Protein AF-A0AAN6K3Y2-F1 (afdb_monomer_lite)

pLDDT: mean 85.18, std 18.42, range [29.36, 98.62]

Foldseek 3Di:
DDQLLVVLVVLLPDDLVVCQVCVVVVLVVVVVQCPDDLVSVLSLQLHPSNLSSLVSQCVDPVCVVSSLVSLCSQQDDPSHPDALSRQLSSLVSLLVLLLLLLVQLVVVVVVVVCVVVVPPDDPDDDDPPDPVSNVSNLVSLVSLLVQLVCLVVNLVVVPDDPLVSCCSRVLSSLVSLLVQCLRLNLSSNVSSLVSNLCSLLDPSLDDLVDDNNVCCLVRHLVVSLVQLLDPVSCVSHVVSSLVSNLSSLLSLLVSCLSCVVVLLPDPCNLVSVLVNLVSLLCSCPSPGVNNVVSVVSSLVSVLVSQVSCCVVVNQPQADQPPDDDGPDDPNNVSSNVSVVVSCCVRPNPSCCVNCVRSPDDPPPPPPDDDDDDDDDDDDDDDDDDDDDDDDDDDDD

Radius of gyration: 33.49 Å; chains: 1; bounding box: 76×62×130 Å

InterPro domains:
  IPR056604 GBF1-like, tetratricopeptide repeats domain [PF23325] (170-350)

Secondary structure (DSSP, 8-state):
---HHHHHHHHHTS-HHHHHHTHHHHHHHHHHHHTS-HHHHHHHHT-HHHHHHHHHHTTSTTTHHHHHHHHHHHHSSTT----HHHHHHHHHHHHHHHHHTTHHHHHHHHHHHHHHTTPPPPS--SSPPPPHHHHHHHHHHHHHHHHHTTHHHHHHHH---HHHHIIIIIHHHHHHHHHHHT-SSHHHHHHHHHHHHHHHT-TTT--TT--GGGHIIIIIIHHHHHHHTSHHHHTT-HHHHHHHHHHHHHHHHHHHHHTHHHHHTSTTHHHHHHHHHHHHHHHHTT-STTHHHHHHHHHHHHHHHHHHHHHTTSSPPPPPTTS-S----HHHHHHHHHHHHHHHHHSTTHHHHH-TTTTS------------------------------------

Sequence (396 aa):
YIRTPVVLHAISAFRQDVLRSCALPILKGIQGCISGPAELKNEMATSPDFWAVMHALQPLPETAPLVFQIAEAIADGPDATITGDNYEATIALLNAFATAGNVGARQEQQRDQTQRRGQPAAPQERKPKKSDVIVRGTRALTIVAQLAGRVPSLIEQSHLETHEAWRAYWSPVFRCLVTQCVNPCREIRQQAFSSLQRCLLSSELASPDHTEWINIFGEVLFPLINQLLKPEVYQTDPAGMSETRVQAAQLLCKVFLHYLVLLSEWEGVLDLWVKIMGIMDRLMNSGMGAGDMLVEAVPESLKNILLVMASGNHLAPPPSAEDGSDERTEQQRELWSETWTRLERFLPGLMPELFPDVGKEAKPVRQAPDESVTADQETAQIPSRPASALAEPQAA

Structure (mmCIF, N/CA/C/O backbone):
data_AF-A0AAN6K3Y2-F1
#
_entry.id   AF-A0AAN6K3Y2-F1
#
loop_
_atom_site.group_PDB
_atom_site.id
_atom_site.type_symbol
_atom_site.label_atom_id
_atom_site.label_alt_id
_atom_site.label_comp_id
_atom_site.label_asym_id
_atom_site.label_entity_id
_atom_site.label_seq_id
_atom_site.pdbx_PDB_ins_code
_atom_site.Cartn_x
_atom_site.Cartn_y
_atom_site.Cartn_z
_atom_site.occupancy
_atom_site.B_iso_or_equiv
_atom_site.auth_seq_id
_atom_site.auth_comp_id
_atom_site.auth_asym_id
_atom_site.auth_atom_id
_atom_site.pdbx_PDB_model_num
ATOM 1 N N . TYR A 1 1 ? -7.325 -14.719 39.842 1.00 60.62 1 TYR A N 1
ATOM 2 C CA . TYR A 1 1 ? -6.689 -14.402 38.552 1.00 60.62 1 TYR A CA 1
ATOM 3 C C . TYR A 1 1 ? -7.729 -14.515 37.457 1.00 60.62 1 TYR A C 1
ATOM 5 O O . TYR A 1 1 ? -8.257 -15.601 37.252 1.00 60.62 1 TYR A O 1
ATOM 13 N N . ILE A 1 2 ? -8.081 -13.397 36.825 1.00 75.50 2 ILE A N 1
ATOM 14 C CA . ILE A 1 2 ? -8.907 -13.390 35.612 1.00 75.50 2 ILE A CA 1
ATOM 15 C C . ILE A 1 2 ? -7.949 -13.628 34.444 1.00 75.50 2 ILE A C 1
ATOM 17 O O . ILE A 1 2 ? -6.917 -12.971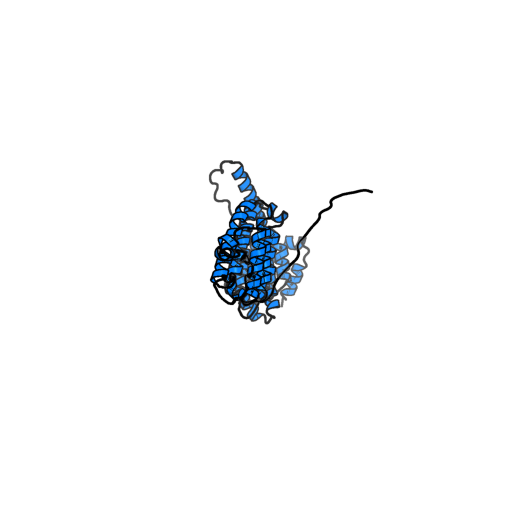 34.378 1.00 75.50 2 ILE A O 1
ATOM 21 N N . ARG A 1 3 ? -8.248 -14.597 33.574 1.00 86.62 3 ARG A N 1
ATOM 22 C CA . ARG A 1 3 ? -7.454 -14.850 32.364 1.00 86.62 3 ARG A CA 1
ATOM 23 C C . ARG A 1 3 ? -8.037 -14.021 31.225 1.00 86.62 3 ARG A C 1
ATOM 25 O O . ARG A 1 3 ? -9.161 -14.303 30.807 1.00 86.62 3 ARG A O 1
ATOM 32 N N . THR A 1 4 ? -7.288 -13.040 30.731 1.00 89.12 4 THR A N 1
ATOM 33 C CA . THR A 1 4 ? -7.723 -12.120 29.669 1.00 89.12 4 THR A CA 1
ATOM 34 C C . THR A 1 4 ? -8.278 -12.853 28.438 1.00 89.12 4 THR A C 1
ATOM 36 O O . THR A 1 4 ? -9.405 -12.542 28.040 1.00 89.12 4 THR A O 1
ATOM 39 N N . PRO A 1 5 ? -7.624 -13.911 27.903 1.00 89.44 5 PRO A N 1
ATOM 40 C CA . PRO A 1 5 ? -8.142 -14.632 26.739 1.00 89.44 5 PRO A CA 1
ATOM 41 C C . PRO A 1 5 ? -9.501 -15.295 26.982 1.00 89.44 5 PRO A C 1
ATOM 43 O O . PRO A 1 5 ? -10.340 -15.325 26.092 1.00 89.44 5 PRO A O 1
ATOM 46 N N . VAL A 1 6 ? -9.762 -15.788 28.199 1.00 91.31 6 VAL A N 1
ATOM 47 C CA . VAL A 1 6 ? -11.038 -16.449 28.534 1.00 91.31 6 VAL A CA 1
ATOM 48 C C . VAL A 1 6 ? -12.187 -15.443 28.527 1.00 91.31 6 VAL A C 1
ATOM 50 O O . VAL A 1 6 ? -13.279 -15.751 28.055 1.00 91.31 6 VAL A O 1
ATOM 53 N N . VAL A 1 7 ? -11.944 -14.232 29.033 1.00 93.25 7 VAL A N 1
ATOM 54 C CA . VAL A 1 7 ? -12.947 -13.160 29.026 1.00 93.25 7 VAL A CA 1
ATOM 55 C C . VAL A 1 7 ? -13.211 -12.686 27.602 1.00 93.25 7 VAL A C 1
ATOM 57 O O . VAL A 1 7 ? -14.368 -12.540 27.218 1.00 93.25 7 VAL A O 1
ATOM 60 N N . LEU A 1 8 ? -12.158 -12.492 26.806 1.00 94.25 8 LEU A N 1
ATOM 61 C CA . LEU A 1 8 ? -12.294 -12.084 25.410 1.00 94.25 8 LEU A CA 1
ATOM 62 C C . LEU A 1 8 ? -13.033 -13.127 24.578 1.00 94.25 8 LEU A C 1
ATOM 64 O O . LEU A 1 8 ? -13.937 -12.754 23.838 1.00 94.25 8 LEU A O 1
ATOM 68 N N . HIS A 1 9 ? -12.736 -14.411 24.776 1.00 94.69 9 HIS A N 1
ATOM 69 C CA . HIS A 1 9 ? -13.458 -15.504 24.134 1.00 94.69 9 HIS A CA 1
ATOM 70 C C . HIS A 1 9 ? -14.944 -15.525 24.517 1.00 94.69 9 HIS A C 1
ATOM 72 O O . HIS A 1 9 ? -15.819 -15.694 23.673 1.00 94.69 9 HIS A O 1
ATOM 78 N N . ALA A 1 10 ? -15.264 -15.303 25.795 1.00 93.50 10 ALA A N 1
ATOM 79 C CA . ALA A 1 10 ? -16.655 -15.227 26.233 1.00 93.50 10 ALA A CA 1
ATOM 80 C C . ALA A 1 10 ? -17.401 -14.046 25.585 1.00 93.50 10 ALA A C 1
ATOM 82 O O . ALA A 1 10 ? -18.568 -14.191 25.227 1.00 93.50 10 ALA A O 1
ATOM 83 N N . ILE A 1 11 ? -16.734 -12.899 25.413 1.00 94.06 11 ILE A N 1
ATOM 84 C CA . ILE A 1 11 ? -17.297 -11.720 24.739 1.00 94.06 11 ILE A CA 1
ATOM 85 C C . ILE A 1 11 ? -17.444 -11.969 23.231 1.00 94.06 11 ILE A C 1
ATOM 87 O O . ILE A 1 11 ? -18.491 -11.649 22.668 1.00 94.06 11 ILE A O 1
ATOM 91 N N . SER A 1 12 ? -16.430 -12.538 22.571 1.00 94.31 12 SER A N 1
ATOM 92 C CA . SER A 1 12 ? -16.456 -12.824 21.129 1.00 94.31 12 SER A CA 1
ATOM 93 C C . SER A 1 12 ? -17.518 -13.870 20.772 1.00 94.31 12 SER A C 1
ATOM 95 O O . SER A 1 12 ? -18.121 -13.793 19.702 1.00 94.31 12 SER A O 1
ATOM 97 N N . ALA A 1 13 ? -17.822 -14.784 21.698 1.00 94.88 13 ALA A N 1
ATOM 98 C CA . ALA A 1 13 ? -18.873 -15.789 21.570 1.00 94.88 13 ALA A CA 1
ATOM 99 C C . ALA A 1 13 ? -20.306 -15.246 21.760 1.00 94.88 13 ALA A C 1
ATOM 101 O O . ALA A 1 13 ? -21.272 -16.005 21.627 1.00 94.88 13 ALA A O 1
ATOM 102 N N . PHE A 1 14 ? -20.494 -13.957 22.074 1.00 93.94 14 PHE A N 1
ATOM 103 C CA . PHE A 1 14 ? -21.836 -13.376 22.156 1.00 93.94 14 PHE A CA 1
ATOM 104 C C . PHE A 1 14 ? -22.555 -13.450 20.806 1.00 93.94 14 PHE A C 1
ATOM 106 O O . PHE A 1 14 ? -21.985 -13.198 19.744 1.00 93.94 14 PHE A O 1
ATOM 113 N N . ARG A 1 15 ? -23.869 -13.711 20.844 1.00 94.31 15 ARG A N 1
ATOM 114 C CA . ARG A 1 15 ? -24.717 -13.529 19.659 1.00 94.31 15 ARG A CA 1
ATOM 115 C C . ARG A 1 15 ? -24.640 -12.068 19.202 1.00 94.31 15 ARG A C 1
ATOM 117 O O . ARG A 1 15 ? -24.582 -11.161 20.034 1.00 94.31 15 ARG A O 1
ATOM 124 N N . GLN A 1 16 ? -24.656 -11.831 17.889 1.00 90.94 16 GLN A N 1
ATOM 125 C CA . GLN A 1 16 ? -24.406 -10.493 17.336 1.00 90.94 16 GLN A CA 1
ATOM 126 C C . GLN A 1 16 ? -25.394 -9.422 17.831 1.00 90.94 16 GLN A C 1
ATOM 128 O O . GLN A 1 16 ? -25.003 -8.274 18.014 1.00 90.94 16 GLN A O 1
ATOM 133 N N . ASP A 1 17 ? -26.656 -9.780 18.073 1.00 92.69 17 ASP A N 1
ATOM 134 C CA . ASP A 1 17 ? -27.681 -8.897 18.646 1.00 92.69 17 ASP A CA 1
ATOM 135 C C . ASP A 1 17 ? -27.318 -8.440 20.067 1.00 92.69 17 ASP A C 1
ATOM 137 O O . ASP A 1 17 ? -27.433 -7.258 20.401 1.00 92.69 17 ASP A O 1
ATOM 141 N N . VAL A 1 18 ? -26.818 -9.365 20.886 1.00 93.88 18 VAL A N 1
ATOM 142 C CA . VAL A 1 18 ? -26.380 -9.096 22.260 1.00 93.88 18 VAL A CA 1
ATOM 143 C C . VAL A 1 18 ? -25.096 -8.270 22.260 1.00 93.88 18 VAL A C 1
ATOM 145 O O . VAL A 1 18 ? -25.016 -7.260 22.958 1.00 93.88 18 VAL A O 1
ATOM 148 N N . LEU A 1 19 ? -24.119 -8.645 21.428 1.00 93.56 19 LEU A N 1
ATOM 149 C CA . LEU A 1 19 ? -22.852 -7.925 21.302 1.00 93.56 19 LEU A CA 1
ATOM 150 C C . LEU A 1 19 ? -23.074 -6.456 20.912 1.00 93.56 19 LEU A C 1
ATOM 152 O O . LEU A 1 19 ? -22.476 -5.566 21.511 1.00 93.56 19 LEU A O 1
ATOM 156 N N . ARG A 1 20 ? -23.986 -6.192 19.966 1.00 93.12 20 ARG A N 1
ATOM 157 C CA . ARG A 1 20 ? -24.365 -4.829 19.555 1.00 93.12 20 ARG A CA 1
ATOM 158 C C . ARG A 1 20 ? -25.049 -4.059 20.682 1.00 93.12 20 ARG A C 1
ATOM 160 O O . ARG A 1 20 ? -24.708 -2.909 20.936 1.00 93.12 20 ARG A O 1
ATOM 167 N N . SER A 1 21 ? -25.969 -4.708 21.392 1.00 93.69 21 SER A N 1
ATOM 168 C CA . SER A 1 21 ? -26.724 -4.091 22.492 1.00 93.69 21 SER A CA 1
ATOM 169 C C . SER A 1 21 ? -25.831 -3.701 23.680 1.00 93.69 21 SER A C 1
ATOM 171 O O . SER A 1 21 ? -26.121 -2.738 24.386 1.00 93.69 21 SER A O 1
ATOM 173 N N . CYS A 1 22 ? -24.721 -4.416 23.885 1.00 94.25 22 CYS A N 1
ATOM 174 C CA . CYS A 1 22 ? -23.745 -4.164 24.950 1.00 94.25 22 CYS A CA 1
ATOM 175 C C . CYS A 1 22 ? -22.436 -3.523 24.452 1.00 94.25 22 CYS A C 1
ATOM 177 O O . CYS A 1 22 ? -21.466 -3.450 25.211 1.00 94.25 22 CYS A O 1
ATOM 179 N N . ALA A 1 23 ? -22.390 -3.039 23.207 1.00 94.81 23 ALA A N 1
ATOM 180 C CA . ALA A 1 23 ? -21.145 -2.666 22.540 1.00 94.81 23 ALA A CA 1
ATOM 181 C C . ALA A 1 23 ? -20.361 -1.557 23.261 1.00 94.81 23 ALA A C 1
ATOM 183 O O . ALA A 1 23 ? -19.162 -1.692 23.492 1.00 94.81 23 ALA A O 1
ATOM 184 N N . LEU A 1 24 ? -21.027 -0.467 23.657 1.00 95.94 24 LEU A N 1
ATOM 185 C CA . LEU A 1 24 ? -20.363 0.666 24.314 1.00 95.94 24 LEU A CA 1
ATOM 186 C C . LEU A 1 24 ? -19.778 0.309 25.694 1.00 95.94 24 LEU A C 1
ATOM 188 O O . LEU A 1 24 ? -18.617 0.647 25.928 1.00 95.94 24 LEU A O 1
ATOM 192 N N . PRO A 1 25 ? -20.508 -0.362 26.610 1.00 96.50 25 PRO A N 1
ATOM 193 C CA . PRO A 1 25 ? -19.921 -0.858 27.855 1.00 96.50 25 PRO A CA 1
ATOM 194 C C . PRO A 1 25 ? -18.705 -1.764 27.638 1.00 96.50 25 PRO A C 1
ATOM 196 O O . PRO A 1 25 ? -17.684 -1.566 28.294 1.00 96.50 25 PRO A O 1
ATOM 199 N N . ILE A 1 26 ? -18.794 -2.709 26.692 1.00 96.12 26 ILE A N 1
ATOM 200 C CA . ILE A 1 26 ? -17.696 -3.629 26.362 1.00 96.12 26 ILE A CA 1
ATOM 201 C C . ILE A 1 26 ? -16.471 -2.838 25.895 1.00 96.12 26 ILE A C 1
ATOM 203 O O . ILE A 1 26 ? -15.386 -2.996 26.451 1.00 96.12 26 ILE A O 1
ATOM 207 N N . LEU A 1 27 ? -16.646 -1.933 24.931 1.00 97.62 27 LEU A N 1
ATOM 208 C CA . LEU A 1 27 ? -15.547 -1.137 24.387 1.00 97.62 27 LEU A CA 1
ATOM 209 C C . LEU A 1 27 ? -14.927 -0.190 25.413 1.00 97.62 27 LEU A C 1
ATOM 211 O O . LEU A 1 27 ? -13.716 -0.013 25.400 1.00 97.62 27 LEU A O 1
ATOM 215 N N . LYS A 1 28 ? -15.715 0.394 26.324 1.00 96.81 28 LYS A N 1
ATOM 216 C CA . LYS A 1 28 ? -15.176 1.216 27.421 1.00 96.81 28 LYS A CA 1
ATOM 217 C C . LYS A 1 28 ? -14.325 0.388 28.383 1.00 96.81 28 LYS A C 1
ATOM 219 O O . LYS A 1 28 ? -13.273 0.854 28.809 1.00 96.81 28 LYS A O 1
ATOM 224 N N . GLY A 1 29 ? -14.760 -0.833 28.702 1.00 95.62 29 GLY A N 1
ATOM 225 C CA . GLY A 1 29 ? -13.968 -1.769 29.501 1.00 95.62 29 GLY A CA 1
ATOM 226 C C . GLY A 1 29 ? -12.649 -2.117 28.812 1.00 95.62 29 GLY A C 1
ATOM 227 O O . GLY A 1 29 ? -11.587 -1.975 29.410 1.00 95.62 29 GLY A O 1
ATOM 228 N N . ILE A 1 30 ? -12.716 -2.470 27.526 1.00 96.19 30 ILE A N 1
ATOM 229 C CA . ILE A 1 30 ? -11.538 -2.760 26.703 1.00 96.19 30 ILE A CA 1
ATOM 230 C C . ILE A 1 30 ? -10.599 -1.549 26.621 1.00 96.19 30 ILE A C 1
ATOM 232 O O . ILE A 1 30 ? -9.397 -1.702 26.811 1.00 96.19 30 ILE A O 1
ATOM 236 N N . GLN A 1 31 ? -11.125 -0.344 26.390 1.00 96.25 31 GLN A N 1
ATOM 237 C CA . GLN A 1 31 ? -10.327 0.883 26.374 1.00 96.25 31 GLN A CA 1
ATOM 238 C C . GLN A 1 31 ? -9.597 1.079 27.706 1.00 96.25 31 GLN A C 1
ATOM 240 O O . GLN A 1 31 ? -8.411 1.383 27.699 1.00 96.25 31 GLN A O 1
ATOM 245 N N . GLY A 1 32 ? -10.269 0.843 28.838 1.00 94.62 32 GLY A N 1
ATOM 246 C CA . GLY A 1 32 ? -9.639 0.885 30.157 1.00 94.62 32 GLY A CA 1
ATOM 247 C C . GLY A 1 32 ? -8.471 -0.097 30.298 1.00 94.62 32 GLY A C 1
ATOM 248 O O . GLY A 1 32 ? -7.446 0.263 30.870 1.00 94.62 32 GLY A O 1
ATOM 249 N N . CYS A 1 33 ? -8.586 -1.304 29.734 1.00 94.06 33 CYS A N 1
ATOM 250 C CA . CYS A 1 33 ? -7.491 -2.280 29.703 1.00 94.06 33 CYS A CA 1
ATOM 251 C C . CYS A 1 33 ? -6.322 -1.817 28.818 1.00 94.06 33 CYS A C 1
ATOM 253 O O . CYS A 1 33 ? -5.169 -1.950 29.218 1.00 94.06 33 CYS A O 1
ATOM 255 N N . ILE A 1 34 ? -6.611 -1.240 27.647 1.00 94.69 34 ILE A N 1
ATOM 256 C CA . ILE A 1 34 ? -5.600 -0.734 26.702 1.00 94.69 34 ILE A CA 1
ATOM 257 C C . ILE A 1 34 ? -4.885 0.516 27.233 1.00 94.69 34 ILE A C 1
ATOM 259 O O . ILE A 1 34 ? -3.701 0.697 26.973 1.00 94.69 34 ILE A O 1
ATOM 263 N N . SER A 1 35 ? -5.573 1.362 28.000 1.00 92.19 35 SER A N 1
ATOM 264 C CA . SER A 1 35 ? -4.975 2.501 28.714 1.00 92.19 35 SER A CA 1
ATOM 265 C C . SER A 1 35 ? -4.274 2.105 30.021 1.00 92.19 35 SER A C 1
ATOM 267 O O . SER A 1 35 ? -3.754 2.973 30.719 1.00 92.19 35 SER A O 1
ATOM 269 N N . GLY A 1 36 ? -4.306 0.821 30.382 1.00 89.50 36 GLY A N 1
ATOM 270 C CA . GLY A 1 36 ? -3.684 0.279 31.582 1.00 89.50 36 GLY A CA 1
ATOM 271 C C . GLY A 1 36 ? -2.190 -0.040 31.410 1.00 89.50 36 GLY A C 1
ATOM 272 O O . GLY A 1 36 ? -1.522 0.515 30.537 1.00 89.50 36 GLY A O 1
ATOM 273 N N . PRO A 1 37 ? -1.643 -0.940 32.249 1.00 90.94 37 PRO A N 1
ATOM 274 C CA . PRO A 1 37 ? -0.249 -1.375 32.159 1.00 90.94 37 PRO A CA 1
ATOM 275 C C . PRO A 1 37 ? 0.093 -1.999 30.798 1.00 90.94 37 PRO A C 1
ATOM 277 O O . PRO A 1 37 ? -0.730 -2.704 30.210 1.00 90.94 37 PRO A O 1
ATOM 280 N N . ALA A 1 38 ? 1.337 -1.818 30.343 1.00 89.44 38 ALA A N 1
ATOM 281 C CA . ALA A 1 38 ? 1.814 -2.325 29.052 1.00 89.44 38 ALA A CA 1
ATOM 282 C C . ALA A 1 38 ? 1.635 -3.847 28.890 1.00 89.44 38 ALA A C 1
ATOM 284 O O . ALA A 1 38 ? 1.300 -4.315 27.808 1.00 89.44 38 ALA A O 1
ATOM 285 N N . GLU A 1 39 ? 1.792 -4.615 29.971 1.00 90.88 39 GLU A N 1
ATOM 286 C CA . GLU A 1 39 ? 1.590 -6.071 29.981 1.00 90.88 39 GLU A CA 1
ATOM 287 C C . GLU A 1 39 ? 0.152 -6.458 29.619 1.00 90.88 39 GLU A C 1
ATOM 289 O O . GLU A 1 39 ? -0.063 -7.307 28.756 1.00 90.88 39 GLU A O 1
ATOM 294 N N . LEU A 1 40 ? -0.834 -5.788 30.226 1.00 91.94 40 LEU A N 1
ATOM 295 C CA . LEU A 1 40 ? -2.247 -6.029 29.940 1.00 91.94 40 LEU A CA 1
ATOM 296 C C . LEU A 1 40 ? -2.597 -5.573 28.523 1.00 91.94 40 LEU A C 1
ATOM 298 O O . LEU A 1 40 ? -3.299 -6.279 27.807 1.00 91.94 40 LEU A O 1
ATOM 302 N N . LYS A 1 41 ? -2.083 -4.415 28.099 1.00 93.31 41 LYS A N 1
ATOM 303 C CA . LYS A 1 41 ? -2.260 -3.920 26.730 1.00 93.31 41 LYS A CA 1
ATOM 304 C C . LYS A 1 41 ? -1.725 -4.920 25.698 1.00 93.31 41 LYS A C 1
ATOM 306 O O . LYS A 1 41 ? -2.421 -5.208 24.726 1.00 93.31 41 LYS A O 1
ATOM 311 N N . ASN A 1 42 ? -0.541 -5.487 25.937 1.00 92.31 42 ASN A N 1
ATOM 312 C CA . ASN A 1 42 ? 0.050 -6.528 25.097 1.00 92.31 42 ASN A CA 1
ATOM 313 C C . ASN A 1 42 ? -0.804 -7.803 25.088 1.00 92.31 42 ASN A C 1
ATOM 315 O O . ASN A 1 42 ? -1.138 -8.286 24.013 1.00 92.31 42 ASN A O 1
ATOM 319 N N . GLU A 1 43 ? -1.212 -8.318 26.254 1.00 93.06 43 GLU A N 1
ATOM 320 C CA . GLU A 1 43 ? -2.041 -9.534 26.355 1.00 93.06 43 GLU A CA 1
ATOM 321 C C . GLU A 1 43 ? -3.402 -9.375 25.653 1.00 93.06 43 GLU A C 1
ATOM 323 O O . GLU A 1 43 ? -3.907 -10.298 25.015 1.00 93.06 43 GLU A O 1
ATOM 328 N N . MET A 1 44 ? -3.995 -8.182 25.739 1.00 94.69 44 MET A N 1
ATOM 329 C CA . MET A 1 44 ? -5.209 -7.827 25.008 1.00 94.69 44 MET A CA 1
ATOM 330 C C . MET A 1 44 ? -4.970 -7.831 23.493 1.00 94.69 44 MET A C 1
ATOM 332 O O . MET A 1 44 ? -5.746 -8.429 22.750 1.00 94.69 44 MET A O 1
ATOM 336 N N . ALA A 1 45 ? -3.901 -7.170 23.037 1.00 94.44 45 ALA A N 1
ATOM 337 C CA . ALA A 1 45 ? -3.614 -6.974 21.619 1.00 94.44 45 ALA A CA 1
ATOM 338 C C . ALA A 1 45 ? -3.114 -8.243 20.907 1.00 94.44 45 ALA A C 1
ATOM 340 O O . ALA A 1 45 ? -3.224 -8.317 19.687 1.00 94.44 45 ALA A O 1
ATOM 341 N N . THR A 1 46 ? -2.589 -9.244 21.616 1.00 94.19 46 THR A N 1
ATOM 342 C CA . THR A 1 46 ? -2.203 -10.541 21.026 1.00 94.19 46 THR A CA 1
ATOM 343 C C . THR A 1 46 ? -3.377 -11.514 20.891 1.00 94.19 46 THR A C 1
ATOM 345 O O . THR A 1 46 ? -3.269 -12.527 20.203 1.00 94.19 46 THR A O 1
ATOM 348 N N . SER A 1 47 ? -4.525 -11.227 21.513 1.00 95.31 47 SER A N 1
ATOM 349 C CA . SER A 1 47 ? -5.690 -12.109 21.454 1.00 95.31 47 SER A CA 1
ATOM 350 C C . SER A 1 47 ? -6.449 -11.980 20.121 1.00 95.31 47 SER A C 1
ATOM 352 O O . SER A 1 47 ? -6.897 -10.884 19.774 1.00 95.31 47 SER A O 1
ATOM 354 N N . PRO A 1 48 ? -6.711 -13.081 19.390 1.00 95.50 48 PRO A N 1
ATOM 355 C CA . PRO A 1 48 ? -7.526 -13.032 18.172 1.00 95.50 48 PRO A CA 1
ATOM 356 C C . PRO A 1 48 ? -8.986 -12.648 18.463 1.00 95.50 48 PRO A C 1
ATOM 358 O O . PRO A 1 48 ? -9.617 -11.951 17.667 1.00 95.50 48 PRO A O 1
ATOM 361 N N . ASP A 1 49 ? -9.515 -13.041 19.627 1.00 96.44 49 ASP A N 1
ATOM 362 C CA . ASP A 1 49 ? -10.872 -12.698 20.062 1.00 96.44 49 ASP A CA 1
ATOM 363 C C . ASP A 1 49 ? -11.041 -11.187 20.277 1.00 96.44 49 ASP A C 1
ATOM 365 O O . ASP A 1 49 ? -12.093 -10.632 19.956 1.00 96.44 49 ASP A O 1
ATOM 369 N N . PHE A 1 50 ? -9.997 -10.494 20.752 1.00 97.25 50 PHE A N 1
ATOM 370 C CA . PHE A 1 50 ? -9.998 -9.031 20.841 1.00 97.25 50 PHE A CA 1
ATOM 371 C C . PHE A 1 50 ? -10.221 -8.395 19.464 1.00 97.25 50 PHE A C 1
ATOM 373 O O . PHE A 1 50 ? -11.131 -7.576 19.302 1.00 97.25 50 PHE A O 1
ATOM 380 N N . TRP A 1 51 ? -9.449 -8.808 18.456 1.00 97.44 51 TRP A N 1
ATOM 381 C CA . TRP A 1 51 ? -9.574 -8.278 17.097 1.00 97.44 51 TRP A CA 1
ATOM 382 C C . TRP A 1 51 ? -10.910 -8.647 16.451 1.00 97.44 51 TRP A C 1
ATOM 384 O O . TRP A 1 51 ? -11.509 -7.810 15.774 1.00 97.44 51 TRP A O 1
ATOM 394 N N . ALA A 1 52 ? -11.431 -9.848 16.716 1.00 96.56 52 ALA A N 1
ATOM 395 C CA . ALA A 1 52 ? -12.760 -10.256 16.267 1.00 96.56 52 ALA A CA 1
ATOM 396 C C . ALA A 1 52 ? -13.861 -9.334 16.824 1.00 96.56 52 ALA A C 1
ATOM 398 O O . ALA A 1 52 ? -14.729 -8.885 16.072 1.00 96.56 52 ALA A O 1
ATOM 399 N N . VAL A 1 53 ? -13.797 -8.983 18.114 1.00 97.12 53 VAL A N 1
ATOM 400 C CA . VAL A 1 53 ? -14.728 -8.028 18.737 1.00 97.12 53 VAL A CA 1
ATOM 401 C C . VAL A 1 53 ? -14.572 -6.630 18.132 1.00 97.12 53 VAL A C 1
ATOM 403 O O . VAL A 1 53 ? -15.580 -6.003 17.799 1.00 97.12 53 VAL A O 1
ATOM 406 N N . MET A 1 54 ? -13.338 -6.148 17.927 1.00 97.94 54 MET A N 1
ATOM 407 C CA . MET A 1 54 ? -13.100 -4.852 17.274 1.00 97.94 54 MET A CA 1
ATOM 408 C C . MET A 1 54 ? -13.715 -4.810 15.871 1.00 97.94 54 MET A C 1
ATOM 410 O O . MET A 1 54 ? -14.439 -3.868 15.551 1.00 97.94 54 MET A O 1
ATOM 414 N N . HIS A 1 55 ? -13.502 -5.845 15.055 1.00 96.81 55 HIS A N 1
ATOM 415 C CA . HIS A 1 55 ? -14.075 -5.949 13.712 1.00 96.81 55 HIS A CA 1
ATOM 416 C C . HIS A 1 55 ? -15.602 -6.060 13.712 1.00 96.81 55 HIS A C 1
ATOM 418 O O . HIS A 1 55 ? -16.251 -5.470 12.851 1.00 96.81 55 HIS A O 1
ATOM 424 N N . ALA A 1 56 ? -16.193 -6.779 14.668 1.00 96.31 56 ALA A N 1
ATOM 425 C CA . ALA A 1 56 ? -17.645 -6.905 14.776 1.00 96.31 56 ALA A CA 1
ATOM 426 C C . ALA A 1 56 ? -18.321 -5.577 15.150 1.00 96.31 56 ALA A C 1
ATOM 428 O O . ALA A 1 56 ? -19.451 -5.314 14.733 1.00 96.31 56 ALA A O 1
ATOM 429 N N . LEU A 1 57 ? -17.633 -4.744 15.937 1.00 96.88 57 LEU A N 1
ATOM 430 C CA . LEU A 1 57 ? -18.165 -3.481 16.436 1.00 96.88 57 LEU A CA 1
ATOM 431 C C . LEU A 1 57 ? -17.792 -2.280 15.566 1.00 96.88 57 LEU A C 1
ATOM 433 O O . LEU A 1 57 ? -18.544 -1.314 15.566 1.00 96.88 57 LEU A O 1
ATOM 437 N N . GLN A 1 58 ? -16.697 -2.317 14.805 1.00 96.75 58 GLN A N 1
ATOM 438 C CA . GLN A 1 58 ? -16.248 -1.212 13.946 1.00 96.75 58 GLN A CA 1
ATOM 439 C C . GLN A 1 58 ? -17.313 -0.664 12.968 1.00 96.75 58 GLN A C 1
ATOM 441 O O . GLN A 1 58 ? -17.341 0.556 12.785 1.00 96.75 58 GLN A O 1
ATOM 446 N N . PRO A 1 59 ? -18.195 -1.481 12.354 1.00 95.31 59 PRO A N 1
ATOM 447 C CA . PRO A 1 59 ? -19.170 -0.982 11.385 1.00 95.31 59 PRO A CA 1
ATOM 448 C C . PRO A 1 59 ? -20.282 -0.113 11.986 1.00 95.31 59 PRO A C 1
ATOM 450 O O . PRO A 1 59 ? -20.987 0.560 11.232 1.00 95.31 59 PRO A O 1
ATOM 453 N N . LEU A 1 60 ? -20.484 -0.137 13.310 1.00 94.94 60 LEU A N 1
ATOM 454 C CA . LEU A 1 60 ? -21.561 0.622 13.949 1.00 94.94 60 LEU A CA 1
ATOM 455 C C . LEU A 1 60 ? -21.129 2.093 14.134 1.00 94.94 60 LEU A C 1
ATOM 457 O O . LEU A 1 60 ? -20.059 2.354 14.693 1.00 94.94 60 LEU A O 1
ATOM 461 N N . PRO A 1 61 ? -21.924 3.084 13.690 1.00 93.44 61 PRO A N 1
ATOM 462 C CA . PRO A 1 61 ? -21.538 4.496 13.760 1.00 93.44 61 PRO A CA 1
ATOM 463 C C . PRO A 1 61 ? -21.200 4.998 15.171 1.00 93.44 61 PRO A C 1
ATOM 465 O O . PRO A 1 61 ? -20.294 5.816 15.333 1.00 93.44 61 PRO A O 1
ATOM 468 N N . GLU A 1 62 ? -21.914 4.513 16.184 1.00 95.00 62 GLU A N 1
ATOM 469 C CA . GLU A 1 62 ? -21.781 4.913 17.585 1.00 95.00 62 GLU A CA 1
ATOM 470 C C . GLU A 1 62 ? -20.530 4.348 18.276 1.00 95.00 62 GLU A C 1
ATOM 472 O O . GLU A 1 62 ? -20.022 4.954 19.220 1.00 95.00 62 GLU A O 1
ATOM 477 N N . THR A 1 63 ? -20.005 3.216 17.806 1.00 96.81 63 THR A N 1
ATOM 478 C CA . THR A 1 63 ? -18.811 2.552 18.360 1.00 96.81 63 THR A CA 1
ATOM 479 C C . THR A 1 63 ? -17.547 2.873 17.572 1.00 96.81 63 THR A C 1
ATOM 481 O O . THR A 1 63 ? -16.461 2.882 18.153 1.00 96.81 63 THR A O 1
ATOM 484 N N . ALA A 1 64 ? -17.665 3.154 16.268 1.00 97.06 64 ALA A N 1
ATOM 485 C CA . ALA A 1 64 ? -16.540 3.374 15.364 1.00 97.06 64 ALA A CA 1
ATOM 486 C C . ALA A 1 64 ? -15.488 4.372 15.893 1.00 97.06 64 ALA A C 1
ATOM 488 O O . ALA A 1 64 ? -14.300 4.079 15.755 1.00 97.06 64 ALA A O 1
ATOM 489 N N . PRO A 1 65 ? -15.849 5.512 16.526 1.00 97.69 65 PRO A N 1
ATOM 490 C CA . PRO A 1 65 ? -14.858 6.417 17.109 1.00 97.69 65 PRO A CA 1
ATOM 491 C C . PRO A 1 65 ? -14.023 5.758 18.211 1.00 97.69 65 PRO A C 1
ATOM 493 O O . PRO A 1 65 ? -12.811 5.942 18.252 1.00 97.69 65 PRO A O 1
ATOM 496 N N . LEU A 1 66 ? -14.659 4.969 19.080 1.00 97.94 66 LEU A N 1
ATOM 497 C CA . LEU A 1 66 ? -14.003 4.323 20.213 1.00 97.94 66 LEU A CA 1
ATOM 498 C C . LEU A 1 66 ? -13.134 3.141 19.765 1.00 97.94 66 LEU A C 1
ATOM 500 O O . LEU A 1 66 ? -12.003 3.009 20.222 1.00 97.94 66 LEU A O 1
ATOM 504 N N . VAL A 1 67 ? -13.616 2.333 18.814 1.00 98.31 67 VAL A N 1
ATOM 505 C CA . VAL A 1 67 ? -12.808 1.267 18.195 1.00 98.31 67 VAL A CA 1
ATOM 506 C C . VAL A 1 67 ? -11.575 1.857 17.505 1.00 98.31 67 VAL A C 1
ATOM 508 O O . VAL A 1 67 ? -10.482 1.311 17.627 1.00 98.31 67 VAL A O 1
ATOM 511 N N . PHE A 1 68 ? -11.722 3.000 16.827 1.00 98.31 68 PHE A N 1
ATOM 512 C CA . PHE A 1 68 ? -10.598 3.671 16.178 1.00 98.31 68 PHE A CA 1
ATOM 513 C C . PHE A 1 68 ? -9.568 4.184 17.185 1.00 98.31 68 PHE A C 1
ATOM 515 O O . PHE A 1 68 ? -8.379 3.977 16.985 1.00 98.31 68 PHE A O 1
ATOM 522 N N . GLN A 1 69 ? -10.015 4.802 18.282 1.00 97.12 69 GLN A N 1
ATOM 523 C CA . GLN A 1 69 ? -9.124 5.248 19.359 1.00 97.12 69 GLN A CA 1
ATOM 524 C C . GLN A 1 69 ? -8.345 4.084 19.981 1.00 97.12 69 GLN A C 1
ATOM 526 O O . GLN A 1 69 ? -7.160 4.225 20.262 1.00 97.12 69 GLN A O 1
ATOM 531 N N . ILE A 1 70 ? -8.995 2.932 20.178 1.00 97.50 70 ILE A N 1
ATOM 532 C CA . ILE A 1 70 ? -8.334 1.717 20.671 1.00 97.50 70 ILE A CA 1
ATOM 533 C C . ILE A 1 70 ? -7.270 1.240 19.671 1.00 97.50 70 ILE A C 1
ATOM 535 O O . ILE A 1 70 ? -6.142 0.960 20.070 1.00 97.50 70 ILE A O 1
ATOM 539 N N . ALA A 1 71 ? -7.609 1.186 18.380 1.00 97.50 71 ALA A N 1
ATOM 540 C CA . ALA A 1 71 ? -6.673 0.792 17.329 1.00 97.50 71 ALA A CA 1
ATOM 541 C C . ALA A 1 71 ? -5.476 1.754 17.233 1.00 97.50 71 ALA A C 1
ATOM 543 O O . ALA A 1 71 ? -4.336 1.306 17.163 1.00 97.50 71 ALA A O 1
ATOM 544 N N . GLU A 1 72 ? -5.722 3.066 17.284 1.00 96.38 72 GLU A N 1
ATOM 545 C CA . GLU A 1 72 ? -4.679 4.097 17.263 1.00 96.38 72 GLU A CA 1
ATOM 546 C C . GLU A 1 72 ? -3.768 3.989 18.490 1.00 96.38 72 GLU A C 1
ATOM 548 O O . GLU A 1 72 ? -2.555 4.026 18.335 1.00 96.38 72 GLU A O 1
ATOM 553 N N . ALA A 1 73 ? -4.321 3.747 19.683 1.00 95.62 73 ALA A N 1
ATOM 554 C CA . ALA A 1 73 ? -3.525 3.555 20.893 1.00 95.62 73 ALA A CA 1
ATOM 555 C C . ALA A 1 73 ? -2.601 2.327 20.822 1.00 95.62 73 ALA A C 1
ATOM 557 O O . ALA A 1 73 ? -1.550 2.320 21.459 1.00 95.62 73 ALA A O 1
ATOM 558 N N . ILE A 1 74 ? -2.982 1.275 20.091 1.00 96.06 74 ILE A N 1
ATOM 559 C CA . ILE A 1 74 ? -2.137 0.088 19.878 1.00 96.06 74 ILE A CA 1
ATOM 560 C C . ILE A 1 74 ? -1.079 0.360 18.804 1.00 96.06 74 ILE A C 1
ATOM 562 O O . ILE A 1 74 ? 0.069 -0.050 18.968 1.00 96.06 74 ILE A O 1
ATOM 566 N N . ALA A 1 75 ? -1.466 1.039 17.723 1.00 95.69 75 ALA A N 1
ATOM 567 C CA . ALA A 1 75 ? -0.684 1.129 16.495 1.00 95.69 75 ALA A CA 1
ATOM 568 C C . ALA A 1 75 ? 0.255 2.335 16.398 1.00 95.69 75 ALA A C 1
ATOM 570 O O . ALA A 1 75 ? 1.268 2.245 15.705 1.00 95.69 75 ALA A O 1
ATOM 571 N N . ASP A 1 76 ? -0.072 3.450 17.049 1.00 93.06 76 ASP A N 1
ATOM 572 C CA . ASP A 1 76 ? 0.645 4.718 16.917 1.00 93.06 76 ASP A CA 1
ATOM 573 C C . ASP A 1 76 ? 0.977 5.329 18.291 1.00 93.06 76 ASP A C 1
ATOM 575 O O . ASP A 1 76 ? 0.335 5.048 19.304 1.00 93.06 76 ASP A O 1
ATOM 579 N N . GLY A 1 77 ? 2.006 6.176 18.324 1.00 88.19 77 GLY A N 1
ATOM 580 C CA . GLY A 1 77 ? 2.506 6.829 19.536 1.00 88.19 77 GLY A CA 1
ATOM 581 C C . GLY A 1 77 ? 3.663 6.103 20.248 1.00 88.19 77 GLY A C 1
ATOM 582 O O . GLY A 1 77 ? 4.096 5.027 19.831 1.00 88.19 77 GLY A O 1
ATOM 583 N N . PRO A 1 78 ? 4.205 6.708 21.325 1.00 82.19 78 PRO A N 1
ATOM 584 C CA . PRO A 1 78 ? 5.400 6.212 22.019 1.00 82.19 78 PRO A CA 1
ATOM 585 C C . PRO A 1 78 ? 5.172 4.865 22.715 1.00 82.19 78 PRO A C 1
ATOM 587 O O . PRO A 1 78 ? 6.085 4.048 22.777 1.00 82.19 78 PRO A O 1
ATOM 590 N N . ASP A 1 79 ? 3.943 4.612 23.167 1.00 84.88 79 ASP A N 1
ATOM 591 C CA . ASP A 1 79 ? 3.556 3.386 23.869 1.00 84.88 79 ASP A CA 1
ATOM 592 C C . ASP A 1 79 ? 2.930 2.343 22.925 1.00 84.88 79 ASP A C 1
ATOM 594 O O . ASP A 1 79 ? 2.198 1.461 23.380 1.00 84.88 79 ASP A O 1
ATOM 598 N N . ALA A 1 80 ? 3.129 2.458 21.606 1.00 90.19 80 ALA A N 1
ATOM 599 C CA . ALA A 1 80 ? 2.561 1.535 20.624 1.00 90.19 80 ALA A CA 1
ATOM 600 C C . ALA A 1 80 ? 3.057 0.095 20.851 1.00 90.19 80 ALA A C 1
ATOM 602 O O . ALA A 1 80 ? 4.258 -0.163 20.921 1.00 90.19 80 ALA A O 1
ATOM 603 N N . THR A 1 81 ? 2.126 -0.855 20.896 1.00 92.00 81 THR A N 1
ATOM 604 C CA . THR A 1 81 ? 2.358 -2.263 21.261 1.00 92.00 81 THR A CA 1
ATOM 605 C C . THR A 1 81 ? 2.227 -3.183 20.055 1.00 92.00 81 THR A C 1
ATOM 607 O O . THR A 1 81 ? 1.469 -4.149 20.075 1.00 92.00 81 THR A O 1
ATOM 610 N N . ILE A 1 82 ? 2.915 -2.847 18.968 1.00 94.88 82 ILE A N 1
ATOM 611 C CA . ILE A 1 82 ? 2.906 -3.650 17.744 1.00 94.88 82 ILE A CA 1
ATOM 612 C C . ILE A 1 82 ? 3.964 -4.744 17.837 1.00 94.88 82 ILE A C 1
ATOM 614 O O . ILE A 1 82 ? 5.137 -4.451 18.057 1.00 94.88 82 ILE A O 1
ATOM 618 N N . THR A 1 83 ? 3.534 -5.986 17.645 1.00 93.44 83 THR A N 1
ATOM 619 C CA . THR A 1 83 ? 4.362 -7.196 17.641 1.00 93.44 83 THR A CA 1
ATOM 620 C C . THR A 1 83 ? 4.030 -8.040 16.413 1.00 93.44 83 THR A C 1
ATOM 622 O O . THR A 1 83 ? 3.051 -7.771 15.716 1.00 93.44 83 THR A O 1
ATOM 625 N N . GLY A 1 84 ? 4.813 -9.092 16.153 1.00 91.88 84 GLY A N 1
ATOM 626 C CA . GLY A 1 84 ? 4.525 -10.018 15.055 1.00 91.88 84 GLY A CA 1
ATOM 627 C C . GLY A 1 84 ? 3.115 -10.621 15.111 1.00 91.88 84 GLY A C 1
ATOM 628 O O . GLY A 1 84 ? 2.451 -10.705 14.082 1.00 91.88 84 GLY A O 1
ATOM 629 N N . ASP A 1 85 ? 2.624 -10.932 16.313 1.00 92.00 85 ASP A N 1
ATOM 630 C CA . ASP A 1 85 ? 1.332 -11.600 16.522 1.00 92.00 85 ASP A CA 1
ATOM 631 C C . ASP A 1 85 ? 0.115 -10.720 16.206 1.00 92.00 85 ASP A C 1
ATOM 633 O O . ASP A 1 85 ? -0.958 -11.228 15.884 1.00 92.00 85 ASP A O 1
ATOM 637 N N . ASN A 1 86 ? 0.252 -9.395 16.324 1.00 95.25 86 ASN A N 1
ATOM 638 C CA . ASN A 1 86 ? -0.869 -8.464 16.169 1.00 95.25 86 ASN A CA 1
ATOM 639 C C . ASN A 1 86 ? -0.755 -7.543 14.948 1.00 95.25 86 ASN A C 1
ATOM 641 O O . ASN A 1 86 ? -1.693 -6.794 14.657 1.00 95.25 86 ASN A O 1
ATOM 645 N N . TYR A 1 87 ? 0.363 -7.608 14.224 1.00 96.75 87 TYR A N 1
ATOM 646 C CA . TYR A 1 87 ? 0.659 -6.732 13.096 1.00 96.75 87 TYR A CA 1
ATOM 647 C C . TYR A 1 87 ? -0.392 -6.835 11.982 1.00 96.75 87 TYR A C 1
ATOM 649 O O . TYR A 1 87 ? -1.015 -5.835 11.612 1.00 96.75 87 TYR A O 1
ATOM 657 N N . GLU A 1 88 ? -0.647 -8.050 11.483 1.00 96.75 88 GLU A N 1
ATOM 658 C CA . GLU A 1 88 ? -1.609 -8.276 10.397 1.00 96.75 88 GLU A CA 1
ATOM 659 C C . GLU A 1 88 ? -3.037 -7.903 10.822 1.00 96.75 88 GLU A C 1
ATOM 661 O O . GLU A 1 88 ? -3.745 -7.216 10.082 1.00 96.75 88 GLU A O 1
ATOM 666 N N . ALA A 1 89 ? -3.442 -8.278 12.040 1.00 97.44 89 ALA A N 1
ATOM 667 C CA . ALA A 1 89 ? -4.762 -7.954 12.580 1.00 97.44 89 ALA A CA 1
ATOM 668 C C . ALA A 1 89 ? -4.970 -6.436 12.735 1.00 97.44 89 ALA A C 1
ATOM 670 O O . ALA A 1 89 ? -6.039 -5.911 12.413 1.00 97.44 89 ALA A O 1
ATOM 671 N N . THR A 1 90 ? -3.925 -5.710 13.142 1.00 98.19 90 THR A N 1
ATOM 672 C CA . THR A 1 90 ? -3.956 -4.246 13.229 1.00 98.19 90 THR A CA 1
ATOM 673 C C . THR A 1 90 ? -4.155 -3.615 11.854 1.00 98.19 90 THR A C 1
ATOM 675 O O . THR A 1 90 ? -5.037 -2.770 11.679 1.00 98.19 90 THR A O 1
ATOM 678 N N . ILE A 1 91 ? -3.382 -4.044 10.850 1.00 98.38 91 ILE A N 1
ATOM 679 C CA . ILE A 1 91 ? -3.522 -3.547 9.475 1.00 98.38 91 ILE A CA 1
ATOM 680 C C . ILE A 1 91 ? -4.913 -3.865 8.922 1.00 98.38 91 ILE A C 1
ATOM 682 O O . ILE A 1 91 ? -5.526 -3.003 8.288 1.00 98.38 91 ILE A O 1
ATOM 686 N N . ALA A 1 92 ? -5.439 -5.063 9.184 1.00 98.38 92 ALA A N 1
ATOM 687 C CA . ALA A 1 92 ? -6.775 -5.461 8.757 1.00 98.38 92 ALA A CA 1
ATOM 688 C C . ALA A 1 92 ? -7.865 -4.550 9.350 1.00 98.38 92 ALA A C 1
ATOM 690 O O . ALA A 1 92 ? -8.756 -4.104 8.618 1.00 98.38 92 ALA A O 1
ATOM 691 N N . LEU A 1 93 ? -7.779 -4.207 10.641 1.00 98.56 93 LEU A N 1
ATOM 692 C CA . LEU A 1 93 ? -8.728 -3.293 11.280 1.00 98.56 93 LEU A CA 1
ATOM 693 C C . LEU A 1 93 ? -8.626 -1.869 10.716 1.00 98.56 93 LEU A C 1
ATOM 695 O O . LEU A 1 93 ? -9.648 -1.254 10.403 1.00 98.56 93 LEU A O 1
ATOM 699 N N . LEU A 1 94 ? -7.411 -1.349 10.524 1.00 98.62 94 LEU A N 1
ATOM 700 C CA . LEU A 1 94 ? -7.194 -0.036 9.906 1.00 98.62 94 LEU A CA 1
ATOM 701 C C . LEU A 1 94 ? -7.729 -0.001 8.463 1.00 98.62 94 LEU A C 1
ATOM 703 O O . LEU A 1 94 ? -8.393 0.958 8.063 1.00 98.62 94 LEU A O 1
ATOM 707 N N . ASN A 1 95 ? -7.536 -1.078 7.700 1.00 98.56 95 ASN A N 1
ATOM 708 C CA . ASN A 1 95 ? -8.090 -1.223 6.356 1.00 98.56 95 ASN A CA 1
ATOM 709 C C . ASN A 1 95 ? -9.632 -1.206 6.354 1.00 98.56 95 ASN A C 1
ATOM 711 O O . ASN A 1 95 ? -10.250 -0.634 5.452 1.00 98.56 95 ASN A O 1
ATOM 715 N N . ALA A 1 96 ? -10.275 -1.778 7.378 1.00 98.38 96 ALA A N 1
ATOM 716 C CA . ALA A 1 96 ? -11.729 -1.713 7.533 1.00 98.38 96 ALA A CA 1
ATOM 717 C C . ALA A 1 96 ? -12.221 -0.266 7.740 1.00 98.38 96 ALA A C 1
ATOM 719 O O . ALA A 1 96 ? -13.234 0.132 7.160 1.00 98.38 96 ALA A O 1
ATOM 720 N N . PHE A 1 97 ? -11.476 0.564 8.481 1.00 98.31 97 PHE A N 1
ATOM 721 C CA . PHE A 1 97 ? -11.770 1.998 8.598 1.00 98.31 97 PHE A CA 1
ATOM 722 C C . PHE A 1 97 ? -11.573 2.760 7.286 1.00 98.31 97 PHE A C 1
ATOM 724 O O . PHE A 1 97 ? -12.417 3.590 6.943 1.00 98.31 97 PHE A O 1
ATOM 731 N N . ALA A 1 98 ? -10.511 2.467 6.532 1.00 97.94 98 ALA A N 1
ATOM 732 C CA . ALA A 1 98 ? -10.311 3.047 5.204 1.00 97.94 98 ALA A CA 1
ATOM 733 C C . ALA A 1 98 ? -11.469 2.686 4.254 1.00 97.94 98 ALA A C 1
ATOM 735 O O . ALA A 1 98 ? -12.042 3.563 3.609 1.00 97.94 98 ALA A O 1
ATOM 736 N N . THR A 1 99 ? -11.898 1.421 4.272 1.00 97.44 99 THR A N 1
ATOM 737 C CA . THR A 1 99 ? -13.032 0.915 3.480 1.00 97.44 99 THR A CA 1
ATOM 738 C C . THR A 1 99 ? -14.361 1.556 3.890 1.00 97.44 99 THR A C 1
ATOM 740 O O . THR A 1 99 ? -15.193 1.873 3.041 1.00 97.44 99 THR A O 1
ATOM 743 N N . ALA A 1 100 ? -14.581 1.821 5.181 1.00 95.75 100 ALA A N 1
ATOM 744 C CA . ALA A 1 100 ? -15.761 2.563 5.629 1.00 95.75 100 ALA A CA 1
ATOM 745 C C . ALA A 1 100 ? -15.808 3.990 5.039 1.00 95.75 100 ALA A C 1
ATOM 747 O O . ALA A 1 100 ? -16.892 4.538 4.829 1.00 95.75 100 ALA A O 1
ATOM 748 N N . GLY A 1 101 ? -14.649 4.565 4.693 1.00 93.81 101 GLY A N 1
ATOM 749 C CA . GLY A 1 101 ? -14.505 5.850 4.004 1.00 93.81 101 GLY A CA 1
ATOM 750 C C . GLY A 1 101 ? -15.152 5.923 2.614 1.00 93.81 101 GLY A C 1
ATOM 751 O O . GLY A 1 101 ? -15.379 7.030 2.121 1.00 93.81 101 GLY A O 1
ATOM 752 N N . ASN A 1 102 ? -15.549 4.789 2.016 1.00 92.00 102 ASN A N 1
ATOM 753 C CA . ASN A 1 102 ? -16.251 4.720 0.721 1.00 92.00 102 ASN A CA 1
ATOM 754 C C . ASN A 1 102 ? -17.519 5.582 0.681 1.00 92.00 102 ASN A C 1
ATOM 756 O O . ASN A 1 102 ? -17.933 6.033 -0.387 1.00 92.00 102 ASN A O 1
ATOM 760 N N . VAL A 1 103 ? -18.137 5.842 1.839 1.00 91.00 103 VAL A N 1
ATOM 761 C CA . VAL A 1 103 ? -19.309 6.723 1.957 1.00 91.00 103 VAL A CA 1
ATOM 762 C C . VAL A 1 103 ? -19.054 8.137 1.420 1.00 91.00 103 VAL A C 1
ATOM 764 O O . VAL A 1 103 ? -20.002 8.803 0.999 1.00 91.00 103 VAL A O 1
ATOM 767 N N . GLY A 1 104 ? -17.791 8.581 1.388 1.00 89.25 104 GLY A N 1
ATOM 768 C CA . GLY A 1 104 ? -17.381 9.868 0.824 1.00 89.25 104 GLY A CA 1
ATOM 769 C C . GLY A 1 104 ? -17.585 9.980 -0.686 1.00 89.25 104 GLY A C 1
ATOM 770 O O . GLY A 1 104 ? -17.931 11.060 -1.163 1.00 89.25 104 GLY A O 1
ATOM 771 N N . ALA A 1 105 ? -17.520 8.864 -1.420 1.00 90.31 105 ALA A N 1
ATOM 772 C CA . ALA A 1 105 ? -17.676 8.850 -2.876 1.00 90.31 105 ALA A CA 1
ATOM 773 C C . ALA A 1 105 ? -19.017 9.448 -3.325 1.00 90.31 105 ALA A C 1
ATOM 775 O O . ALA A 1 105 ? -19.084 10.236 -4.266 1.00 90.31 105 ALA A O 1
ATOM 776 N N . ARG A 1 106 ? -20.102 9.140 -2.598 1.00 86.94 106 ARG A N 1
ATOM 777 C CA . ARG A 1 106 ? -21.437 9.690 -2.888 1.00 86.94 106 ARG A CA 1
ATOM 778 C C . ARG A 1 106 ? -21.468 11.212 -2.758 1.00 86.94 106 ARG A C 1
ATOM 780 O O . ARG A 1 106 ? -22.149 11.873 -3.536 1.00 86.94 106 ARG A O 1
ATOM 787 N N . GLN A 1 107 ? -20.747 11.766 -1.783 1.00 85.12 107 GLN A N 1
ATOM 788 C CA . GLN A 1 107 ? -20.695 13.212 -1.558 1.00 85.12 107 GLN A CA 1
ATOM 789 C C . GLN A 1 107 ? -19.895 13.913 -2.659 1.00 85.12 107 GLN A C 1
ATOM 791 O O . GLN A 1 107 ? -20.309 14.967 -3.137 1.00 85.12 107 GLN A O 1
ATOM 796 N N . GLU A 1 108 ? -18.776 13.326 -3.084 1.00 87.81 108 GLU A N 1
ATOM 797 C CA . GLU A 1 108 ? -17.940 13.841 -4.175 1.00 87.81 108 GLU A CA 1
ATOM 798 C C . GLU A 1 108 ? -18.696 13.826 -5.511 1.00 87.81 108 GLU A C 1
ATOM 800 O O . GLU A 1 108 ? -18.787 14.849 -6.186 1.00 87.81 108 GLU A O 1
ATOM 805 N N . GLN A 1 109 ? -19.347 12.711 -5.847 1.00 85.38 109 GLN A N 1
ATOM 806 C CA . GLN A 1 109 ? -20.124 12.578 -7.084 1.00 85.38 109 GLN A CA 1
ATOM 807 C C . GLN A 1 109 ? -21.320 13.534 -7.145 1.00 85.38 109 GLN A C 1
ATOM 809 O O . GLN A 1 109 ? -21.611 14.094 -8.203 1.00 85.38 109 GLN A O 1
ATOM 814 N N . GLN A 1 110 ? -22.020 13.741 -6.022 1.00 84.19 110 GLN A N 1
ATOM 815 C CA . GLN A 1 110 ? -23.097 14.731 -5.956 1.00 84.19 110 GLN A CA 1
ATOM 816 C C . GLN A 1 110 ? -22.563 16.135 -6.242 1.00 84.19 110 GLN A C 1
ATOM 818 O O . GLN A 1 110 ? -23.167 16.853 -7.033 1.00 84.19 110 GLN A O 1
ATOM 823 N N . ARG A 1 111 ? -21.411 16.510 -5.668 1.00 83.62 111 ARG A N 1
ATOM 824 C CA . ARG A 1 111 ? -20.780 17.817 -5.921 1.00 83.62 111 ARG A CA 1
ATOM 825 C C . ARG A 1 111 ? -20.419 18.006 -7.393 1.00 83.62 111 ARG A C 1
ATOM 827 O O . ARG A 1 111 ? -20.730 19.061 -7.943 1.00 83.62 111 ARG A O 1
ATOM 834 N N . ASP A 1 112 ? -19.847 16.990 -8.034 1.00 84.50 112 ASP A N 1
ATOM 835 C CA . ASP A 1 112 ? -19.505 17.033 -9.461 1.00 84.50 112 ASP A CA 1
ATOM 836 C C . ASP A 1 112 ? -20.753 17.229 -10.341 1.00 84.50 112 ASP A C 1
ATOM 838 O O . ASP A 1 112 ? -20.732 18.004 -11.301 1.00 84.50 112 ASP A O 1
ATOM 842 N N . GLN A 1 113 ? -21.871 16.571 -10.011 1.00 83.56 113 GLN A N 1
ATOM 843 C CA . GLN A 1 113 ? -23.133 16.740 -10.742 1.00 83.56 113 GLN A CA 1
ATOM 844 C C . GLN A 1 113 ? -23.702 18.155 -10.602 1.00 83.56 113 GLN A C 1
ATOM 846 O O . GLN A 1 113 ? -24.177 18.723 -11.589 1.00 83.56 113 GLN A O 1
ATOM 851 N N . THR A 1 114 ? -23.647 18.743 -9.404 1.00 82.81 114 THR A N 1
ATOM 852 C CA . THR A 1 114 ? -24.126 20.112 -9.167 1.00 82.81 114 THR A CA 1
ATOM 853 C C . THR A 1 114 ? -23.266 21.138 -9.904 1.00 82.81 114 THR A C 1
ATOM 855 O O . THR A 1 114 ? -23.808 22.054 -10.521 1.00 82.81 114 THR A O 1
ATOM 858 N N . GLN A 1 115 ? -21.940 20.947 -9.910 1.00 81.38 115 GLN A N 1
ATOM 859 C CA . GLN A 1 115 ? -21.003 21.802 -10.647 1.00 81.38 115 GLN A CA 1
ATOM 860 C C . GLN A 1 115 ? -21.227 21.728 -12.162 1.00 81.38 115 GLN A C 1
ATOM 862 O O . GLN A 1 115 ? -21.318 22.763 -12.818 1.00 81.38 115 GLN A O 1
ATOM 867 N N . ARG A 1 116 ? -21.407 20.524 -12.722 1.00 79.75 116 ARG A N 1
ATOM 868 C CA . ARG A 1 116 ? -21.708 20.343 -14.155 1.00 79.75 116 ARG A CA 1
ATOM 869 C C . ARG A 1 116 ? -23.033 20.976 -14.581 1.00 79.75 116 ARG A C 1
ATOM 871 O O . ARG A 1 116 ? -23.175 21.368 -15.732 1.00 79.75 116 ARG A O 1
ATOM 878 N N . ARG A 1 117 ? -24.005 21.082 -13.668 1.00 80.69 117 ARG A N 1
ATOM 879 C CA . ARG A 1 117 ? -25.315 21.707 -13.923 1.00 80.69 117 ARG A CA 1
ATOM 880 C C . ARG A 1 117 ? -25.303 23.237 -13.843 1.00 80.69 117 ARG A C 1
ATOM 882 O O . ARG A 1 117 ? -26.357 23.838 -14.025 1.00 80.69 117 ARG A O 1
ATOM 889 N N . GLY A 1 118 ? -24.155 23.865 -13.567 1.00 71.12 118 GLY A N 1
ATOM 890 C CA . GLY A 1 118 ? -24.028 25.325 -13.526 1.00 71.12 118 GLY A CA 1
ATOM 891 C C . GLY A 1 118 ? -24.898 25.998 -12.457 1.00 71.12 118 GLY A C 1
ATOM 892 O O . GLY A 1 118 ? -25.180 27.189 -12.565 1.00 71.12 118 GLY A O 1
ATOM 893 N N . GLN A 1 119 ? -25.354 25.254 -11.439 1.00 68.62 119 GLN A N 1
ATOM 894 C CA . GLN A 1 119 ? -26.104 25.845 -10.333 1.00 68.62 119 GLN A CA 1
ATOM 895 C C . GLN A 1 119 ? -25.162 26.728 -9.503 1.00 68.62 119 GLN A C 1
ATOM 897 O O . GLN A 1 119 ? -24.074 26.266 -9.143 1.00 68.62 119 GLN A O 1
ATOM 902 N N . PRO A 1 120 ? -25.548 27.979 -9.184 1.00 56.75 120 PRO A N 1
ATOM 903 C CA . PRO A 1 120 ? -24.732 28.841 -8.344 1.00 56.75 120 PRO A CA 1
ATOM 904 C C . PRO A 1 120 ? -24.504 28.149 -7.001 1.00 56.75 120 PRO A C 1
ATOM 906 O O . PRO A 1 120 ? -25.453 27.707 -6.350 1.00 56.75 120 PRO A O 1
ATOM 909 N N . ALA A 1 121 ? -23.235 28.031 -6.604 1.00 58.75 121 ALA A N 1
ATOM 910 C CA . ALA A 1 121 ? -22.884 27.560 -5.275 1.00 58.75 121 ALA A CA 1
ATOM 911 C C . ALA A 1 121 ? -23.637 28.427 -4.258 1.00 58.75 121 ALA A C 1
ATOM 913 O O . ALA A 1 121 ? -23.518 29.655 -4.292 1.00 58.75 121 ALA A O 1
ATOM 914 N N . ALA A 1 122 ? -24.441 27.801 -3.392 1.00 56.53 122 ALA A N 1
ATOM 915 C CA . ALA A 1 122 ? -25.102 28.516 -2.309 1.00 56.53 122 ALA A CA 1
ATOM 916 C C . ALA A 1 122 ? -24.050 29.354 -1.546 1.00 56.53 122 ALA A C 1
ATOM 918 O O . ALA A 1 122 ? -22.921 28.874 -1.371 1.00 56.53 122 ALA A O 1
ATOM 919 N N . PRO A 1 123 ? -24.368 30.599 -1.138 1.00 47.38 123 PRO A N 1
ATOM 920 C CA . PRO A 1 123 ? -23.399 31.499 -0.523 1.00 47.38 123 PRO A CA 1
ATOM 921 C C . PRO A 1 123 ? -22.735 30.809 0.668 1.00 47.38 123 PRO A C 1
ATOM 923 O O . PRO A 1 123 ? -23.438 30.396 1.579 1.00 47.38 123 PRO A O 1
ATOM 926 N N . GLN A 1 124 ? -21.405 30.662 0.608 1.00 51.53 124 GLN A N 1
ATOM 927 C CA . GLN A 1 124 ? -20.491 30.129 1.630 1.00 51.53 124 GLN A CA 1
ATOM 928 C C . GLN A 1 124 ? -21.133 29.738 2.978 1.00 51.53 124 GLN A C 1
ATOM 930 O O . GLN A 1 124 ? -20.915 30.384 4.004 1.00 51.53 124 GLN A O 1
ATOM 935 N N . GLU A 1 125 ? -21.837 28.611 3.029 1.00 46.41 125 GLU A N 1
ATOM 936 C CA . GLU A 1 125 ? -22.009 27.913 4.294 1.00 46.41 125 GLU A CA 1
ATOM 937 C C . GLU A 1 125 ? -20.708 27.150 4.543 1.00 46.41 125 GLU A C 1
ATOM 939 O O . GLU A 1 125 ? -20.332 26.271 3.770 1.00 46.41 125 GLU A O 1
ATOM 944 N N . ARG A 1 126 ? -19.969 27.617 5.561 1.00 52.66 126 ARG A N 1
ATOM 945 C CA . ARG A 1 126 ? -18.818 26.999 6.251 1.00 52.66 126 ARG A CA 1
ATOM 946 C C . ARG A 1 126 ? -18.357 25.684 5.616 1.00 52.66 126 ARG A C 1
ATOM 948 O O . ARG A 1 126 ? -19.120 24.725 5.674 1.00 52.66 126 ARG A O 1
ATOM 955 N N . LYS A 1 127 ? -17.108 25.638 5.103 1.00 50.44 127 LYS A N 1
ATOM 956 C CA . LYS A 1 127 ? -16.429 24.434 4.559 1.00 50.44 127 LYS A CA 1
ATOM 957 C C . LYS A 1 127 ? -17.102 23.162 5.094 1.00 50.44 127 LYS A C 1
ATOM 959 O O . LYS A 1 127 ? -17.026 22.956 6.310 1.00 50.44 127 LYS A O 1
ATOM 964 N N . PRO A 1 128 ? -17.788 22.369 4.250 1.00 57.47 128 PRO A N 1
ATOM 965 C CA . PRO A 1 128 ? -18.584 21.245 4.723 1.00 57.47 128 PRO A CA 1
ATOM 966 C C . PRO A 1 128 ? -17.708 20.389 5.633 1.00 57.47 128 PRO A C 1
ATOM 968 O O . PRO A 1 128 ? -16.614 19.993 5.221 1.00 57.47 128 PRO A O 1
ATOM 971 N N . LYS A 1 129 ? -18.140 20.197 6.890 1.00 66.56 129 LYS A N 1
ATOM 972 C CA . LYS A 1 129 ? -17.383 19.418 7.878 1.00 66.56 129 LYS A CA 1
ATOM 973 C C . LYS A 1 129 ? -17.011 18.089 7.228 1.00 66.56 129 LYS A C 1
ATOM 975 O O . LYS A 1 129 ? -17.898 17.379 6.750 1.00 66.56 129 LYS A O 1
ATOM 980 N N . LYS A 1 130 ? -15.708 17.795 7.158 1.00 76.31 130 LYS A N 1
ATOM 981 C CA . LYS A 1 130 ? -15.229 16.511 6.641 1.00 76.31 130 LYS A CA 1
ATOM 982 C C . LYS A 1 130 ? -15.930 15.408 7.425 1.00 76.31 130 LYS A C 1
ATOM 984 O O . LYS A 1 130 ? -16.008 15.491 8.646 1.00 76.31 130 LYS A O 1
ATOM 989 N N . SER A 1 131 ? -16.480 14.421 6.722 1.00 89.31 131 SER A N 1
ATOM 990 C CA . SER A 1 131 ? -17.140 13.296 7.380 1.00 89.31 131 SER A CA 1
ATOM 991 C C . SER A 1 131 ? -16.140 12.608 8.303 1.00 89.31 131 SER A C 1
ATOM 993 O O . SER A 1 131 ? -15.068 12.206 7.849 1.00 89.31 131 SER A O 1
ATOM 995 N N . ASP A 1 132 ? -16.495 12.429 9.575 1.00 92.62 132 ASP A N 1
ATOM 996 C CA . ASP A 1 132 ? -15.613 11.784 10.555 1.00 92.62 132 ASP A CA 1
ATOM 997 C C . ASP A 1 132 ? -15.193 10.369 10.119 1.00 92.62 132 ASP A C 1
ATOM 999 O O . ASP A 1 132 ? -14.134 9.882 10.505 1.00 92.62 132 ASP A O 1
ATOM 1003 N N . VAL A 1 133 ? -16.004 9.709 9.281 1.00 94.56 133 VAL A N 1
ATOM 1004 C CA . VAL A 1 133 ? -15.681 8.405 8.684 1.00 94.56 133 VAL A CA 1
ATOM 1005 C C . VAL A 1 133 ? -14.500 8.520 7.716 1.00 94.56 133 VAL A C 1
ATOM 1007 O O . VAL A 1 133 ? -13.587 7.702 7.777 1.00 94.56 133 VAL A O 1
ATOM 1010 N N . ILE A 1 134 ? -14.477 9.558 6.871 1.00 95.44 134 ILE A N 1
ATOM 1011 C CA . ILE A 1 134 ? -13.365 9.823 5.944 1.00 95.44 134 ILE A CA 1
ATOM 1012 C C . ILE A 1 134 ? -12.115 10.216 6.731 1.00 95.44 134 ILE A C 1
ATOM 1014 O O . ILE A 1 134 ? -11.035 9.726 6.424 1.00 95.44 134 ILE A O 1
ATOM 1018 N N . VAL A 1 135 ? -12.256 11.035 7.781 1.00 96.00 135 VAL A N 1
ATOM 1019 C CA . VAL A 1 135 ? -11.133 11.430 8.651 1.00 96.00 135 VAL A CA 1
ATOM 1020 C C . VAL A 1 135 ? -10.488 10.210 9.315 1.00 96.00 135 VAL A C 1
ATOM 1022 O O . VAL A 1 135 ? -9.268 10.075 9.292 1.00 96.00 135 VAL A O 1
ATOM 1025 N N . ARG A 1 136 ? -11.288 9.280 9.857 1.00 96.81 136 ARG A N 1
ATOM 1026 C CA . ARG A 1 136 ? -10.763 8.011 10.390 1.00 96.81 136 ARG A CA 1
ATOM 1027 C C . ARG A 1 136 ? -10.122 7.154 9.301 1.00 96.81 136 ARG A C 1
ATOM 1029 O O . ARG A 1 136 ? -9.068 6.580 9.538 1.00 96.81 136 ARG A O 1
ATOM 1036 N N . GLY A 1 137 ? -10.720 7.086 8.112 1.00 97.69 137 GLY A N 1
ATOM 1037 C CA . GLY A 1 137 ? -10.180 6.314 6.992 1.00 97.69 137 GLY A CA 1
ATOM 1038 C C . GLY A 1 137 ? -8.828 6.831 6.480 1.00 97.69 137 GLY A C 1
ATOM 1039 O O . GLY A 1 137 ? -7.897 6.050 6.296 1.00 97.69 137 GLY A O 1
ATOM 1040 N N . THR A 1 138 ? -8.672 8.145 6.307 1.00 97.81 138 THR A N 1
ATOM 1041 C CA . THR A 1 138 ? -7.392 8.750 5.892 1.00 97.81 138 THR A CA 1
ATOM 1042 C C . THR A 1 138 ? -6.333 8.647 6.986 1.00 97.81 138 THR A C 1
ATOM 1044 O O . THR A 1 138 ? -5.165 8.360 6.699 1.00 97.81 138 THR A O 1
ATOM 1047 N N . ARG A 1 139 ? -6.731 8.805 8.255 1.00 97.88 139 ARG A N 1
ATOM 1048 C CA . ARG A 1 139 ? -5.836 8.589 9.395 1.00 97.88 139 ARG A CA 1
ATOM 1049 C C . ARG A 1 139 ? -5.399 7.128 9.502 1.00 97.88 139 ARG A C 1
ATOM 1051 O O . ARG A 1 139 ? -4.210 6.890 9.680 1.00 97.88 139 ARG A O 1
ATOM 1058 N N . ALA A 1 140 ? -6.300 6.163 9.302 1.00 98.44 140 ALA A N 1
ATOM 1059 C CA . ALA A 1 140 ? -5.960 4.740 9.249 1.00 98.44 140 ALA A CA 1
ATOM 1060 C C . ALA A 1 140 ? -4.878 4.448 8.204 1.00 98.44 140 ALA A C 1
ATOM 1062 O O . ALA A 1 140 ? -3.897 3.778 8.508 1.00 98.44 140 ALA A O 1
ATOM 1063 N N . LEU A 1 141 ? -5.017 4.993 6.993 1.00 98.44 141 LEU A N 1
ATOM 1064 C CA . LEU A 1 141 ? -4.022 4.829 5.928 1.00 98.44 141 LEU A CA 1
ATOM 1065 C C . LEU A 1 141 ? -2.677 5.486 6.248 1.00 98.44 141 LEU A C 1
ATOM 1067 O O . LEU A 1 141 ? -1.631 4.990 5.829 1.00 98.44 141 LEU A O 1
ATOM 1071 N N . THR A 1 142 ? -2.695 6.596 6.985 1.00 97.75 142 THR A N 1
ATOM 1072 C CA . THR A 1 142 ? -1.468 7.210 7.506 1.00 97.75 142 THR A CA 1
ATOM 1073 C C . THR A 1 142 ? -0.769 6.270 8.486 1.00 97.75 142 THR A C 1
ATOM 1075 O O . THR A 1 142 ? 0.429 6.044 8.338 1.00 97.75 142 THR A O 1
ATOM 1078 N N . ILE A 1 143 ? -1.516 5.672 9.421 1.00 98.06 143 ILE A N 1
ATOM 1079 C CA . ILE A 1 143 ? -0.974 4.720 10.401 1.00 98.06 143 ILE A CA 1
ATOM 1080 C C . ILE A 1 143 ? -0.431 3.471 9.695 1.00 98.06 143 ILE A C 1
ATOM 1082 O O . ILE A 1 143 ? 0.696 3.073 9.960 1.00 98.06 143 ILE A O 1
ATOM 1086 N N . VAL A 1 144 ? -1.156 2.898 8.726 1.00 98.12 144 VAL A N 1
ATOM 1087 C CA . VAL A 1 144 ? -0.662 1.757 7.925 1.00 98.12 144 VAL A CA 1
ATOM 1088 C C . VAL A 1 144 ? 0.672 2.086 7.245 1.00 98.12 144 VAL A C 1
ATOM 1090 O O . VAL A 1 144 ? 1.591 1.273 7.266 1.00 98.12 144 VAL A O 1
ATOM 1093 N N . ALA A 1 145 ? 0.815 3.289 6.684 1.00 95.38 145 ALA A N 1
ATOM 1094 C CA . ALA A 1 145 ? 2.071 3.716 6.070 1.00 95.38 145 ALA A CA 1
ATOM 1095 C C . ALA A 1 145 ? 3.209 3.893 7.091 1.00 95.38 145 ALA A C 1
ATOM 1097 O O . ALA A 1 145 ? 4.362 3.642 6.763 1.00 95.38 145 ALA A O 1
ATOM 1098 N N . GLN A 1 146 ? 2.905 4.316 8.321 1.00 95.00 146 GLN A N 1
ATOM 1099 C CA . GLN A 1 146 ? 3.889 4.392 9.408 1.00 95.00 146 GLN A CA 1
ATOM 1100 C C . GLN A 1 146 ? 4.314 2.993 9.878 1.00 95.00 146 GLN A C 1
ATOM 1102 O O . GLN A 1 146 ? 5.498 2.757 10.103 1.00 95.00 146 GLN A O 1
ATOM 1107 N N . LEU A 1 147 ? 3.373 2.046 9.952 1.00 95.44 147 LEU A N 1
ATOM 1108 C CA . LEU A 1 147 ? 3.648 0.644 10.277 1.00 95.44 147 LEU A CA 1
ATOM 1109 C C . LEU A 1 147 ? 4.528 -0.046 9.228 1.00 95.44 147 LEU A C 1
ATOM 1111 O O . LEU A 1 147 ? 5.239 -0.988 9.571 1.00 95.44 147 LEU A O 1
ATOM 1115 N N . ALA A 1 148 ? 4.524 0.429 7.980 1.00 94.06 148 ALA A N 1
ATOM 1116 C CA . ALA A 1 148 ? 5.448 -0.034 6.948 1.00 94.06 148 ALA A CA 1
ATOM 1117 C C . ALA A 1 148 ? 6.919 0.229 7.330 1.00 94.06 148 ALA A C 1
ATOM 1119 O O . ALA A 1 148 ? 7.767 -0.628 7.122 1.00 94.06 148 ALA A O 1
ATOM 1120 N N . GLY A 1 149 ? 7.216 1.366 7.972 1.00 91.81 149 GLY A N 1
ATOM 1121 C CA . GLY A 1 149 ? 8.565 1.683 8.466 1.00 91.81 149 GLY A CA 1
ATOM 1122 C C . GLY A 1 149 ? 9.007 0.843 9.672 1.00 91.81 149 GLY A C 1
ATOM 1123 O O . GLY A 1 149 ? 10.154 0.914 10.092 1.00 91.81 149 GLY A O 1
ATOM 1124 N N . ARG A 1 150 ? 8.109 0.037 10.256 1.00 91.62 150 ARG A N 1
ATOM 1125 C CA . ARG A 1 150 ? 8.455 -0.946 11.297 1.00 91.62 150 ARG A CA 1
ATOM 1126 C C . ARG A 1 150 ? 8.756 -2.331 10.732 1.00 91.62 150 ARG A C 1
ATOM 1128 O O . ARG A 1 150 ? 9.187 -3.197 11.481 1.00 91.62 150 ARG A O 1
ATOM 1135 N N . VAL A 1 151 ? 8.528 -2.556 9.439 1.00 93.19 151 VAL A N 1
ATOM 1136 C CA . VAL A 1 151 ? 8.706 -3.879 8.835 1.00 93.19 151 VAL A CA 1
ATOM 1137 C C . VAL A 1 151 ? 10.146 -4.393 8.956 1.00 93.19 151 VAL A C 1
ATOM 1139 O O . VAL A 1 151 ? 10.285 -5.535 9.389 1.00 93.19 151 VAL A O 1
ATOM 1142 N N . PRO A 1 152 ? 11.209 -3.604 8.684 1.00 90.69 152 PRO A N 1
ATOM 1143 C CA . PRO A 1 152 ? 12.579 -4.107 8.813 1.00 90.69 152 PRO A CA 1
ATOM 1144 C C . PRO A 1 152 ? 12.889 -4.650 10.215 1.00 90.69 152 PRO A C 1
ATOM 1146 O O . PRO A 1 152 ? 13.363 -5.774 10.356 1.00 90.69 152 PRO A O 1
ATOM 1149 N N . SER A 1 153 ? 12.512 -3.913 11.266 1.00 91.19 153 SER A N 1
ATOM 1150 C CA . SER A 1 153 ? 12.752 -4.345 12.649 1.00 91.19 153 SER A CA 1
ATOM 1151 C C . SER A 1 153 ? 11.891 -5.540 13.068 1.00 91.19 153 SER A C 1
ATOM 1153 O O . SER A 1 153 ? 12.345 -6.372 13.851 1.00 91.19 153 SER A O 1
ATOM 1155 N N . LEU A 1 154 ? 10.669 -5.666 12.540 1.00 92.25 154 LEU A N 1
ATOM 1156 C CA . LEU A 1 154 ? 9.830 -6.847 12.761 1.00 92.25 154 LEU A CA 1
ATOM 1157 C C . LEU A 1 154 ? 10.406 -8.091 12.074 1.00 92.25 154 LEU A C 1
ATOM 1159 O O . LEU A 1 154 ? 10.401 -9.162 12.675 1.00 92.25 154 LEU A O 1
ATOM 1163 N N . ILE A 1 155 ? 10.944 -7.949 10.858 1.00 91.38 155 ILE A N 1
ATOM 1164 C CA . ILE A 1 155 ? 11.620 -9.038 10.141 1.00 91.38 155 ILE A CA 1
ATOM 1165 C C . ILE A 1 155 ? 12.826 -9.523 10.952 1.00 91.38 155 ILE A C 1
ATOM 1167 O O . ILE A 1 155 ? 12.907 -10.717 11.243 1.00 91.38 155 ILE A O 1
ATOM 1171 N N . GLU A 1 156 ? 13.695 -8.609 11.396 1.00 89.19 156 GLU A N 1
ATOM 1172 C CA . GLU A 1 156 ? 14.876 -8.930 12.216 1.00 89.19 156 GLU A CA 1
ATOM 1173 C C . GLU A 1 156 ? 14.521 -9.694 13.504 1.00 89.19 156 GLU A C 1
ATOM 1175 O O . GLU A 1 156 ? 15.242 -10.607 13.906 1.00 89.19 156 GLU A O 1
ATOM 1180 N N . GLN A 1 157 ? 13.394 -9.356 14.140 1.00 90.94 157 GLN A N 1
ATOM 1181 C CA . GLN A 1 157 ? 12.929 -9.995 15.378 1.00 90.94 157 GLN A CA 1
ATOM 1182 C C . GLN A 1 157 ? 12.221 -11.339 15.157 1.00 90.94 157 GLN A C 1
ATOM 1184 O O . GLN A 1 157 ? 12.105 -12.130 16.091 1.00 90.94 157 GLN A O 1
ATOM 1189 N N . SER A 1 158 ? 11.707 -11.592 13.953 1.00 88.25 158 SER A N 1
ATOM 1190 C CA . SER A 1 158 ? 10.825 -12.732 13.677 1.00 88.25 158 SER A CA 1
ATOM 1191 C C . SER A 1 158 ? 11.547 -14.072 13.520 1.00 88.25 158 SER A C 1
ATOM 1193 O O . SER A 1 158 ? 10.916 -15.117 13.657 1.00 88.25 158 SER A O 1
ATOM 1195 N N . HIS A 1 159 ? 12.854 -14.053 13.226 1.00 87.88 159 HIS A N 1
ATOM 1196 C CA . HIS A 1 159 ? 13.651 -15.237 12.865 1.00 87.88 159 HIS A CA 1
ATOM 1197 C C . HIS A 1 159 ? 13.054 -16.088 11.721 1.00 87.88 159 HIS A C 1
ATOM 1199 O O . HIS A 1 159 ? 13.419 -17.253 11.568 1.00 87.88 159 HIS A O 1
ATOM 1205 N N . LEU A 1 160 ? 12.138 -15.521 10.929 1.00 90.19 160 LEU A N 1
ATOM 1206 C CA . LEU A 1 160 ? 11.526 -16.174 9.776 1.00 90.19 160 LEU A CA 1
ATOM 1207 C C . LEU A 1 160 ? 12.490 -16.196 8.586 1.00 90.19 160 LEU A C 1
ATOM 1209 O O . LEU A 1 160 ? 13.362 -15.334 8.459 1.00 90.19 160 LEU A O 1
ATOM 1213 N N . GLU A 1 161 ? 12.294 -17.149 7.675 1.00 90.44 161 GLU A N 1
ATOM 1214 C CA . GLU A 1 161 ? 12.958 -17.110 6.371 1.00 90.44 161 GLU A CA 1
ATOM 1215 C C . GLU A 1 161 ? 12.526 -15.860 5.590 1.00 90.44 161 GLU A C 1
ATOM 1217 O O . GLU A 1 161 ? 11.381 -15.418 5.698 1.00 90.44 161 GLU A O 1
ATOM 1222 N N . THR A 1 162 ? 13.414 -15.297 4.767 1.00 86.88 162 THR A N 1
ATOM 1223 C CA . THR A 1 162 ? 13.210 -13.988 4.121 1.00 86.88 162 THR A CA 1
ATOM 1224 C C . THR A 1 162 ? 11.886 -13.883 3.357 1.00 86.88 162 THR A C 1
ATOM 1226 O O . THR A 1 162 ? 11.152 -12.902 3.497 1.00 86.88 162 THR A O 1
ATOM 1229 N N . HIS A 1 163 ? 11.518 -14.926 2.610 1.00 88.75 163 HIS A N 1
ATOM 1230 C CA . HIS A 1 163 ? 10.254 -14.979 1.876 1.00 88.75 163 HIS A CA 1
ATOM 1231 C C . HIS A 1 163 ? 9.020 -15.091 2.794 1.00 88.75 163 HIS A C 1
ATOM 1233 O O . HIS A 1 163 ? 7.987 -14.471 2.523 1.00 88.75 163 HIS A O 1
ATOM 1239 N N . GLU A 1 164 ? 9.102 -15.842 3.894 1.00 91.38 164 GLU A N 1
ATOM 1240 C CA . GLU A 1 164 ? 8.019 -15.915 4.883 1.00 91.38 164 GLU A CA 1
ATOM 1241 C C . GLU A 1 164 ? 7.863 -14.588 5.631 1.00 91.38 164 GLU A C 1
ATOM 1243 O O . GLU A 1 164 ? 6.743 -14.104 5.800 1.00 91.38 164 GLU A O 1
ATOM 1248 N N . ALA A 1 165 ? 8.977 -13.945 5.985 1.00 92.00 165 ALA A N 1
ATOM 1249 C CA . ALA A 1 165 ? 9.003 -12.636 6.621 1.00 92.00 165 ALA A CA 1
ATOM 1250 C C . ALA A 1 165 ? 8.401 -11.551 5.705 1.00 92.00 165 ALA A C 1
ATOM 1252 O O . ALA A 1 165 ? 7.574 -10.745 6.140 1.00 92.00 165 ALA A O 1
ATOM 1253 N N . TRP A 1 166 ? 8.722 -11.573 4.405 1.00 91.88 166 TRP A N 1
ATOM 1254 C CA . TRP A 1 166 ? 8.097 -10.700 3.405 1.00 91.88 166 TRP A CA 1
ATOM 1255 C C . TRP A 1 166 ? 6.573 -10.874 3.361 1.00 91.88 166 TRP A C 1
ATOM 1257 O O . TRP A 1 166 ? 5.811 -9.898 3.380 1.00 91.88 166 TRP A O 1
ATOM 1267 N N . ARG A 1 167 ? 6.105 -12.127 3.337 1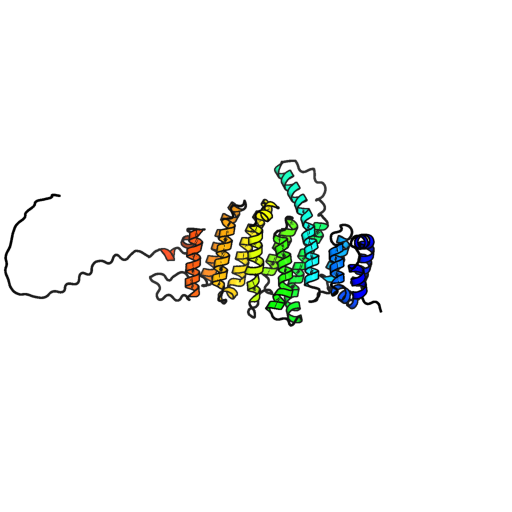.00 93.00 167 ARG A N 1
ATOM 1268 C CA . ARG A 1 167 ? 4.670 -12.441 3.349 1.00 93.00 167 ARG A CA 1
ATOM 1269 C C . ARG A 1 167 ? 3.985 -12.031 4.647 1.00 93.00 167 ARG A C 1
ATOM 1271 O O . ARG A 1 167 ? 2.847 -11.573 4.594 1.00 93.00 167 ARG A O 1
ATOM 1278 N N . ALA A 1 168 ? 4.660 -12.164 5.782 1.00 94.06 168 ALA A N 1
ATOM 1279 C CA . ALA A 1 168 ? 4.112 -11.813 7.085 1.00 94.06 168 ALA A CA 1
ATOM 1280 C C . ALA A 1 168 ? 4.004 -10.293 7.293 1.00 94.06 168 ALA A C 1
ATOM 1282 O O . ALA A 1 168 ? 3.013 -9.825 7.851 1.00 94.06 168 ALA A O 1
ATOM 1283 N N . TYR A 1 169 ? 4.984 -9.510 6.824 1.00 94.88 169 TYR A N 1
ATOM 1284 C CA . TYR A 1 169 ? 5.093 -8.095 7.202 1.00 94.88 169 TYR A CA 1
ATOM 1285 C C . TYR A 1 169 ? 4.889 -7.106 6.048 1.00 94.88 169 TYR A C 1
ATOM 1287 O O . TYR A 1 169 ? 4.157 -6.129 6.202 1.00 94.88 169 TYR A O 1
ATOM 1295 N N . TRP A 1 170 ? 5.438 -7.350 4.857 1.00 95.19 170 TRP A N 1
ATOM 1296 C CA . TRP A 1 170 ? 5.239 -6.438 3.721 1.00 95.19 170 TRP A CA 1
ATOM 1297 C C . TRP A 1 170 ? 3.886 -6.644 3.035 1.00 95.19 170 TRP A C 1
ATOM 1299 O O . TRP A 1 170 ? 3.192 -5.679 2.693 1.00 95.19 170 TRP A O 1
ATOM 1309 N N . SER A 1 171 ? 3.465 -7.900 2.866 1.00 94.94 171 SER A N 1
ATOM 1310 C CA . SER A 1 171 ? 2.235 -8.213 2.128 1.00 94.94 171 SER A CA 1
ATOM 1311 C C . SER A 1 171 ? 0.961 -7.613 2.745 1.00 94.94 171 SER A C 1
ATOM 1313 O O . SER A 1 171 ? 0.145 -7.097 1.975 1.00 94.94 171 SER A O 1
ATOM 1315 N N . PRO A 1 172 ? 0.742 -7.603 4.080 1.00 96.88 172 PRO A N 1
ATOM 1316 C CA . PRO A 1 172 ? -0.446 -6.973 4.659 1.00 96.88 172 PRO A CA 1
ATOM 1317 C C . PRO A 1 172 ? -0.531 -5.470 4.369 1.00 96.88 172 PRO A C 1
ATOM 1319 O O . PRO A 1 172 ? -1.603 -4.974 4.005 1.00 96.88 172 PRO A O 1
ATOM 1322 N N . VAL A 1 173 ? 0.597 -4.753 4.460 1.00 97.19 173 VAL A N 1
ATOM 1323 C CA . VAL A 1 173 ? 0.680 -3.316 4.153 1.00 97.19 173 VAL A CA 1
ATOM 1324 C C . VAL A 1 173 ? 0.312 -3.070 2.695 1.00 97.19 173 VAL A C 1
ATOM 1326 O O . VAL A 1 173 ? -0.589 -2.278 2.406 1.00 97.19 173 VAL A O 1
ATOM 1329 N N . PHE A 1 174 ? 0.963 -3.776 1.766 1.00 97.25 174 PHE A N 1
ATOM 1330 C CA . PHE A 1 174 ? 0.709 -3.591 0.341 1.00 97.25 174 PHE A CA 1
ATOM 1331 C C . PHE A 1 174 ? -0.711 -3.985 -0.049 1.00 97.25 174 PHE A C 1
ATOM 1333 O O . PHE A 1 174 ? -1.369 -3.234 -0.767 1.00 97.25 174 PHE A O 1
ATOM 1340 N N . ARG A 1 175 ? -1.234 -5.099 0.475 1.00 96.69 175 ARG A N 1
ATOM 1341 C CA . ARG A 1 175 ? -2.619 -5.524 0.236 1.00 96.69 175 ARG A CA 1
ATOM 1342 C C . ARG A 1 175 ? -3.611 -4.460 0.701 1.00 96.69 175 ARG A C 1
ATOM 1344 O O . ARG A 1 175 ? -4.550 -4.154 -0.035 1.00 96.69 175 ARG A O 1
ATOM 1351 N N . CYS A 1 176 ? -3.398 -3.876 1.882 1.00 98.19 176 CYS A N 1
ATOM 1352 C CA . CYS A 1 176 ? -4.207 -2.771 2.393 1.00 98.19 176 CYS A CA 1
ATOM 1353 C C . CYS A 1 176 ? -4.165 -1.570 1.435 1.00 98.19 176 CYS A C 1
ATOM 1355 O O . CYS A 1 176 ? -5.200 -1.157 0.914 1.00 98.19 176 CYS A O 1
ATOM 1357 N N . LEU A 1 177 ? -2.971 -1.058 1.125 1.00 98.12 177 LEU A N 1
ATOM 1358 C CA . LEU A 1 177 ? -2.814 0.135 0.292 1.00 98.12 177 LEU A CA 1
ATOM 1359 C C . LEU A 1 177 ? -3.343 -0.068 -1.137 1.00 98.12 177 LEU A C 1
ATOM 1361 O O . LEU A 1 177 ? -4.075 0.787 -1.632 1.00 98.12 177 LEU A O 1
ATOM 1365 N N . VAL A 1 178 ? -3.055 -1.206 -1.779 1.00 97.69 178 VAL A N 1
ATOM 1366 C CA . VAL A 1 178 ? -3.564 -1.547 -3.122 1.00 97.69 178 VAL A CA 1
ATOM 1367 C C . VAL A 1 178 ? -5.086 -1.617 -3.137 1.00 97.69 178 VAL A C 1
ATOM 1369 O O . VAL A 1 178 ? -5.707 -1.034 -4.024 1.00 97.69 178 VAL A O 1
ATOM 1372 N N . THR A 1 179 ? -5.699 -2.257 -2.133 1.00 97.38 179 THR A N 1
ATOM 1373 C CA . THR A 1 179 ? -7.167 -2.322 -2.014 1.00 97.38 179 THR A CA 1
ATOM 1374 C C . THR A 1 179 ? -7.777 -0.921 -1.970 1.00 97.38 179 THR A C 1
ATOM 1376 O O . THR A 1 179 ? -8.820 -0.671 -2.572 1.00 97.38 179 THR A O 1
ATOM 1379 N N . GLN A 1 180 ? -7.114 0.020 -1.297 1.00 98.12 180 GLN A N 1
ATOM 1380 C CA . GLN A 1 180 ? -7.604 1.391 -1.178 1.00 98.12 180 GLN A CA 1
ATOM 1381 C C . GLN A 1 180 ? -7.215 2.291 -2.364 1.00 98.12 180 GLN A C 1
ATOM 1383 O O . GLN A 1 180 ? -7.865 3.309 -2.587 1.00 98.12 180 GLN A O 1
ATOM 1388 N N . CYS A 1 181 ? -6.250 1.903 -3.204 1.00 98.00 181 CYS A N 1
ATOM 1389 C CA . CYS A 1 181 ? -5.942 2.603 -4.460 1.00 98.00 181 CYS A CA 1
ATOM 1390 C C . CYS A 1 181 ? -7.046 2.459 -5.525 1.00 98.00 181 CYS A C 1
ATOM 1392 O O . CYS A 1 181 ? -7.036 3.191 -6.511 1.00 98.00 181 CYS A O 1
ATOM 1394 N N . VAL A 1 182 ? -8.017 1.563 -5.327 1.00 96.75 182 VAL A N 1
ATOM 1395 C CA . VAL A 1 182 ? -9.226 1.431 -6.165 1.00 96.75 182 VAL A CA 1
ATOM 1396 C C . VAL A 1 182 ? -10.500 1.873 -5.435 1.00 96.75 182 VAL A C 1
ATOM 1398 O O . VAL A 1 182 ? -11.614 1.589 -5.873 1.00 96.75 182 VAL A O 1
ATOM 1401 N N . ASN A 1 183 ? -10.355 2.580 -4.312 1.00 97.00 183 ASN A N 1
ATOM 1402 C CA . ASN A 1 183 ? -11.476 3.068 -3.518 1.00 97.00 183 ASN A CA 1
ATOM 1403 C C . ASN A 1 183 ? -12.305 4.099 -4.309 1.00 97.00 183 ASN A C 1
ATOM 1405 O O . ASN A 1 183 ? -11.711 4.988 -4.916 1.00 97.00 183 ASN A O 1
ATOM 1409 N N . PRO A 1 184 ? -13.650 4.057 -4.297 1.00 94.94 184 PRO A N 1
ATOM 1410 C CA . PRO A 1 184 ? -14.469 5.038 -5.015 1.00 94.94 184 PRO A CA 1
ATOM 1411 C C . PRO A 1 184 ? -14.353 6.467 -4.452 1.00 94.94 184 PRO A C 1
ATOM 1413 O O . PRO A 1 184 ? -14.583 7.427 -5.180 1.00 94.94 184 PRO A O 1
ATOM 1416 N N . CYS A 1 185 ? -13.992 6.621 -3.175 1.00 95.56 185 CYS A N 1
ATOM 1417 C CA . CYS A 1 185 ? -13.772 7.910 -2.524 1.00 95.56 185 CYS A CA 1
ATOM 1418 C C . CYS A 1 185 ? -12.384 8.448 -2.893 1.00 95.56 185 CYS A C 1
ATOM 1420 O O . CYS A 1 185 ? -11.369 7.832 -2.550 1.00 95.56 185 CYS A O 1
ATOM 1422 N N . ARG A 1 186 ? -12.332 9.595 -3.579 1.00 95.56 186 ARG A N 1
ATOM 1423 C CA . ARG A 1 186 ? -11.096 10.200 -4.098 1.00 95.56 186 ARG A CA 1
ATOM 1424 C C . ARG A 1 186 ? -10.113 10.519 -2.982 1.00 95.56 186 ARG A C 1
ATOM 1426 O O . ARG A 1 186 ? -8.933 10.225 -3.130 1.00 95.56 186 ARG A O 1
ATOM 1433 N N . GLU A 1 187 ? -10.583 11.048 -1.852 1.00 95.19 187 GLU A N 1
ATOM 1434 C CA . GLU A 1 187 ? -9.710 11.396 -0.718 1.00 95.19 187 GLU A CA 1
ATOM 1435 C C . GLU A 1 187 ? -9.019 10.157 -0.110 1.00 95.19 187 GLU A C 1
ATOM 1437 O O . GLU A 1 187 ? -7.814 10.179 0.150 1.00 95.19 187 GLU A O 1
ATOM 1442 N N . ILE A 1 188 ? -9.748 9.045 0.054 1.00 97.56 188 ILE A N 1
ATOM 1443 C CA . ILE A 1 188 ? -9.172 7.774 0.533 1.00 97.56 188 ILE A CA 1
ATOM 1444 C C . ILE A 1 188 ? -8.203 7.207 -0.506 1.00 97.56 188 ILE A C 1
ATOM 1446 O O . ILE A 1 188 ? -7.088 6.811 -0.161 1.00 97.56 188 ILE A O 1
ATOM 1450 N N . ARG A 1 189 ? -8.603 7.217 -1.782 1.00 97.62 189 ARG A N 1
ATOM 1451 C CA . ARG A 1 189 ? -7.797 6.708 -2.893 1.00 97.62 189 ARG A CA 1
ATOM 1452 C C . ARG A 1 189 ? -6.479 7.462 -3.046 1.00 97.62 189 ARG A C 1
ATOM 1454 O O . ARG A 1 189 ? -5.428 6.835 -3.140 1.00 97.62 189 ARG A O 1
ATOM 1461 N N . GLN A 1 190 ? -6.518 8.792 -3.002 1.00 97.06 190 GLN A N 1
ATOM 1462 C CA . GLN A 1 190 ? -5.335 9.646 -3.094 1.00 97.06 190 GLN A CA 1
ATOM 1463 C C . GLN A 1 190 ? -4.386 9.427 -1.910 1.00 97.06 190 GLN A C 1
ATOM 1465 O O . GLN A 1 190 ? -3.169 9.335 -2.102 1.00 97.06 190 GLN A O 1
ATOM 1470 N N . GLN A 1 191 ? -4.924 9.301 -0.690 1.00 98.00 191 GLN A N 1
ATOM 1471 C CA . GLN A 1 191 ? -4.119 9.007 0.496 1.00 98.00 191 GLN A CA 1
ATOM 1472 C C . GLN A 1 191 ? -3.450 7.629 0.395 1.00 98.00 191 GLN A C 1
ATOM 1474 O O . GLN A 1 191 ? -2.267 7.502 0.716 1.00 98.00 191 GLN A O 1
ATOM 1479 N N . ALA A 1 192 ? -4.179 6.610 -0.068 1.00 98.31 192 ALA A N 1
ATOM 1480 C CA . ALA A 1 192 ? -3.648 5.264 -0.261 1.00 98.31 192 ALA A CA 1
ATOM 1481 C C . ALA A 1 192 ? -2.541 5.246 -1.318 1.00 98.31 192 ALA A C 1
ATOM 1483 O O . ALA A 1 192 ? -1.467 4.710 -1.058 1.00 98.31 192 ALA A O 1
ATOM 1484 N N . PHE A 1 193 ? -2.768 5.899 -2.461 1.00 98.19 193 PHE A N 1
ATOM 1485 C CA . PHE A 1 193 ? -1.799 5.976 -3.552 1.00 98.19 193 PHE A CA 1
ATOM 1486 C C . PHE A 1 193 ? -0.512 6.692 -3.125 1.00 98.19 193 PHE A C 1
ATOM 1488 O O . PHE A 1 193 ? 0.589 6.190 -3.345 1.00 98.19 193 PHE A O 1
ATOM 1495 N N . SER A 1 194 ? -0.643 7.824 -2.428 1.00 97.81 194 SER A N 1
ATOM 1496 C CA . SER A 1 194 ? 0.504 8.584 -1.912 1.00 97.81 194 SER A CA 1
ATOM 1497 C C . SER A 1 194 ? 1.295 7.796 -0.863 1.00 97.81 194 SER A C 1
ATOM 1499 O O . SER A 1 194 ? 2.520 7.884 -0.799 1.00 97.81 194 SER A O 1
ATOM 1501 N N . SER A 1 195 ? 0.612 7.020 -0.016 1.00 97.50 195 SER A N 1
ATOM 1502 C CA . SER A 1 195 ? 1.267 6.112 0.928 1.00 97.50 195 SER A CA 1
ATOM 1503 C C . SER A 1 195 ? 1.965 4.955 0.212 1.00 97.50 195 SER A C 1
ATOM 1505 O O . SER A 1 195 ? 3.127 4.694 0.506 1.00 97.50 195 SER A O 1
ATOM 1507 N N . LEU A 1 196 ? 1.309 4.323 -0.766 1.00 98.00 196 LEU A N 1
ATOM 1508 C CA . LEU A 1 196 ? 1.875 3.225 -1.550 1.00 98.00 196 LEU A CA 1
ATOM 1509 C C . LEU A 1 196 ? 3.143 3.660 -2.283 1.00 98.00 196 LEU A C 1
ATOM 1511 O O . LEU A 1 196 ? 4.158 2.978 -2.197 1.00 98.00 196 LEU A O 1
ATOM 1515 N N . GLN A 1 197 ? 3.109 4.820 -2.942 1.00 97.44 197 GLN A N 1
ATOM 1516 C CA . GLN A 1 197 ? 4.272 5.374 -3.627 1.00 97.44 197 GLN A CA 1
ATOM 1517 C C . GLN A 1 197 ? 5.455 5.583 -2.675 1.00 97.44 197 GLN A C 1
ATOM 1519 O O . GLN A 1 197 ? 6.581 5.266 -3.041 1.00 97.44 197 GLN A O 1
ATOM 1524 N N . ARG A 1 198 ? 5.220 6.103 -1.463 1.00 95.81 198 ARG A N 1
ATOM 1525 C CA . ARG A 1 198 ? 6.291 6.280 -0.470 1.00 95.81 198 ARG A CA 1
ATOM 1526 C C . ARG A 1 198 ? 6.861 4.945 -0.002 1.00 95.81 198 ARG A C 1
ATOM 1528 O O . ARG A 1 198 ? 8.073 4.836 0.111 1.00 95.81 198 ARG A O 1
ATOM 1535 N N . CYS A 1 199 ? 6.013 3.944 0.235 1.00 95.00 199 CYS A N 1
ATOM 1536 C CA . CYS A 1 199 ? 6.470 2.611 0.624 1.00 95.00 199 CYS A CA 1
ATOM 1537 C C . CYS A 1 199 ? 7.316 1.962 -0.482 1.00 95.00 199 CYS A C 1
ATOM 1539 O O . CYS A 1 199 ? 8.412 1.499 -0.201 1.00 95.00 199 CYS A O 1
ATOM 1541 N N . LEU A 1 200 ? 6.841 1.986 -1.734 1.00 96.00 200 LEU A N 1
ATOM 1542 C CA . LEU A 1 200 ? 7.510 1.370 -2.891 1.00 96.00 200 LEU A CA 1
ATOM 1543 C C . LEU A 1 200 ? 8.807 2.060 -3.328 1.00 96.00 200 LEU A C 1
ATOM 1545 O O . LEU A 1 200 ? 9.536 1.508 -4.140 1.00 96.00 200 LEU A O 1
ATOM 1549 N N . LEU A 1 201 ? 9.056 3.280 -2.857 1.00 94.62 201 LEU A N 1
ATOM 1550 C CA . LEU A 1 201 ? 10.271 4.048 -3.142 1.00 94.62 201 LEU A CA 1
ATOM 1551 C C . LEU A 1 201 ? 11.123 4.240 -1.880 1.00 94.62 201 LEU A C 1
ATOM 1553 O O . LEU A 1 201 ? 11.978 5.124 -1.838 1.00 94.62 201 LEU A O 1
ATOM 1557 N N . SER A 1 202 ? 10.840 3.472 -0.825 1.00 91.69 202 SER A N 1
ATOM 1558 C CA . SER A 1 202 ? 11.640 3.491 0.392 1.00 91.69 202 SER A CA 1
ATOM 1559 C C . SER A 1 202 ? 12.975 2.797 0.142 1.00 91.69 202 SER A C 1
ATOM 1561 O O . SER A 1 202 ? 13.019 1.702 -0.422 1.00 91.69 202 SER A O 1
ATOM 1563 N N . SER A 1 203 ? 14.058 3.398 0.635 1.00 84.69 203 SER A N 1
ATOM 1564 C CA . SER A 1 203 ? 15.386 2.777 0.637 1.00 84.69 203 SER A CA 1
ATOM 1565 C C . SER A 1 203 ? 15.457 1.533 1.523 1.00 84.69 203 SER A C 1
ATOM 1567 O O . SER A 1 203 ? 16.356 0.726 1.353 1.00 84.69 203 SER A O 1
ATOM 1569 N N . GLU A 1 204 ? 14.522 1.377 2.463 1.00 82.44 204 GLU A N 1
ATOM 1570 C CA . GLU A 1 204 ? 14.452 0.225 3.374 1.00 82.44 204 GLU A CA 1
ATOM 1571 C C . GLU A 1 204 ? 13.739 -0.987 2.758 1.00 82.44 204 GLU A C 1
ATOM 1573 O O . GLU A 1 204 ? 13.681 -2.047 3.375 1.00 82.44 204 GLU A O 1
ATOM 1578 N N . LEU A 1 205 ? 13.138 -0.832 1.572 1.00 86.50 205 LEU A N 1
ATOM 1579 C CA . LEU A 1 205 ? 12.346 -1.893 0.952 1.00 86.50 205 LEU A CA 1
ATOM 1580 C C . LEU A 1 205 ? 13.205 -2.924 0.215 1.00 86.50 205 LEU A C 1
ATOM 1582 O O . LEU A 1 205 ? 12.883 -4.110 0.228 1.00 86.50 205 LEU A O 1
ATOM 1586 N N . ALA A 1 206 ? 14.257 -2.462 -0.459 1.00 85.69 206 ALA A N 1
ATOM 1587 C CA . ALA A 1 206 ? 15.154 -3.308 -1.230 1.00 85.69 206 ALA A CA 1
ATOM 1588 C C . ALA A 1 206 ? 16.502 -3.417 -0.520 1.00 85.69 206 ALA A C 1
ATOM 1590 O O . ALA A 1 206 ? 17.044 -2.420 -0.046 1.00 85.69 206 ALA A O 1
ATOM 1591 N N . SER A 1 207 ? 17.054 -4.624 -0.507 1.00 77.62 207 SER A N 1
ATOM 1592 C CA . SER A 1 207 ? 18.419 -4.900 -0.075 1.00 77.62 207 SER A CA 1
ATOM 1593 C C . SER A 1 207 ? 19.144 -5.646 -1.195 1.00 77.62 207 SER A C 1
ATOM 1595 O O . SER A 1 207 ? 18.499 -6.411 -1.916 1.00 77.62 207 SER A O 1
ATOM 1597 N N . PRO A 1 208 ? 20.465 -5.466 -1.356 1.00 74.81 208 PRO A N 1
ATOM 1598 C CA . PRO A 1 208 ? 21.267 -6.349 -2.201 1.00 74.81 208 PRO A CA 1
ATOM 1599 C C . PRO A 1 208 ? 21.302 -7.800 -1.688 1.00 74.81 208 PRO A C 1
ATOM 1601 O O . PRO A 1 208 ? 21.566 -8.711 -2.465 1.00 74.81 208 PRO A O 1
ATOM 1604 N N . ASP A 1 209 ? 21.016 -8.031 -0.403 1.00 78.69 209 ASP A N 1
ATOM 1605 C CA . ASP A 1 209 ? 21.137 -9.356 0.220 1.00 78.69 209 ASP A CA 1
ATOM 1606 C C . ASP A 1 209 ? 19.991 -10.308 -0.147 1.00 78.69 209 ASP A C 1
ATOM 1608 O O . ASP A 1 209 ? 20.078 -11.513 0.094 1.00 78.69 209 ASP A O 1
ATOM 1612 N N . HIS A 1 210 ? 18.888 -9.780 -0.685 1.00 81.44 210 HIS A N 1
ATOM 1613 C CA . HIS A 1 210 ? 17.685 -10.561 -0.929 1.00 81.44 210 HIS A CA 1
ATOM 1614 C C . HIS A 1 210 ? 16.842 -9.996 -2.088 1.00 81.44 210 HIS A C 1
ATOM 1616 O O . HIS A 1 210 ? 16.946 -8.827 -2.453 1.00 81.44 210 HIS A O 1
ATOM 1622 N N . THR A 1 211 ? 15.999 -10.828 -2.704 1.00 87.44 211 THR A N 1
ATOM 1623 C CA . THR A 1 211 ? 15.322 -10.507 -3.983 1.00 87.44 211 THR A CA 1
ATOM 1624 C C . THR A 1 211 ? 13.799 -10.412 -3.875 1.00 87.44 211 THR A C 1
ATOM 1626 O O . THR A 1 211 ? 13.119 -10.095 -4.848 1.00 87.44 211 THR A O 1
ATOM 1629 N N . GLU A 1 212 ? 13.231 -10.612 -2.686 1.00 89.06 212 GLU A N 1
ATOM 1630 C CA . GLU A 1 212 ? 11.786 -10.600 -2.418 1.00 89.06 212 GLU A CA 1
ATOM 1631 C C . GLU A 1 212 ? 11.139 -9.260 -2.759 1.00 89.06 212 GLU A C 1
ATOM 1633 O O . GLU A 1 212 ? 9.964 -9.225 -3.116 1.00 89.06 212 GLU A O 1
ATOM 1638 N N . TRP A 1 213 ? 11.892 -8.160 -2.709 1.00 91.69 213 TRP A N 1
ATOM 1639 C CA . TRP A 1 213 ? 11.389 -6.847 -3.101 1.00 91.69 213 TRP A CA 1
ATOM 1640 C C . TRP A 1 213 ? 10.972 -6.799 -4.576 1.00 91.69 213 TRP A C 1
ATOM 1642 O O . TRP A 1 213 ? 10.096 -6.014 -4.927 1.00 91.69 213 TRP A O 1
ATOM 1652 N N . ILE A 1 214 ? 11.489 -7.682 -5.439 1.00 93.38 214 ILE A N 1
ATOM 1653 C CA . ILE A 1 214 ? 11.055 -7.804 -6.840 1.00 93.38 214 ILE A CA 1
ATOM 1654 C C . ILE A 1 214 ? 9.569 -8.203 -6.918 1.00 93.38 214 ILE A C 1
ATOM 1656 O O . ILE A 1 214 ? 8.863 -7.828 -7.863 1.00 93.38 214 ILE A O 1
ATOM 1660 N N . ASN A 1 215 ? 9.037 -8.870 -5.885 1.00 92.19 215 ASN A N 1
ATOM 1661 C CA . ASN A 1 215 ? 7.625 -9.240 -5.807 1.00 92.19 215 ASN A CA 1
ATOM 1662 C C . ASN A 1 215 ? 6.691 -8.021 -5.838 1.00 92.19 215 ASN A C 1
ATOM 1664 O O . ASN A 1 215 ? 5.531 -8.172 -6.216 1.00 92.19 215 ASN A O 1
ATOM 1668 N N . ILE A 1 216 ? 7.163 -6.796 -5.559 1.00 95.62 216 ILE A N 1
ATOM 1669 C CA . ILE A 1 216 ? 6.335 -5.585 -5.698 1.00 95.62 216 ILE A CA 1
ATOM 1670 C C . ILE A 1 216 ? 5.774 -5.409 -7.112 1.00 95.62 216 ILE A C 1
ATOM 1672 O O . ILE A 1 216 ? 4.676 -4.881 -7.281 1.00 95.62 216 ILE A O 1
ATOM 1676 N N . PHE A 1 217 ? 6.474 -5.872 -8.147 1.00 96.88 217 PHE A N 1
ATOM 1677 C CA . PHE A 1 217 ? 5.947 -5.796 -9.506 1.00 96.88 217 PHE A CA 1
ATOM 1678 C C . PHE A 1 217 ? 4.792 -6.784 -9.691 1.00 96.88 217 PHE A C 1
ATOM 1680 O O . PHE A 1 217 ? 3.674 -6.380 -10.018 1.00 96.88 217 PHE A O 1
ATOM 1687 N N . GLY A 1 218 ? 5.046 -8.068 -9.426 1.00 94.94 218 GLY A N 1
ATOM 1688 C CA . GLY A 1 218 ? 4.094 -9.158 -9.656 1.00 94.94 218 GLY A CA 1
ATOM 1689 C C . GLY A 1 218 ? 2.908 -9.192 -8.690 1.00 94.94 218 GLY A C 1
ATOM 1690 O O . GLY A 1 218 ? 1.804 -9.549 -9.100 1.00 94.94 218 GLY A O 1
ATOM 1691 N N . GLU A 1 219 ? 3.109 -8.795 -7.435 1.00 93.75 219 GLU A N 1
ATOM 1692 C CA . GLU A 1 219 ? 2.120 -8.915 -6.356 1.00 93.75 219 GLU A CA 1
ATOM 1693 C C . GLU A 1 219 ? 1.431 -7.587 -6.005 1.00 93.75 219 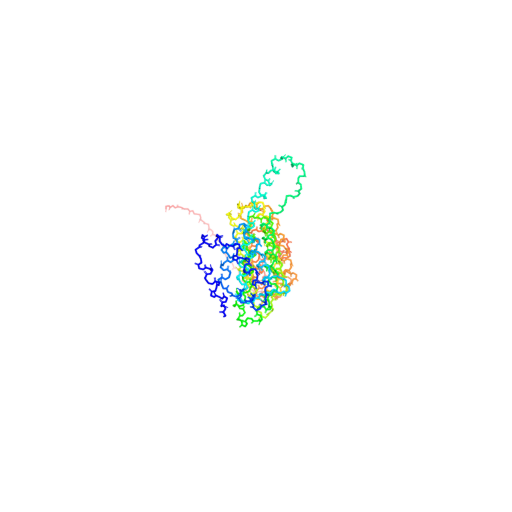GLU A C 1
ATOM 1695 O O . GLU A 1 219 ? 0.346 -7.603 -5.420 1.00 93.75 219 GLU A O 1
ATOM 1700 N N . VAL A 1 220 ? 2.003 -6.436 -6.389 1.00 96.88 220 VAL A N 1
ATOM 1701 C CA . VAL A 1 220 ? 1.488 -5.109 -5.995 1.00 96.88 220 VAL A CA 1
ATOM 1702 C C . VAL A 1 220 ? 1.125 -4.254 -7.211 1.00 96.88 220 VAL A C 1
ATOM 1704 O O . VAL A 1 220 ? -0.055 -3.969 -7.431 1.00 96.88 220 VAL A O 1
ATOM 1707 N N . LEU A 1 221 ? 2.103 -3.869 -8.035 1.00 98.00 221 LEU A N 1
ATOM 1708 C CA . LEU A 1 221 ? 1.908 -2.925 -9.142 1.00 98.00 221 LEU A CA 1
ATOM 1709 C C . LEU A 1 221 ? 1.067 -3.511 -10.280 1.00 98.00 221 LEU A C 1
ATOM 1711 O O . LEU A 1 221 ? 0.092 -2.889 -10.709 1.00 98.00 221 LEU A O 1
ATOM 1715 N N . PHE A 1 222 ? 1.399 -4.713 -10.762 1.00 97.38 222 PHE A N 1
ATOM 1716 C CA . PHE A 1 222 ? 0.650 -5.330 -11.859 1.00 97.38 222 PHE A CA 1
ATOM 1717 C C . PHE A 1 222 ? -0.791 -5.659 -11.450 1.00 97.38 222 PHE A C 1
ATOM 1719 O O . PHE A 1 222 ? -1.705 -5.323 -12.211 1.00 97.38 222 PHE A O 1
ATOM 1726 N N . PRO A 1 223 ? -1.058 -6.252 -10.267 1.00 97.00 223 PRO A N 1
ATOM 1727 C CA . PRO A 1 223 ? -2.426 -6.465 -9.808 1.00 97.00 223 PRO A CA 1
ATOM 1728 C C . PRO A 1 223 ? -3.210 -5.161 -9.649 1.00 97.00 223 PRO A C 1
ATOM 1730 O O . PRO A 1 223 ? -4.362 -5.117 -10.080 1.00 97.00 223 PRO A O 1
ATOM 1733 N N . LEU A 1 224 ? -2.603 -4.095 -9.112 1.00 97.69 224 LEU A N 1
ATOM 1734 C CA . LEU A 1 224 ? -3.249 -2.783 -8.996 1.00 97.69 224 LEU A CA 1
ATOM 1735 C C . LEU A 1 224 ? -3.684 -2.245 -10.364 1.00 97.69 224 LEU A C 1
ATOM 1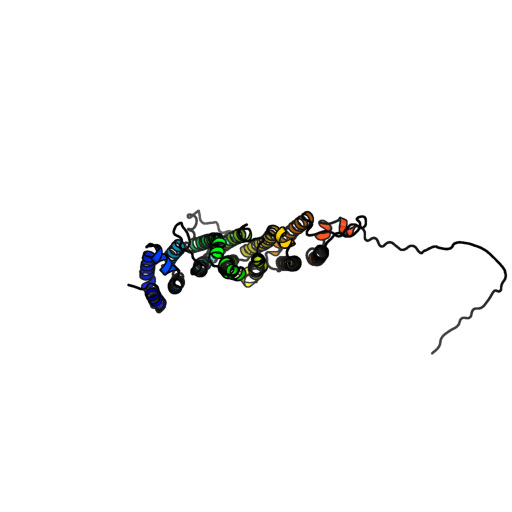737 O O . LEU A 1 224 ? -4.852 -1.901 -10.554 1.00 97.69 224 LEU A O 1
ATOM 1741 N N . ILE A 1 225 ? -2.773 -2.215 -11.338 1.00 96.19 225 ILE A N 1
ATOM 1742 C CA . ILE A 1 225 ? -3.078 -1.717 -12.685 1.00 96.19 225 ILE A CA 1
ATOM 1743 C C . ILE A 1 225 ? -4.157 -2.579 -13.348 1.00 96.19 225 ILE A C 1
ATOM 1745 O O . ILE A 1 225 ? -5.115 -2.056 -13.918 1.00 96.19 225 ILE A O 1
ATOM 1749 N N . ASN A 1 226 ? -4.063 -3.904 -13.215 1.00 95.06 226 ASN A N 1
ATOM 1750 C CA . ASN A 1 226 ? -5.080 -4.818 -13.728 1.00 95.06 226 ASN A CA 1
ATOM 1751 C C . ASN A 1 226 ? -6.457 -4.584 -13.091 1.00 95.06 226 ASN A C 1
ATOM 1753 O O . ASN A 1 226 ? -7.462 -4.711 -13.785 1.00 95.06 226 ASN A O 1
ATOM 1757 N N . GLN A 1 227 ? -6.530 -4.240 -11.801 1.00 95.69 227 GLN A N 1
ATOM 1758 C CA . GLN A 1 227 ? -7.790 -3.869 -11.153 1.00 95.69 227 GLN A CA 1
ATOM 1759 C C . GLN A 1 227 ? -8.328 -2.537 -11.676 1.00 95.69 227 GLN A C 1
ATOM 1761 O O . GLN A 1 227 ? -9.511 -2.454 -11.993 1.00 95.69 227 GLN A O 1
ATOM 1766 N N . LEU A 1 228 ? -7.473 -1.522 -11.828 1.00 94.44 228 LEU A N 1
ATOM 1767 C CA . LEU A 1 228 ? -7.865 -0.219 -12.373 1.00 94.44 228 LEU A CA 1
ATOM 1768 C C . LEU A 1 228 ? -8.396 -0.320 -13.805 1.00 94.44 228 LEU A C 1
ATOM 1770 O O . LEU A 1 228 ? -9.252 0.477 -14.187 1.00 94.44 228 LEU A O 1
ATOM 1774 N N . LEU A 1 229 ? -7.918 -1.292 -14.586 1.00 92.00 229 LEU A N 1
ATOM 1775 C CA . LEU A 1 229 ? -8.380 -1.586 -15.945 1.00 92.00 229 LEU A CA 1
ATOM 1776 C C . LEU A 1 229 ? -9.762 -2.254 -16.008 1.00 92.00 229 LEU A C 1
ATOM 1778 O O . LEU A 1 229 ? -10.365 -2.274 -17.080 1.00 92.00 229 LEU A O 1
ATOM 1782 N N . LYS A 1 230 ? -10.290 -2.780 -14.897 1.00 93.56 230 LYS A N 1
ATOM 1783 C CA . LYS A 1 230 ? -11.608 -3.427 -14.882 1.00 93.56 230 LYS A CA 1
ATOM 1784 C C . LYS A 1 230 ? -12.730 -2.400 -15.107 1.00 93.56 230 LYS A C 1
ATOM 1786 O O . LYS A 1 230 ? -12.728 -1.361 -14.435 1.00 93.56 230 LYS A O 1
ATOM 1791 N N . PRO A 1 231 ? -13.712 -2.676 -15.989 1.00 91.38 231 PRO A N 1
ATOM 1792 C CA . PRO A 1 231 ? -14.845 -1.779 -16.217 1.00 91.38 231 PRO A CA 1
ATOM 1793 C C . PRO A 1 231 ? -15.615 -1.456 -14.934 1.00 91.38 231 PRO A C 1
ATOM 1795 O O . PRO A 1 231 ? -16.015 -0.312 -14.730 1.00 91.38 231 PRO A O 1
ATOM 1798 N N . GLU A 1 232 ? -15.778 -2.438 -14.046 1.00 94.00 232 GLU A N 1
ATOM 1799 C CA . GLU A 1 232 ? -16.546 -2.294 -12.807 1.00 94.00 232 GLU A CA 1
ATOM 1800 C C . GLU A 1 232 ? -15.889 -1.289 -11.858 1.00 94.00 232 GLU A C 1
ATOM 1802 O O . GLU A 1 232 ? -16.584 -0.502 -11.223 1.00 94.00 232 GLU A O 1
ATOM 1807 N N . VAL A 1 233 ? -14.552 -1.275 -11.797 1.00 94.06 233 VAL A N 1
ATOM 1808 C CA . VAL A 1 233 ? -13.781 -0.312 -10.994 1.00 94.06 233 VAL A CA 1
ATOM 1809 C C . VAL A 1 233 ? -13.842 1.068 -11.635 1.00 94.06 233 VAL A C 1
ATOM 1811 O O . VAL A 1 233 ? -14.128 2.052 -10.953 1.00 94.06 233 VAL A O 1
ATOM 1814 N N . TYR A 1 234 ? -13.643 1.146 -12.952 1.00 91.25 234 TYR A N 1
ATOM 1815 C CA . TYR A 1 234 ? -13.678 2.409 -13.690 1.00 91.25 234 TYR A CA 1
ATOM 1816 C C . TYR A 1 234 ? -15.008 3.153 -13.528 1.00 91.25 234 TYR A C 1
ATOM 1818 O O . TYR A 1 234 ? -15.027 4.360 -13.297 1.00 91.25 234 TYR A O 1
ATOM 1826 N N . GLN A 1 235 ? -16.124 2.425 -13.596 1.00 91.31 235 GLN A N 1
ATOM 1827 C CA . GLN A 1 235 ? -17.467 2.996 -13.489 1.00 91.31 235 GLN A CA 1
ATOM 1828 C C . GLN A 1 235 ? -17.778 3.579 -12.105 1.00 91.31 235 GLN A C 1
ATOM 1830 O O . GLN A 1 235 ? -18.702 4.384 -11.990 1.00 91.31 235 GLN A O 1
ATOM 1835 N N . THR A 1 236 ? -17.015 3.228 -11.063 1.00 92.81 236 THR A N 1
ATOM 1836 C CA . THR A 1 236 ? -17.231 3.789 -9.721 1.00 92.81 236 THR A CA 1
ATOM 1837 C C . THR A 1 236 ? -16.897 5.276 -9.629 1.00 92.81 236 THR A C 1
ATOM 1839 O O . THR A 1 236 ? -17.542 5.987 -8.865 1.00 92.81 236 THR A O 1
ATOM 1842 N N . ASP A 1 237 ? -15.926 5.763 -10.403 1.00 91.69 237 ASP A N 1
ATOM 1843 C CA . ASP A 1 237 ? -15.555 7.179 -10.490 1.00 91.69 237 ASP A CA 1
ATOM 1844 C C . ASP A 1 237 ? -14.751 7.423 -11.781 1.00 91.69 237 ASP A C 1
ATOM 1846 O O . ASP A 1 237 ? -13.525 7.492 -11.728 1.00 91.69 237 ASP A O 1
ATOM 1850 N N . PRO A 1 238 ? -15.393 7.550 -12.959 1.00 89.38 238 PRO A N 1
ATOM 1851 C CA . PRO A 1 238 ? -14.676 7.589 -14.237 1.00 89.38 238 PRO A CA 1
ATOM 1852 C C . PRO A 1 238 ? -13.621 8.693 -14.329 1.00 89.38 238 PRO A C 1
ATOM 1854 O O . PRO A 1 238 ? -12.531 8.461 -14.847 1.00 89.38 238 PRO A O 1
ATOM 1857 N N . ALA A 1 239 ? -13.913 9.885 -13.800 1.00 87.31 239 ALA A N 1
ATOM 1858 C CA . ALA A 1 239 ? -12.978 11.007 -13.833 1.00 87.31 239 ALA A CA 1
ATOM 1859 C C . ALA A 1 239 ? -11.761 10.736 -12.938 1.00 87.31 239 ALA A C 1
ATOM 1861 O O . ALA A 1 239 ? -10.626 10.774 -13.409 1.00 87.31 239 ALA A O 1
ATOM 1862 N N . GLY A 1 240 ? -11.988 10.390 -11.669 1.00 91.12 240 GLY A N 1
ATOM 1863 C CA . GLY A 1 240 ? -10.885 10.170 -10.743 1.00 91.12 240 GLY A CA 1
ATOM 1864 C C . GLY A 1 240 ? -10.137 8.851 -10.972 1.00 91.12 240 GLY A C 1
ATOM 1865 O O . GLY A 1 240 ? -8.948 8.788 -10.686 1.00 91.12 240 GLY A O 1
ATOM 1866 N N . MET A 1 241 ? -10.778 7.807 -11.506 1.00 92.94 241 MET A N 1
ATOM 1867 C CA . MET A 1 241 ? -10.097 6.563 -11.891 1.00 92.94 241 MET A CA 1
ATOM 1868 C C . MET A 1 241 ? -9.234 6.754 -13.139 1.00 92.94 241 MET A C 1
ATOM 1870 O O . MET A 1 241 ? -8.192 6.111 -13.253 1.00 92.94 241 MET A O 1
ATOM 1874 N N . SER A 1 242 ? -9.626 7.648 -14.055 1.00 91.31 242 SER A N 1
ATOM 1875 C CA . SER A 1 242 ? -8.786 8.012 -15.204 1.00 91.31 242 SER A CA 1
ATOM 1876 C C . SER A 1 242 ? -7.470 8.640 -14.745 1.00 91.31 242 SER A C 1
ATOM 1878 O O . SER A 1 242 ? -6.405 8.220 -15.189 1.00 91.31 242 SER A O 1
ATOM 1880 N N . GLU A 1 243 ? -7.533 9.565 -13.785 1.00 92.06 243 GLU A N 1
ATOM 1881 C CA . GLU A 1 243 ? -6.343 10.156 -13.163 1.00 92.06 243 GLU A CA 1
ATOM 1882 C C . GLU A 1 243 ? -5.495 9.097 -12.440 1.00 92.06 243 GLU A C 1
ATOM 1884 O O . GLU A 1 243 ? -4.286 9.011 -12.656 1.00 92.06 243 GLU A O 1
ATOM 1889 N N . THR A 1 244 ? -6.122 8.230 -11.636 1.00 95.06 244 THR A N 1
ATOM 1890 C CA . THR A 1 244 ? -5.403 7.170 -10.913 1.00 95.06 244 THR A CA 1
ATOM 1891 C C . THR A 1 244 ? -4.707 6.182 -11.859 1.00 95.06 244 THR A C 1
ATOM 1893 O O . THR A 1 244 ? -3.627 5.695 -11.534 1.00 95.06 244 THR A O 1
ATOM 1896 N N . ARG A 1 245 ? -5.253 5.907 -13.053 1.00 94.62 245 ARG A N 1
ATOM 1897 C CA . ARG A 1 245 ? -4.574 5.082 -14.072 1.00 94.62 245 ARG A CA 1
ATOM 1898 C C . ARG A 1 245 ? -3.295 5.731 -14.592 1.00 94.62 245 ARG A C 1
ATOM 1900 O O . ARG A 1 245 ? -2.284 5.042 -14.696 1.00 94.62 245 ARG A O 1
ATOM 1907 N N . VAL A 1 246 ? -3.330 7.033 -14.884 1.00 94.25 246 VAL A N 1
ATOM 1908 C CA . VAL A 1 246 ? -2.139 7.791 -15.307 1.00 94.25 246 VAL A CA 1
ATOM 1909 C C . VAL A 1 246 ? -1.083 7.759 -14.204 1.00 94.25 246 VAL A C 1
ATOM 1911 O O . VAL A 1 246 ? 0.069 7.413 -14.460 1.00 94.25 246 VAL A O 1
ATOM 1914 N N . GLN A 1 247 ? -1.490 8.021 -12.959 1.00 95.69 247 GLN A N 1
ATOM 1915 C CA . GLN A 1 247 ? -0.596 7.952 -11.804 1.00 95.69 247 GLN A CA 1
ATOM 1916 C C . GLN A 1 247 ? -0.000 6.547 -11.627 1.00 95.69 247 GLN A C 1
ATOM 1918 O O . GLN A 1 247 ? 1.192 6.422 -11.360 1.00 95.69 247 GLN A O 1
ATOM 1923 N N . ALA A 1 248 ? -0.790 5.481 -11.800 1.00 96.75 248 ALA A N 1
ATOM 1924 C CA . ALA A 1 248 ? -0.318 4.100 -11.688 1.00 96.75 248 ALA A CA 1
ATOM 1925 C C . ALA A 1 248 ? 0.695 3.732 -12.785 1.00 96.75 248 ALA A C 1
ATOM 1927 O O . ALA A 1 248 ? 1.687 3.066 -12.488 1.00 96.75 248 ALA A O 1
ATOM 1928 N N . ALA A 1 249 ? 0.485 4.200 -14.021 1.00 95.50 249 ALA A N 1
ATOM 1929 C CA . ALA A 1 249 ? 1.443 4.043 -15.117 1.00 95.50 249 ALA A CA 1
ATOM 1930 C C . ALA A 1 249 ? 2.784 4.711 -14.771 1.00 95.50 249 ALA A C 1
ATOM 1932 O O . ALA A 1 249 ? 3.835 4.072 -14.792 1.00 95.50 249 ALA A O 1
ATOM 1933 N N . GLN A 1 250 ? 2.731 5.975 -14.346 1.00 95.75 250 GLN A N 1
ATOM 1934 C CA . GLN A 1 250 ? 3.911 6.738 -13.939 1.00 95.75 250 GLN A CA 1
ATOM 1935 C C . GLN A 1 250 ? 4.612 6.116 -12.727 1.00 95.75 250 GLN A C 1
ATOM 1937 O O . GLN A 1 250 ? 5.840 6.077 -12.676 1.00 95.75 250 GLN A O 1
ATOM 1942 N N . LEU A 1 251 ? 3.855 5.606 -11.751 1.00 97.50 251 LEU A N 1
ATOM 1943 C CA . LEU A 1 251 ? 4.410 4.929 -10.583 1.00 97.50 251 LEU A CA 1
ATOM 1944 C C . LEU A 1 251 ? 5.154 3.654 -10.981 1.00 97.50 251 LEU A C 1
ATOM 1946 O O . LEU A 1 251 ? 6.259 3.443 -10.494 1.00 97.50 251 LEU A O 1
ATOM 1950 N N . LEU A 1 252 ? 4.592 2.843 -11.883 1.00 97.88 252 LEU A N 1
ATOM 1951 C CA . LEU A 1 252 ? 5.261 1.645 -12.388 1.00 97.88 252 LEU A CA 1
ATOM 1952 C C . LEU A 1 252 ? 6.598 1.995 -13.055 1.00 97.88 252 LEU A C 1
ATOM 1954 O O . LEU A 1 252 ? 7.622 1.404 -12.714 1.00 97.88 252 LEU A O 1
ATOM 1958 N N . CYS A 1 253 ? 6.603 2.998 -13.938 1.00 96.62 253 CYS A N 1
ATOM 1959 C CA . CYS A 1 253 ? 7.827 3.506 -14.559 1.00 96.62 253 CYS A CA 1
ATOM 1960 C C . CYS A 1 253 ? 8.847 3.981 -13.522 1.00 96.62 253 CYS A C 1
ATOM 1962 O O . CYS A 1 253 ? 10.026 3.641 -13.587 1.00 96.62 253 CYS A O 1
ATOM 1964 N N . LYS A 1 254 ? 8.383 4.760 -12.544 1.00 96.50 254 LYS A N 1
ATOM 1965 C CA . LYS A 1 254 ? 9.232 5.347 -11.511 1.00 96.50 254 LYS A CA 1
ATOM 1966 C C . LYS A 1 254 ? 9.861 4.288 -10.611 1.00 96.50 254 LYS A C 1
ATOM 1968 O O . LYS A 1 254 ? 11.036 4.410 -10.294 1.00 96.50 254 LYS A O 1
ATOM 1973 N N . VAL A 1 255 ? 9.106 3.265 -10.211 1.00 96.94 255 VAL A N 1
ATOM 1974 C CA . VAL A 1 255 ? 9.617 2.156 -9.388 1.00 96.94 255 VAL A CA 1
ATOM 1975 C C . VAL A 1 255 ? 10.619 1.314 -10.179 1.00 96.94 255 VAL A C 1
ATOM 1977 O O . VAL A 1 255 ? 11.669 0.974 -9.644 1.00 96.94 255 VAL A O 1
ATOM 1980 N N . PHE A 1 256 ? 10.351 1.041 -11.461 1.00 96.69 256 PHE A N 1
ATOM 1981 C CA . PHE A 1 256 ? 11.312 0.360 -12.334 1.00 96.69 256 PHE A CA 1
ATOM 1982 C C . PHE A 1 256 ? 12.640 1.119 -12.426 1.00 96.69 256 PHE A C 1
ATOM 1984 O O . PHE A 1 256 ? 13.692 0.533 -12.196 1.00 96.69 256 PHE A O 1
ATOM 1991 N N . LEU A 1 257 ? 12.595 2.431 -12.677 1.00 95.56 257 LEU A N 1
ATOM 1992 C CA . LEU A 1 257 ? 13.802 3.260 -12.730 1.00 95.56 257 LEU A CA 1
ATOM 1993 C C . LEU A 1 257 ? 14.513 3.369 -11.384 1.00 95.56 257 LEU A C 1
ATOM 1995 O O . LEU A 1 257 ? 15.739 3.353 -11.339 1.00 95.56 257 LEU A O 1
ATOM 1999 N N . HIS A 1 258 ? 13.757 3.469 -10.291 1.00 95.31 258 HIS A N 1
ATOM 2000 C CA . HIS A 1 258 ? 14.320 3.562 -8.949 1.00 95.31 258 HIS A CA 1
ATOM 2001 C C . HIS A 1 258 ? 15.183 2.343 -8.602 1.00 95.31 258 HIS A C 1
ATOM 2003 O O . HIS A 1 258 ? 16.242 2.503 -8.001 1.00 95.31 258 HIS A O 1
ATOM 2009 N N . TYR A 1 259 ? 14.766 1.152 -9.038 1.00 94.75 259 TYR A N 1
ATOM 2010 C CA . TYR A 1 259 ? 15.485 -0.098 -8.801 1.00 94.75 259 TYR A CA 1
ATOM 2011 C C . TYR A 1 259 ? 16.296 -0.591 -10.006 1.00 94.75 259 TYR A C 1
ATOM 2013 O O . TYR A 1 259 ? 16.798 -1.710 -9.970 1.00 94.75 259 TYR A O 1
ATOM 2021 N N . LEU A 1 260 ? 16.461 0.221 -11.056 1.00 94.00 260 LEU A N 1
ATOM 2022 C CA . LEU A 1 260 ? 17.056 -0.207 -12.328 1.00 94.00 260 LEU A CA 1
ATOM 2023 C C . LEU A 1 260 ? 18.436 -0.849 -12.160 1.00 94.00 260 LEU A C 1
ATOM 2025 O O . LEU A 1 260 ? 18.700 -1.877 -12.773 1.00 94.00 260 LEU A O 1
ATOM 2029 N N . VAL A 1 261 ? 19.287 -0.275 -11.307 1.00 91.75 261 VAL A N 1
ATOM 2030 C CA . VAL A 1 261 ? 20.643 -0.790 -11.064 1.00 91.75 261 VAL A CA 1
ATOM 2031 C C . VAL A 1 261 ? 20.587 -2.210 -10.495 1.00 91.75 261 VAL A C 1
ATOM 2033 O O . VAL A 1 261 ? 21.155 -3.119 -11.089 1.00 91.75 261 VAL A O 1
ATOM 2036 N N . LEU A 1 262 ? 19.822 -2.427 -9.419 1.00 91.75 262 LEU A N 1
ATOM 2037 C CA . LEU A 1 262 ? 19.648 -3.756 -8.817 1.00 91.75 262 LEU A CA 1
ATOM 2038 C C . LEU A 1 262 ? 18.957 -4.737 -9.776 1.00 91.75 262 LEU A C 1
ATOM 2040 O O . LEU A 1 262 ? 19.321 -5.905 -9.845 1.00 91.75 262 LEU A O 1
ATOM 2044 N N . LEU A 1 263 ? 17.962 -4.265 -10.537 1.00 92.56 263 LEU A N 1
ATOM 2045 C CA . LEU A 1 263 ? 17.267 -5.085 -11.530 1.00 92.56 263 LEU A CA 1
ATOM 2046 C C . LEU A 1 263 ? 18.200 -5.523 -12.657 1.00 92.56 263 LEU A C 1
ATOM 2048 O O . LEU A 1 263 ? 18.047 -6.630 -13.150 1.00 92.56 263 LEU A O 1
ATOM 2052 N N . SER A 1 264 ? 19.151 -4.685 -13.071 1.00 89.88 264 SER A N 1
ATOM 2053 C CA . SER A 1 264 ? 20.050 -5.005 -14.184 1.00 89.88 264 SER A CA 1
ATOM 2054 C C . SER A 1 264 ? 20.988 -6.179 -13.897 1.00 89.88 264 SER A C 1
ATOM 2056 O O . SER A 1 264 ? 21.425 -6.846 -14.828 1.00 89.88 264 SER A O 1
ATOM 2058 N N . GLU A 1 265 ? 21.248 -6.462 -12.620 1.00 89.25 265 GLU A N 1
ATOM 2059 C CA . GLU A 1 265 ? 22.041 -7.611 -12.174 1.00 89.25 265 GLU A CA 1
ATOM 2060 C C . GLU A 1 265 ? 21.196 -8.892 -12.046 1.00 89.25 265 GLU A C 1
ATOM 2062 O O . GLU A 1 265 ? 21.736 -9.990 -11.924 1.00 89.25 265 GLU A O 1
ATOM 2067 N N . TRP A 1 266 ? 19.865 -8.776 -12.089 1.00 91.62 266 TRP A N 1
ATOM 2068 C CA . TRP A 1 266 ? 18.945 -9.898 -11.950 1.00 91.62 266 TRP A CA 1
ATOM 2069 C C . TRP A 1 266 ? 18.592 -10.520 -13.308 1.00 91.62 266 TRP A C 1
ATOM 2071 O O . TRP A 1 266 ? 18.126 -9.847 -14.229 1.00 91.62 266 TRP A O 1
ATOM 2081 N N . GLU A 1 267 ? 18.727 -11.846 -13.413 1.00 89.12 267 GLU A N 1
ATOM 2082 C CA . GLU A 1 267 ? 18.496 -12.597 -14.659 1.00 89.12 267 GLU A CA 1
ATOM 2083 C C . GLU A 1 267 ? 17.085 -12.390 -15.247 1.00 89.12 267 GLU A C 1
ATOM 2085 O O . GLU A 1 267 ? 16.912 -12.373 -16.464 1.00 89.12 267 GLU A O 1
ATOM 2090 N N . GLY A 1 268 ? 16.070 -12.161 -14.405 1.00 91.44 268 GLY A N 1
ATOM 2091 C CA . GLY A 1 268 ? 14.673 -12.002 -14.831 1.00 91.44 268 GLY A CA 1
ATOM 2092 C C . GLY A 1 268 ? 14.275 -10.605 -15.328 1.00 91.44 268 GLY A C 1
ATOM 2093 O O . GLY A 1 268 ? 13.089 -10.359 -15.578 1.00 91.44 268 GLY A O 1
ATOM 2094 N N . VAL A 1 269 ? 15.216 -9.663 -15.465 1.00 94.00 269 VAL A N 1
ATOM 2095 C CA . VAL A 1 269 ? 14.905 -8.272 -15.852 1.00 94.00 269 VAL A CA 1
ATOM 2096 C C . VAL A 1 269 ? 14.245 -8.162 -17.224 1.00 94.00 269 VAL A C 1
ATOM 2098 O O . VAL A 1 269 ? 13.348 -7.337 -17.397 1.00 94.00 269 VAL A O 1
ATOM 2101 N N . LEU A 1 270 ? 14.623 -9.020 -18.179 1.00 94.06 270 LEU A N 1
ATOM 2102 C CA . LEU A 1 270 ? 14.020 -9.050 -19.512 1.00 94.06 270 LEU A CA 1
ATOM 2103 C C . LEU A 1 270 ? 12.529 -9.401 -19.431 1.00 94.06 270 LEU A C 1
ATOM 2105 O O . LEU A 1 270 ? 11.688 -8.671 -19.957 1.00 94.06 270 LEU A O 1
ATOM 2109 N N . ASP A 1 271 ? 12.186 -10.462 -18.698 1.00 95.19 271 ASP A N 1
ATOM 2110 C CA . ASP A 1 271 ? 10.798 -10.880 -18.483 1.00 95.19 271 ASP A CA 1
ATOM 2111 C C . ASP A 1 271 ? 9.978 -9.798 -17.778 1.00 95.19 271 ASP A C 1
ATOM 2113 O O . ASP A 1 271 ? 8.808 -9.566 -18.105 1.00 95.19 271 ASP A O 1
ATOM 2117 N N . LEU A 1 272 ? 10.579 -9.130 -16.790 1.00 96.25 272 LEU A N 1
ATOM 2118 C CA . LEU A 1 272 ? 9.947 -8.015 -16.098 1.00 96.25 272 LEU A CA 1
ATOM 2119 C C . LEU A 1 272 ? 9.690 -6.849 -17.057 1.00 96.25 272 LEU A C 1
ATOM 2121 O O . LEU A 1 272 ? 8.570 -6.336 -17.102 1.00 96.25 272 LEU A O 1
ATOM 2125 N N . TRP A 1 273 ? 10.690 -6.460 -17.8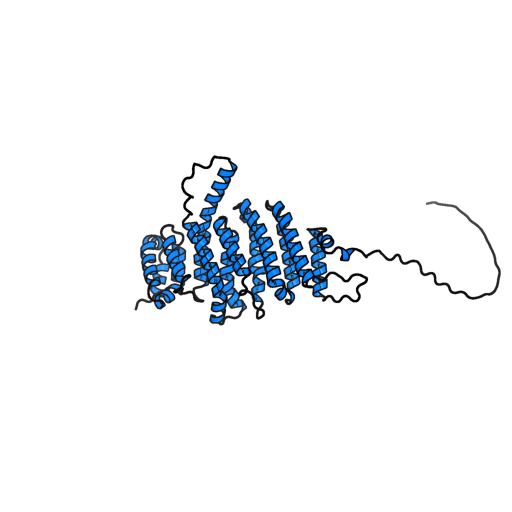45 1.00 96.38 273 TRP A N 1
ATOM 2126 C CA . TRP A 1 273 ? 10.594 -5.369 -18.810 1.00 96.38 273 TRP A CA 1
ATOM 2127 C C . TRP A 1 273 ? 9.529 -5.637 -19.879 1.00 96.38 273 TRP A C 1
ATOM 2129 O O . TRP A 1 273 ? 8.673 -4.789 -20.144 1.00 96.38 273 TRP A O 1
ATOM 2139 N N . VAL A 1 274 ? 9.493 -6.856 -20.417 1.00 95.38 274 VAL A N 1
ATOM 2140 C CA . VAL A 1 274 ? 8.460 -7.306 -21.357 1.00 95.38 274 VAL A CA 1
ATOM 2141 C C . VAL A 1 274 ? 7.058 -7.197 -20.749 1.00 95.38 274 VAL A C 1
ATOM 2143 O O . VAL A 1 274 ? 6.133 -6.705 -21.405 1.00 95.38 274 VAL A O 1
ATOM 2146 N N . LYS A 1 275 ? 6.885 -7.602 -19.484 1.00 96.69 275 LYS A N 1
ATOM 2147 C CA . LYS A 1 275 ? 5.606 -7.453 -18.767 1.00 96.69 275 LYS A CA 1
ATOM 2148 C C . LYS A 1 275 ? 5.231 -5.984 -18.568 1.00 96.69 275 LYS A C 1
ATOM 2150 O O . LYS A 1 275 ? 4.063 -5.643 -18.756 1.00 96.69 275 LYS A O 1
ATOM 2155 N N . ILE A 1 276 ? 6.191 -5.118 -18.235 1.00 96.75 276 ILE A N 1
ATOM 2156 C CA . ILE A 1 276 ? 5.971 -3.671 -18.092 1.00 96.75 276 ILE A CA 1
ATOM 2157 C C . ILE A 1 276 ? 5.474 -3.080 -19.413 1.00 96.75 276 ILE A C 1
ATOM 2159 O O . ILE A 1 276 ? 4.419 -2.446 -19.423 1.00 96.75 276 ILE A O 1
ATOM 2163 N N . MET A 1 277 ? 6.154 -3.347 -20.532 1.00 95.12 277 MET A N 1
ATOM 2164 C CA . MET A 1 277 ? 5.714 -2.885 -21.855 1.00 95.12 277 MET A CA 1
ATOM 2165 C C . MET A 1 277 ? 4.308 -3.387 -22.202 1.00 95.12 277 MET A C 1
ATOM 2167 O O . MET A 1 277 ? 3.469 -2.606 -22.644 1.00 95.12 277 MET A O 1
ATOM 2171 N N . GLY A 1 278 ? 4.009 -4.664 -21.939 1.00 94.94 278 GLY A N 1
ATOM 2172 C CA . GLY A 1 278 ? 2.672 -5.221 -22.169 1.00 94.94 278 GLY A CA 1
ATOM 2173 C C . GLY A 1 278 ? 1.577 -4.564 -21.318 1.00 94.94 278 GLY A C 1
ATOM 2174 O O . GLY A 1 278 ? 0.433 -4.446 -21.756 1.00 94.94 278 GLY A O 1
ATOM 2175 N N . ILE A 1 279 ? 1.901 -4.110 -20.106 1.00 94.94 279 ILE A N 1
ATOM 2176 C CA . ILE A 1 279 ? 0.968 -3.359 -19.256 1.00 94.94 279 ILE A CA 1
ATOM 2177 C C . ILE A 1 279 ? 0.767 -1.933 -19.775 1.00 94.94 279 ILE A C 1
ATOM 2179 O O . ILE A 1 279 ? -0.369 -1.460 -19.773 1.00 94.94 279 ILE A O 1
ATOM 2183 N N . MET A 1 280 ? 1.826 -1.273 -20.247 1.00 94.12 280 MET A N 1
ATOM 2184 C CA . MET A 1 280 ? 1.744 0.064 -20.847 1.00 94.12 280 MET A CA 1
ATOM 2185 C C . MET A 1 280 ? 0.883 0.071 -22.111 1.00 94.12 280 MET A C 1
ATOM 2187 O O . MET A 1 280 ? -0.020 0.899 -22.229 1.00 94.12 280 MET A O 1
ATOM 2191 N N . ASP A 1 281 ? 1.097 -0.906 -22.995 1.00 93.00 281 ASP A N 1
ATOM 2192 C CA . ASP A 1 281 ? 0.274 -1.139 -24.185 1.00 93.00 281 ASP A CA 1
ATOM 2193 C C . ASP A 1 281 ? -1.208 -1.304 -23.794 1.00 93.00 281 ASP A C 1
ATOM 2195 O O . ASP A 1 281 ? -2.080 -0.560 -24.245 1.00 93.00 281 ASP A O 1
ATOM 2199 N N . ARG A 1 282 ? -1.499 -2.199 -22.840 1.00 91.94 282 ARG A N 1
ATOM 2200 C CA . ARG A 1 282 ? -2.870 -2.432 -22.352 1.00 91.94 282 ARG A CA 1
ATOM 2201 C C . ARG A 1 282 ? -3.510 -1.207 -21.704 1.00 91.94 282 ARG A C 1
ATOM 2203 O O . ARG A 1 282 ? -4.720 -1.040 -21.832 1.00 91.94 282 ARG A O 1
ATOM 2210 N N . LEU A 1 283 ? -2.748 -0.385 -20.982 1.00 90.25 283 LEU A N 1
ATOM 2211 C CA . LEU A 1 283 ? -3.241 0.857 -20.382 1.00 90.25 283 LEU A CA 1
ATOM 2212 C C . LEU A 1 283 ? -3.689 1.842 -21.460 1.00 90.25 283 LEU A C 1
ATOM 2214 O O . LEU A 1 283 ? -4.831 2.311 -21.421 1.00 90.25 283 LEU A O 1
ATOM 2218 N N . MET A 1 284 ? -2.816 2.092 -22.434 1.00 88.25 284 MET A N 1
ATOM 2219 C CA . MET A 1 284 ? -3.057 3.017 -23.537 1.00 88.25 284 MET A CA 1
ATOM 2220 C C . MET A 1 284 ? -4.213 2.547 -24.432 1.00 88.25 284 MET A C 1
ATOM 2222 O O . MET A 1 284 ? -5.121 3.317 -24.734 1.00 88.25 284 MET A O 1
ATOM 2226 N N . ASN A 1 285 ? -4.247 1.255 -24.764 1.00 86.12 285 ASN A N 1
ATOM 2227 C CA . ASN A 1 285 ? -5.241 0.657 -25.658 1.00 86.12 285 ASN A CA 1
ATOM 2228 C C . ASN A 1 285 ? -6.494 0.125 -24.936 1.00 86.12 285 ASN A C 1
ATOM 2230 O O . ASN A 1 285 ? -7.278 -0.630 -25.509 1.00 86.12 285 ASN A O 1
ATOM 2234 N N . SER A 1 286 ? -6.725 0.521 -23.678 1.00 81.56 286 SER A N 1
ATOM 2235 C CA . SER A 1 286 ? -7.875 0.045 -22.892 1.00 81.56 286 SER A CA 1
ATOM 2236 C C . SER A 1 286 ? -9.237 0.577 -23.363 1.00 81.56 286 SER A C 1
ATOM 2238 O O . SER A 1 286 ? -10.266 0.093 -22.890 1.00 81.56 286 SER A O 1
ATOM 2240 N N . GLY A 1 287 ? -9.274 1.573 -24.260 1.00 68.50 287 GLY A N 1
ATOM 2241 C CA . GLY A 1 287 ? -10.506 2.116 -24.857 1.00 68.50 287 GLY A CA 1
ATOM 2242 C C . GLY A 1 287 ? -11.466 2.808 -23.875 1.00 68.50 287 GLY A C 1
ATOM 2243 O O . GLY A 1 287 ? -12.580 3.170 -24.244 1.00 68.50 287 GLY A O 1
ATOM 2244 N N . MET A 1 288 ? -11.062 2.988 -22.616 1.00 64.38 288 MET A N 1
ATOM 2245 C CA . MET A 1 288 ? -11.839 3.663 -21.572 1.00 64.38 288 MET A CA 1
ATOM 2246 C C . MET A 1 288 ? -11.328 5.099 -21.400 1.00 64.38 288 MET A C 1
ATOM 2248 O O . MET A 1 288 ? -10.143 5.340 -21.605 1.00 64.38 288 MET A O 1
ATOM 2252 N N . GLY A 1 289 ? -12.209 6.029 -21.004 1.00 57.41 289 GLY A N 1
ATOM 2253 C CA . GLY A 1 289 ? -12.090 7.504 -21.082 1.00 57.41 289 GLY A CA 1
ATOM 2254 C C . GLY A 1 289 ? -10.909 8.220 -20.398 1.00 57.41 289 GLY A C 1
ATOM 2255 O O . GLY A 1 289 ? -11.002 9.414 -20.146 1.00 57.41 289 GLY A O 1
ATOM 2256 N N . ALA A 1 290 ? -9.815 7.517 -20.112 1.00 60.19 290 ALA A N 1
ATOM 2257 C CA . ALA A 1 290 ? -8.478 8.055 -19.871 1.00 60.19 290 ALA A CA 1
ATOM 2258 C C . ALA A 1 290 ? -7.593 8.050 -21.137 1.00 60.19 290 ALA A C 1
ATOM 2260 O O . ALA A 1 290 ? -6.414 8.375 -21.028 1.00 60.19 290 ALA A O 1
ATOM 2261 N N . GLY A 1 291 ? -8.137 7.639 -22.294 1.00 63.62 291 GLY A N 1
ATOM 2262 C CA . GLY A 1 291 ? -7.409 7.465 -23.556 1.00 63.62 291 GLY A CA 1
ATOM 2263 C C . GLY A 1 291 ? -6.487 8.636 -23.875 1.00 63.62 291 GLY A C 1
ATOM 2264 O O . GLY A 1 291 ? -5.288 8.427 -23.958 1.00 63.62 291 GLY A O 1
ATOM 2265 N N . ASP A 1 292 ? -7.009 9.861 -23.921 1.00 72.44 292 ASP A N 1
ATOM 2266 C CA . ASP A 1 292 ? -6.218 11.037 -24.314 1.00 72.44 292 ASP A CA 1
ATOM 2267 C C . ASP A 1 292 ? -5.036 11.303 -23.359 1.00 72.44 292 ASP A C 1
ATOM 2269 O O . ASP A 1 292 ? -3.898 11.442 -23.794 1.00 72.44 292 ASP A O 1
ATOM 2273 N N . MET A 1 293 ? -5.270 11.268 -22.041 1.00 83.94 293 MET A N 1
ATOM 2274 C CA . MET A 1 293 ? -4.214 11.494 -21.041 1.00 83.94 293 MET A CA 1
ATOM 2275 C C . MET A 1 293 ? -3.177 10.360 -21.014 1.00 83.94 293 MET A C 1
ATOM 2277 O O . MET A 1 293 ? -1.997 10.604 -20.776 1.00 83.94 293 MET A O 1
ATOM 2281 N N . LEU A 1 294 ? -3.601 9.108 -21.219 1.00 85.81 294 LEU A N 1
ATOM 2282 C CA . LEU A 1 294 ? -2.697 7.954 -21.252 1.00 85.81 294 LEU A CA 1
ATOM 2283 C C . LEU A 1 294 ? -1.905 7.883 -22.560 1.00 85.81 294 LEU A C 1
ATOM 2285 O O . LEU A 1 294 ? -0.743 7.491 -22.522 1.00 85.81 294 LEU A O 1
ATOM 2289 N N . VAL A 1 295 ? -2.506 8.281 -23.682 1.00 85.81 295 VAL A N 1
ATOM 2290 C CA . VAL A 1 295 ? -1.849 8.379 -24.994 1.00 85.81 295 VAL A CA 1
ATOM 2291 C C . VAL A 1 295 ? -0.711 9.397 -24.964 1.00 85.81 295 VAL A C 1
ATOM 2293 O O . VAL A 1 295 ? 0.264 9.211 -25.677 1.00 85.81 295 VAL A O 1
ATOM 2296 N N . GLU A 1 296 ? -0.770 10.414 -24.106 1.00 86.75 296 GLU A N 1
ATOM 2297 C CA . GLU A 1 296 ? 0.356 11.330 -23.884 1.00 86.75 296 GLU A CA 1
ATOM 2298 C C . GLU A 1 296 ? 1.317 10.830 -22.792 1.00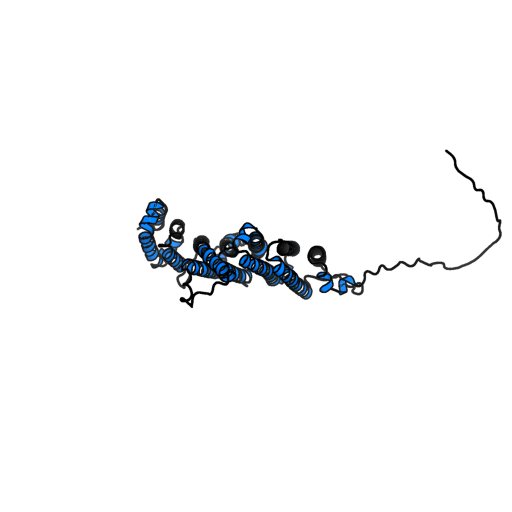 86.75 296 GLU A C 1
ATOM 2300 O O . GLU A 1 296 ? 2.536 10.819 -22.974 1.00 86.75 296 GLU A O 1
ATOM 2305 N N . ALA A 1 297 ? 0.792 10.378 -21.649 1.00 89.06 297 ALA A N 1
ATOM 2306 C CA . ALA A 1 297 ? 1.620 10.034 -20.493 1.00 89.06 297 ALA A CA 1
ATOM 2307 C C . ALA A 1 297 ? 2.452 8.755 -20.682 1.00 89.06 297 ALA A C 1
ATOM 2309 O O . ALA A 1 297 ? 3.561 8.669 -20.147 1.00 89.06 297 ALA A O 1
ATOM 2310 N N . VAL A 1 298 ? 1.931 7.749 -21.396 1.00 91.81 298 VAL A N 1
ATOM 2311 C CA . VAL A 1 298 ? 2.623 6.466 -21.600 1.00 91.81 298 VAL A CA 1
ATOM 2312 C C . VAL A 1 298 ? 3.846 6.623 -22.512 1.00 91.81 298 VAL A C 1
ATOM 2314 O O . VAL A 1 298 ? 4.925 6.215 -22.075 1.00 91.81 298 VAL A O 1
ATOM 2317 N N . PRO A 1 299 ? 3.752 7.235 -23.713 1.00 92.06 299 PRO A N 1
ATOM 2318 C CA . PRO A 1 299 ? 4.923 7.450 -24.566 1.00 92.06 299 PRO A CA 1
ATOM 2319 C C . PRO A 1 299 ? 5.993 8.290 -23.884 1.00 92.06 299 PRO A C 1
ATOM 2321 O O . PRO A 1 299 ? 7.164 7.932 -23.935 1.00 92.06 299 PRO A O 1
ATOM 2324 N N . GLU A 1 300 ? 5.594 9.349 -23.178 1.00 92.69 300 GLU A N 1
ATOM 2325 C CA . GLU A 1 300 ? 6.528 10.206 -22.448 1.00 92.69 300 GLU A CA 1
ATOM 2326 C C . GLU A 1 300 ? 7.237 9.440 -21.320 1.00 92.69 300 GLU A C 1
ATOM 2328 O O . GLU A 1 300 ? 8.452 9.539 -21.142 1.00 92.69 300 GLU A O 1
ATOM 2333 N N . SER A 1 301 ? 6.511 8.605 -20.571 1.00 93.69 301 SER A N 1
ATOM 2334 C CA . SER A 1 301 ? 7.119 7.791 -19.512 1.00 93.69 301 SER A CA 1
ATOM 2335 C C . SER A 1 301 ? 8.071 6.731 -20.080 1.00 93.69 301 SER A C 1
ATOM 2337 O O . SER A 1 301 ? 9.148 6.516 -19.525 1.00 93.69 301 SER A O 1
ATOM 2339 N N . LEU A 1 302 ? 7.709 6.095 -21.200 1.00 94.62 302 LEU A N 1
ATOM 2340 C CA . LEU A 1 302 ? 8.562 5.124 -21.890 1.00 94.62 302 LEU A CA 1
ATOM 2341 C C . LEU A 1 302 ? 9.807 5.788 -22.480 1.00 94.62 302 LEU A C 1
ATOM 2343 O O . LEU A 1 302 ? 10.903 5.281 -22.269 1.00 94.62 302 LEU A O 1
ATOM 2347 N N . LYS A 1 303 ? 9.670 6.947 -23.130 1.00 94.50 303 LYS A N 1
ATOM 2348 C CA . LYS A 1 303 ? 10.791 7.756 -23.626 1.00 94.50 303 LYS A CA 1
ATOM 2349 C C . LYS A 1 303 ? 11.812 8.027 -22.527 1.00 94.50 303 LYS A C 1
ATOM 2351 O O . LYS A 1 303 ? 12.996 7.754 -22.708 1.00 94.50 303 LYS A O 1
ATOM 2356 N N . ASN A 1 304 ? 11.345 8.488 -21.368 1.00 94.19 304 ASN A N 1
ATOM 2357 C CA . ASN A 1 304 ? 12.209 8.749 -20.221 1.00 94.19 304 ASN A CA 1
ATOM 2358 C C . ASN A 1 304 ? 12.924 7.481 -19.732 1.00 94.19 304 ASN A C 1
ATOM 2360 O O . ASN A 1 304 ? 14.120 7.533 -19.450 1.00 94.19 304 ASN A O 1
ATOM 2364 N N . ILE A 1 305 ? 12.240 6.332 -19.684 1.00 95.38 305 ILE A N 1
ATOM 2365 C CA . ILE A 1 305 ? 12.886 5.068 -19.310 1.00 95.38 305 ILE A CA 1
ATOM 2366 C C . ILE A 1 305 ? 13.968 4.673 -20.311 1.00 95.38 305 ILE A C 1
ATOM 2368 O O . ILE A 1 305 ? 15.087 4.377 -19.904 1.00 95.38 305 ILE A O 1
ATOM 2372 N N . LEU A 1 306 ? 13.643 4.671 -21.604 1.00 94.81 306 LEU A N 1
ATOM 2373 C CA . LEU A 1 306 ? 14.552 4.238 -22.665 1.00 94.81 306 LEU A CA 1
ATOM 2374 C C . LEU A 1 306 ? 15.823 5.089 -22.684 1.00 94.81 306 LEU A C 1
ATOM 2376 O O . LEU A 1 306 ? 16.920 4.548 -22.793 1.00 94.81 306 LEU A O 1
ATOM 2380 N N . LEU A 1 307 ? 15.682 6.406 -22.508 1.00 93.62 307 LEU A N 1
ATOM 2381 C CA . LEU A 1 307 ? 16.816 7.323 -22.410 1.00 93.62 307 LEU A CA 1
ATOM 2382 C C . LEU A 1 307 ? 17.681 7.039 -21.177 1.00 93.62 307 LEU A C 1
ATOM 2384 O O . LEU A 1 307 ? 18.905 6.992 -21.291 1.00 93.62 307 LEU A O 1
ATOM 2388 N N . VAL A 1 308 ? 17.070 6.798 -20.011 1.00 94.31 308 VAL A N 1
ATOM 2389 C CA . VAL A 1 308 ? 17.817 6.448 -18.792 1.00 94.31 308 VAL A CA 1
ATOM 2390 C C . VAL A 1 308 ? 18.540 5.111 -18.964 1.00 94.31 308 VAL A C 1
ATOM 2392 O O . VAL A 1 308 ? 19.738 5.032 -18.694 1.00 94.31 308 VAL A O 1
ATOM 2395 N N . MET A 1 309 ? 17.862 4.081 -19.475 1.00 94.00 309 MET A N 1
ATOM 2396 C CA . MET A 1 309 ? 18.461 2.766 -19.715 1.00 94.00 309 MET A CA 1
ATOM 2397 C C . MET A 1 309 ? 19.608 2.827 -20.727 1.00 94.00 309 MET A C 1
ATOM 2399 O O . MET A 1 309 ? 20.623 2.168 -20.516 1.00 94.00 309 MET A O 1
ATOM 2403 N N . ALA A 1 310 ? 19.479 3.623 -21.791 1.00 91.31 310 ALA A N 1
ATOM 2404 C CA . ALA A 1 310 ? 20.553 3.824 -22.759 1.00 91.31 310 ALA A CA 1
ATOM 2405 C C . ALA A 1 310 ? 21.748 4.558 -22.134 1.00 91.31 310 ALA A C 1
ATOM 2407 O O . ALA A 1 310 ? 22.885 4.119 -22.283 1.00 91.31 310 ALA A O 1
ATOM 2408 N N . SER A 1 311 ? 21.502 5.624 -21.363 1.00 90.19 311 SER A N 1
ATOM 2409 C CA . SER A 1 311 ? 22.569 6.371 -20.678 1.00 90.19 311 SER A CA 1
ATOM 2410 C C . SER A 1 311 ? 23.325 5.538 -19.633 1.00 90.19 311 SER A C 1
ATOM 2412 O O . SER A 1 311 ? 24.520 5.739 -19.438 1.00 90.19 311 SER A O 1
ATOM 2414 N N . GLY A 1 312 ? 22.642 4.583 -18.992 1.00 89.38 312 GLY A N 1
ATOM 2415 C CA . GLY A 1 312 ? 23.228 3.629 -18.048 1.00 89.38 312 GLY A CA 1
ATOM 2416 C C . GLY A 1 312 ? 23.842 2.391 -18.707 1.00 89.38 312 GLY A C 1
ATOM 2417 O O . GLY A 1 312 ? 24.225 1.465 -18.002 1.00 89.38 312 GLY A O 1
ATOM 2418 N N . ASN A 1 313 ? 23.908 2.342 -20.043 1.00 88.56 313 ASN A N 1
ATOM 2419 C CA . ASN A 1 313 ? 24.370 1.193 -20.826 1.00 88.56 313 ASN A CA 1
ATOM 2420 C C . ASN A 1 313 ? 23.588 -0.115 -20.565 1.00 88.56 313 ASN A C 1
ATOM 2422 O O . ASN A 1 313 ? 24.065 -1.208 -20.860 1.00 88.56 313 ASN A O 1
ATOM 2426 N N . HIS A 1 314 ? 22.370 -0.028 -20.027 1.00 88.75 314 HIS A N 1
ATOM 2427 C CA . HIS A 1 314 ? 21.479 -1.178 -19.856 1.00 88.75 314 HIS A CA 1
ATOM 2428 C C . HIS A 1 314 ? 20.759 -1.519 -21.168 1.00 88.75 314 HIS A C 1
ATOM 2430 O O . HIS A 1 314 ? 20.574 -2.689 -21.485 1.00 88.75 314 HIS A O 1
ATOM 2436 N N . LEU A 1 315 ? 20.388 -0.498 -21.950 1.00 89.19 315 LEU A N 1
ATOM 2437 C CA . LEU A 1 315 ? 19.786 -0.630 -23.279 1.00 89.19 315 LEU A CA 1
ATOM 2438 C C . LEU A 1 315 ? 20.783 -0.152 -24.343 1.00 89.19 315 LEU A C 1
ATOM 2440 O O . LEU A 1 315 ? 20.763 1.010 -24.745 1.00 89.19 315 LEU A O 1
ATOM 2444 N N . ALA A 1 316 ? 21.673 -1.045 -24.771 1.00 86.25 316 ALA A N 1
ATOM 2445 C CA . ALA A 1 316 ? 22.733 -0.713 -25.717 1.00 86.25 316 ALA A CA 1
ATOM 2446 C C . ALA A 1 316 ? 22.256 -0.852 -27.182 1.00 86.25 316 ALA A C 1
ATOM 2448 O O . ALA A 1 316 ? 21.881 -1.962 -27.597 1.00 86.25 316 ALA A O 1
ATOM 2449 N N . PRO A 1 317 ? 22.281 0.235 -27.983 1.00 84.69 317 PRO A N 1
ATOM 2450 C CA . PRO A 1 317 ? 21.997 0.153 -29.412 1.00 84.69 317 PRO A CA 1
ATOM 2451 C C . PRO A 1 317 ? 23.008 -0.765 -30.116 1.00 84.69 317 PRO A C 1
ATOM 2453 O O . PRO A 1 317 ? 24.131 -0.926 -29.635 1.00 84.69 317 PRO A O 1
ATOM 2456 N N . PRO A 1 318 ? 22.628 -1.404 -31.236 1.00 82.94 318 PRO A N 1
ATOM 2457 C CA . PRO A 1 318 ? 23.573 -2.170 -32.034 1.00 82.94 318 PRO A CA 1
ATOM 2458 C C . PRO A 1 318 ? 24.716 -1.271 -32.515 1.00 82.94 318 PRO A C 1
ATOM 2460 O O . PRO A 1 318 ? 24.465 -0.098 -32.806 1.00 82.94 318 PRO A O 1
ATOM 2463 N N . PRO A 1 319 ? 25.949 -1.805 -32.592 1.00 78.06 319 PRO A N 1
ATOM 2464 C CA . PRO A 1 319 ? 27.083 -1.040 -33.085 1.00 78.06 319 PRO A CA 1
ATOM 2465 C C . PRO A 1 319 ? 26.804 -0.549 -34.506 1.00 78.06 319 PRO A C 1
ATOM 2467 O O . PRO A 1 319 ? 26.186 -1.249 -35.318 1.00 78.06 319 PRO A O 1
ATOM 2470 N N . SER A 1 320 ? 27.260 0.666 -34.795 1.00 69.06 320 SER A N 1
ATOM 2471 C CA . SER A 1 320 ? 27.283 1.203 -36.152 1.00 69.06 320 SER A CA 1
ATOM 2472 C C . SER A 1 320 ? 28.160 0.301 -37.024 1.00 69.06 320 SER A C 1
ATOM 2474 O O . SER A 1 320 ? 29.115 -0.281 -36.527 1.00 69.06 320 SER A O 1
ATOM 2476 N N . ALA A 1 321 ? 27.906 0.212 -38.332 1.00 59.97 321 ALA A N 1
ATOM 2477 C CA . ALA A 1 321 ? 28.739 -0.594 -39.238 1.00 59.97 321 ALA A CA 1
ATOM 2478 C C . ALA A 1 321 ? 30.229 -0.160 -39.281 1.00 59.97 321 ALA A C 1
ATOM 2480 O O . ALA A 1 321 ? 31.070 -0.910 -39.774 1.00 59.97 321 ALA A O 1
ATOM 2481 N N . GLU A 1 322 ? 30.542 1.039 -38.777 1.00 58.38 322 GLU A N 1
ATOM 2482 C CA . GLU A 1 322 ? 31.896 1.591 -38.631 1.00 58.38 322 GLU A CA 1
ATOM 2483 C C . GLU A 1 322 ? 32.558 1.250 -37.282 1.00 58.38 322 GLU A C 1
ATOM 2485 O O . GLU A 1 322 ? 33.788 1.218 -37.194 1.00 58.38 322 GLU A O 1
ATOM 2490 N N . ASP A 1 323 ? 31.760 0.964 -36.250 1.00 58.09 323 ASP A N 1
ATOM 2491 C CA . ASP A 1 323 ? 32.238 0.505 -34.950 1.00 58.09 323 ASP A CA 1
ATOM 2492 C C . ASP A 1 323 ? 32.430 -1.016 -35.027 1.00 58.09 323 ASP A C 1
ATOM 2494 O O . ASP A 1 323 ? 31.598 -1.737 -35.571 1.00 58.09 323 ASP A O 1
ATOM 2498 N N . GLY A 1 324 ? 33.574 -1.510 -34.554 1.00 63.62 324 GLY A N 1
ATOM 2499 C CA . GLY A 1 324 ? 33.970 -2.914 -34.672 1.00 63.62 324 GLY A CA 1
ATOM 2500 C C . GLY A 1 324 ? 33.086 -3.919 -33.910 1.00 63.62 324 GLY A C 1
ATOM 2501 O O . GLY A 1 324 ? 31.879 -3.770 -33.762 1.00 63.62 324 GLY A O 1
ATOM 2502 N N . SER A 1 325 ? 33.705 -5.016 -33.459 1.00 66.81 325 SER A N 1
ATOM 2503 C CA . SER A 1 325 ? 33.029 -6.162 -32.828 1.00 66.81 325 SER A CA 1
ATOM 2504 C C . SER A 1 325 ? 31.981 -5.762 -31.785 1.00 66.81 325 SER A C 1
ATOM 2506 O O . SER A 1 325 ? 32.273 -4.983 -30.887 1.00 66.81 325 SER A O 1
ATOM 2508 N N . ASP A 1 326 ? 30.789 -6.353 -31.872 1.00 79.50 326 ASP A N 1
ATOM 2509 C CA . ASP A 1 326 ? 29.672 -6.086 -30.965 1.00 79.50 326 ASP A CA 1
ATOM 2510 C C . ASP A 1 326 ? 30.002 -6.510 -29.522 1.00 79.50 326 ASP A C 1
ATOM 2512 O O . ASP A 1 326 ? 30.017 -7.702 -29.210 1.00 79.50 326 ASP A O 1
ATOM 2516 N N . GLU A 1 327 ? 30.263 -5.528 -28.656 1.00 81.25 327 GLU A N 1
ATOM 2517 C CA . GLU A 1 327 ? 30.642 -5.717 -27.247 1.00 81.25 327 GLU A CA 1
ATOM 2518 C C . GLU A 1 327 ? 29.441 -5.964 -26.317 1.00 81.25 327 GLU A C 1
ATOM 2520 O O . GLU A 1 327 ? 29.615 -6.167 -25.114 1.00 81.25 327 GLU A O 1
ATOM 2525 N N . ARG A 1 328 ? 28.209 -5.963 -26.847 1.00 85.94 328 ARG A N 1
ATOM 2526 C CA . ARG A 1 328 ? 27.004 -6.171 -26.039 1.00 85.94 328 ARG A CA 1
ATOM 2527 C C . ARG A 1 328 ? 26.905 -7.603 -25.540 1.00 85.94 328 ARG A C 1
ATOM 2529 O O . ARG A 1 328 ? 27.122 -8.559 -26.299 1.00 85.94 328 ARG A O 1
ATOM 2536 N N . THR A 1 329 ? 26.467 -7.742 -24.294 1.00 87.31 329 THR A N 1
ATOM 2537 C CA . THR A 1 329 ? 26.068 -9.028 -23.721 1.00 87.31 329 THR A CA 1
ATOM 2538 C C . THR A 1 329 ? 24.842 -9.582 -24.447 1.00 87.31 329 THR A C 1
ATOM 2540 O O . THR A 1 329 ? 24.076 -8.834 -25.059 1.00 87.31 329 THR A O 1
ATOM 2543 N N . GLU A 1 330 ? 24.625 -10.897 -24.373 1.00 87.94 330 GLU A N 1
ATOM 2544 C CA . GLU A 1 330 ? 23.431 -11.519 -24.964 1.00 87.94 330 GLU A CA 1
ATOM 2545 C C . GLU A 1 330 ? 22.143 -10.888 -24.414 1.00 87.94 330 GLU A C 1
ATOM 2547 O O . GLU A 1 330 ? 21.262 -10.489 -25.170 1.00 87.94 330 GLU A O 1
ATOM 2552 N N . GLN A 1 331 ? 22.101 -10.653 -23.101 1.00 86.81 331 GLN A N 1
ATOM 2553 C CA . GLN A 1 331 ? 20.979 -10.002 -22.430 1.00 86.81 331 GLN A CA 1
ATOM 2554 C C . GLN A 1 331 ? 20.704 -8.590 -22.978 1.00 86.81 331 GLN A C 1
ATOM 2556 O O . GLN A 1 331 ? 19.548 -8.224 -23.173 1.00 86.81 331 GLN A O 1
ATOM 2561 N N . GLN A 1 332 ? 21.741 -7.795 -23.276 1.00 88.56 332 GLN A N 1
ATOM 2562 C CA . GLN A 1 332 ? 21.579 -6.467 -23.884 1.00 88.56 332 GLN A CA 1
ATOM 2563 C C . GLN A 1 332 ? 21.043 -6.549 -25.322 1.00 88.56 332 GLN A C 1
ATOM 2565 O O . GLN A 1 332 ? 20.235 -5.706 -25.723 1.00 88.56 332 GLN A O 1
ATOM 2570 N N . ARG A 1 333 ? 21.459 -7.558 -26.102 1.00 89.88 333 ARG A N 1
ATOM 2571 C CA . ARG A 1 333 ? 20.960 -7.787 -27.472 1.00 89.88 333 ARG A CA 1
ATOM 2572 C C . ARG A 1 333 ? 19.483 -8.165 -27.463 1.00 89.88 333 ARG A C 1
ATOM 2574 O O . ARG A 1 333 ? 18.703 -7.574 -28.212 1.00 89.88 333 ARG A O 1
ATOM 2581 N N . GLU A 1 334 ? 19.104 -9.107 -26.603 1.00 91.44 334 GLU A N 1
ATOM 2582 C CA . GLU A 1 334 ? 17.715 -9.539 -26.436 1.00 91.44 334 GLU A CA 1
ATOM 2583 C C . GLU A 1 334 ? 16.834 -8.391 -25.939 1.00 91.44 334 GLU A C 1
ATOM 2585 O O . GLU A 1 334 ? 15.786 -8.117 -26.525 1.00 91.44 334 GLU A O 1
ATOM 2590 N N . LEU A 1 335 ? 17.290 -7.650 -24.922 1.00 92.56 335 LEU A N 1
ATOM 2591 C CA . LEU A 1 335 ? 16.567 -6.501 -24.380 1.00 92.56 335 LEU A CA 1
ATOM 2592 C C . LEU A 1 335 ? 16.324 -5.431 -25.446 1.00 92.56 335 LEU A C 1
ATOM 2594 O O . LEU A 1 335 ? 15.208 -4.918 -25.550 1.00 92.56 335 LEU A O 1
ATOM 2598 N N . TRP A 1 336 ? 17.330 -5.123 -26.270 1.00 93.56 336 TRP A N 1
ATOM 2599 C CA . TRP A 1 336 ? 17.177 -4.207 -27.400 1.00 93.56 336 TRP A CA 1
ATOM 2600 C C . TRP A 1 336 ? 16.147 -4.715 -28.416 1.00 93.56 336 TRP A C 1
ATOM 2602 O O . TRP A 1 336 ? 15.235 -3.977 -28.795 1.00 93.56 336 TRP A O 1
ATOM 2612 N N . SER A 1 337 ? 16.270 -5.977 -28.838 1.00 92.31 337 SER A N 1
ATOM 2613 C CA . SER A 1 337 ? 15.396 -6.587 -29.847 1.00 92.31 337 SER A CA 1
ATOM 2614 C C . SER A 1 337 ? 13.930 -6.636 -29.401 1.00 92.31 337 SER A C 1
ATOM 2616 O O . SER A 1 337 ? 13.037 -6.208 -30.142 1.00 92.31 337 SER A O 1
ATOM 2618 N N . GLU A 1 338 ? 13.675 -7.080 -28.168 1.00 94.00 338 GLU A N 1
ATOM 2619 C CA . GLU A 1 338 ? 12.331 -7.142 -27.589 1.00 94.00 338 GLU A CA 1
ATOM 2620 C C . GLU A 1 338 ? 11.730 -5.746 -27.405 1.00 94.00 338 GLU A C 1
ATOM 2622 O O . GLU A 1 338 ? 10.548 -5.538 -27.692 1.00 94.00 338 GLU A O 1
ATOM 2627 N N . THR A 1 339 ? 12.540 -4.772 -26.976 1.00 94.31 339 THR A N 1
ATOM 2628 C CA . THR A 1 339 ? 12.106 -3.375 -26.830 1.00 94.31 339 THR A CA 1
ATOM 2629 C C . THR A 1 339 ? 11.689 -2.788 -28.174 1.00 94.31 339 THR A C 1
ATOM 2631 O O . THR A 1 339 ? 10.590 -2.243 -28.290 1.00 94.31 339 THR A O 1
ATOM 2634 N N . TRP A 1 340 ? 12.520 -2.955 -29.208 1.00 93.06 340 TRP A N 1
ATOM 2635 C CA . TRP A 1 340 ? 12.224 -2.473 -30.556 1.00 93.06 340 TRP A CA 1
ATOM 2636 C C . TRP A 1 340 ? 10.943 -3.099 -31.108 1.00 93.06 340 TRP A C 1
ATOM 2638 O O . TRP A 1 340 ? 10.010 -2.394 -31.491 1.00 93.06 340 TRP A O 1
ATOM 2648 N N . THR A 1 341 ? 10.875 -4.431 -31.100 1.00 93.00 341 THR A N 1
ATOM 2649 C CA . THR A 1 341 ? 9.762 -5.197 -31.677 1.00 93.00 341 THR A CA 1
ATOM 2650 C C . THR A 1 341 ? 8.426 -4.828 -31.038 1.00 93.00 341 THR A C 1
ATOM 2652 O O . THR A 1 341 ? 7.406 -4.721 -31.722 1.00 93.00 341 THR A O 1
ATOM 2655 N N . ARG A 1 342 ? 8.407 -4.624 -29.717 1.00 93.19 342 ARG A N 1
ATOM 2656 C CA . ARG A 1 342 ? 7.177 -4.305 -28.987 1.00 93.19 342 ARG A CA 1
ATOM 2657 C C . ARG A 1 342 ? 6.760 -2.859 -29.170 1.00 93.19 342 ARG A C 1
ATOM 2659 O O . ARG A 1 342 ? 5.580 -2.628 -29.413 1.00 93.19 342 ARG A O 1
ATOM 2666 N N . LEU A 1 343 ? 7.689 -1.908 -29.084 1.00 93.12 343 LEU A N 1
ATOM 2667 C CA . LEU A 1 343 ? 7.360 -0.496 -29.275 1.00 93.12 343 LEU A CA 1
ATOM 2668 C C . LEU A 1 343 ? 6.870 -0.219 -30.693 1.00 93.12 343 LEU A C 1
ATOM 2670 O O . LEU A 1 343 ? 5.879 0.483 -30.842 1.00 93.12 343 LEU A O 1
ATOM 2674 N N . GLU A 1 344 ? 7.452 -0.848 -31.715 1.00 91.62 344 GLU A N 1
ATOM 2675 C CA . GLU A 1 344 ? 7.004 -0.667 -33.102 1.00 91.62 344 GLU A CA 1
ATOM 2676 C C . GLU A 1 344 ? 5.531 -1.074 -33.310 1.00 91.62 344 GLU A C 1
ATOM 2678 O O . GLU A 1 344 ? 4.840 -0.541 -34.176 1.00 91.62 344 GLU A O 1
ATOM 2683 N N . ARG A 1 345 ? 5.009 -1.986 -32.478 1.00 90.12 345 ARG A N 1
ATOM 2684 C CA . ARG A 1 345 ? 3.618 -2.443 -32.553 1.00 90.12 345 ARG A CA 1
ATOM 2685 C C . ARG A 1 345 ? 2.601 -1.418 -32.041 1.00 90.12 345 ARG A C 1
ATOM 2687 O O . ARG A 1 345 ? 1.510 -1.356 -32.606 1.00 90.12 345 ARG A O 1
ATOM 2694 N N . PHE A 1 346 ? 2.893 -0.690 -30.959 1.00 90.50 346 PHE A N 1
ATOM 2695 C CA . PHE A 1 346 ? 1.911 0.208 -30.321 1.00 90.50 346 PHE A CA 1
ATOM 2696 C C . PHE A 1 346 ? 2.332 1.684 -30.270 1.00 90.50 346 PHE A C 1
ATOM 2698 O O . PHE A 1 346 ? 1.467 2.541 -30.128 1.00 90.50 346 PHE A O 1
ATOM 2705 N N . LEU A 1 347 ? 3.617 1.998 -30.449 1.00 89.94 347 LEU A N 1
ATOM 2706 C CA . LEU A 1 347 ? 4.183 3.347 -30.565 1.00 89.94 347 LEU A CA 1
ATOM 2707 C C . LEU A 1 347 ? 5.202 3.408 -31.720 1.00 89.94 347 LEU A C 1
ATOM 2709 O O . LEU A 1 347 ? 6.400 3.606 -31.482 1.00 89.94 347 LEU A O 1
ATOM 2713 N N . PRO A 1 348 ? 4.746 3.227 -32.977 1.00 89.50 348 PRO A N 1
ATOM 2714 C CA . PRO A 1 348 ? 5.630 3.270 -34.136 1.00 89.50 348 PRO A CA 1
ATOM 2715 C C . PRO A 1 348 ? 6.326 4.631 -34.233 1.00 89.50 348 PRO A C 1
ATOM 2717 O O . PRO A 1 348 ? 5.708 5.678 -34.036 1.00 89.50 348 PRO A O 1
ATOM 2720 N N . GLY A 1 349 ? 7.622 4.615 -34.542 1.00 87.44 349 GLY A N 1
ATOM 2721 C CA . GLY A 1 349 ? 8.433 5.829 -34.676 1.00 87.44 349 GLY A CA 1
ATOM 2722 C C . GLY A 1 349 ? 9.122 6.314 -33.395 1.00 87.44 349 GLY A C 1
ATOM 2723 O O . GLY A 1 349 ? 10.078 7.078 -33.511 1.00 87.44 349 GLY A O 1
ATOM 2724 N N . LEU A 1 350 ? 8.752 5.818 -32.204 1.00 90.88 350 LEU A N 1
ATOM 2725 C CA . LEU A 1 350 ? 9.419 6.210 -30.952 1.00 90.88 350 LEU A CA 1
ATOM 2726 C C . LEU A 1 350 ? 10.896 5.785 -30.928 1.00 90.88 350 LEU A C 1
ATOM 2728 O O . LEU A 1 350 ? 11.768 6.581 -30.597 1.00 90.88 350 LEU A O 1
ATOM 2732 N N . MET A 1 351 ? 11.202 4.540 -31.303 1.00 90.69 351 MET A N 1
ATOM 2733 C CA . MET A 1 351 ? 12.589 4.053 -31.332 1.00 90.69 351 MET A CA 1
ATOM 2734 C C . MET A 1 351 ? 13.454 4.800 -32.367 1.00 90.69 351 MET A C 1
ATOM 2736 O O . MET A 1 351 ? 14.533 5.260 -31.991 1.00 90.69 351 MET A O 1
ATOM 2740 N N . PRO A 1 352 ? 12.999 5.009 -33.622 1.00 89.94 352 PRO A N 1
ATOM 2741 C CA . PRO A 1 352 ? 13.697 5.871 -34.579 1.00 89.94 352 PRO A CA 1
ATOM 2742 C C . PRO A 1 352 ? 13.900 7.322 -34.117 1.00 89.94 352 PRO A C 1
ATOM 2744 O O . PRO A 1 352 ? 14.924 7.915 -34.447 1.00 89.94 352 PRO A O 1
ATOM 2747 N N . GLU A 1 353 ? 12.950 7.901 -33.373 1.00 90.38 353 GLU A N 1
ATOM 2748 C CA . GLU A 1 353 ? 13.079 9.255 -32.812 1.00 90.38 353 GLU A CA 1
ATOM 2749 C C . GLU A 1 353 ? 14.218 9.334 -31.785 1.00 90.38 353 GLU A C 1
ATOM 2751 O O . GLU A 1 353 ? 14.988 10.294 -31.787 1.00 90.38 353 GLU A O 1
ATOM 2756 N N . LEU A 1 354 ? 14.332 8.327 -30.913 1.00 88.81 354 LEU A N 1
ATOM 2757 C CA . LEU A 1 354 ? 15.317 8.312 -29.827 1.00 88.81 354 LEU A CA 1
ATOM 2758 C C . LEU A 1 354 ? 16.707 7.858 -30.279 1.00 88.81 354 LEU A C 1
ATOM 2760 O O . LEU A 1 354 ? 17.706 8.334 -29.743 1.00 88.81 354 LEU A O 1
ATOM 2764 N N . PHE A 1 355 ? 16.773 6.959 -31.263 1.00 87.12 355 PHE A N 1
ATOM 2765 C CA . PHE A 1 355 ? 18.011 6.335 -31.733 1.00 87.12 355 PHE A CA 1
ATOM 2766 C C . PHE A 1 355 ? 18.137 6.434 -33.265 1.00 87.12 355 PHE A C 1
ATOM 2768 O O . PHE A 1 355 ? 18.094 5.419 -33.967 1.00 87.12 355 PHE A O 1
ATOM 2775 N N . PRO A 1 356 ? 18.304 7.652 -33.815 1.00 78.31 356 PRO A N 1
ATOM 2776 C CA . PRO A 1 356 ? 18.270 7.896 -35.259 1.00 78.31 356 PRO A CA 1
ATOM 2777 C C . PRO A 1 356 ? 19.434 7.261 -36.033 1.00 78.31 356 PRO A C 1
ATOM 2779 O O . PRO A 1 356 ? 19.346 7.103 -37.252 1.00 78.31 356 PRO A O 1
ATOM 2782 N N . ASP A 1 357 ? 20.524 6.909 -35.352 1.00 71.81 357 ASP A N 1
ATOM 2783 C CA . ASP A 1 357 ? 21.749 6.419 -35.990 1.00 71.81 357 ASP A CA 1
ATOM 2784 C C . ASP A 1 357 ? 21.765 4.892 -36.172 1.00 71.81 357 ASP A C 1
ATOM 2786 O O . ASP A 1 357 ? 22.502 4.378 -37.006 1.00 71.81 357 ASP A O 1
ATOM 2790 N N . VAL A 1 358 ? 20.844 4.169 -35.522 1.00 67.81 358 VAL A N 1
ATOM 2791 C CA . VAL A 1 358 ? 20.689 2.706 -35.654 1.00 67.81 358 VAL A CA 1
ATOM 2792 C C . VAL A 1 358 ? 20.107 2.292 -37.020 1.00 67.81 358 VAL A C 1
ATOM 2794 O O . VAL A 1 358 ? 20.284 1.159 -37.461 1.00 67.81 358 VAL A O 1
ATOM 2797 N N . GLY A 1 359 ? 19.416 3.202 -37.718 1.00 56.19 359 GLY A N 1
ATOM 2798 C CA . GLY A 1 359 ? 18.703 2.916 -38.972 1.00 56.19 359 GLY A CA 1
ATOM 2799 C C . GLY A 1 359 ? 19.328 3.485 -40.251 1.00 56.19 359 GLY A C 1
ATOM 2800 O O . GLY A 1 359 ? 18.750 3.309 -41.325 1.00 56.19 359 GLY A O 1
ATOM 2801 N N . LYS A 1 360 ? 20.460 4.198 -40.182 1.00 50.06 360 LYS A N 1
ATOM 2802 C CA . LYS A 1 360 ? 20.964 4.960 -41.341 1.00 50.06 360 LYS A CA 1
ATOM 2803 C C . LYS A 1 360 ? 21.777 4.168 -42.361 1.00 50.06 360 LYS A C 1
ATOM 2805 O O . LYS A 1 360 ? 21.894 4.654 -43.483 1.00 50.06 360 LYS A O 1
ATOM 2810 N N . GLU A 1 361 ? 22.252 2.955 -42.079 1.00 47.31 361 GLU A N 1
ATOM 2811 C CA . GLU A 1 361 ? 23.072 2.213 -43.052 1.00 47.31 361 GLU A CA 1
ATOM 2812 C C . GLU A 1 361 ? 22.764 0.714 -43.128 1.00 47.31 361 GLU A C 1
ATOM 2814 O O . GLU A 1 361 ? 23.583 -0.146 -42.837 1.00 47.31 361 GLU A O 1
ATOM 2819 N N . ALA A 1 362 ? 21.584 0.393 -43.654 1.00 36.16 362 ALA A N 1
ATOM 2820 C CA . ALA A 1 362 ? 21.392 -0.829 -44.431 1.00 36.16 362 ALA A CA 1
ATOM 2821 C C . ALA A 1 362 ? 21.064 -0.450 -45.883 1.00 36.16 362 ALA A C 1
ATOM 2823 O O . ALA A 1 362 ? 19.991 -0.750 -46.405 1.00 36.16 362 ALA A O 1
ATOM 2824 N N . LYS A 1 363 ? 21.980 0.256 -46.563 1.00 30.98 363 LYS A N 1
ATOM 2825 C CA . LYS A 1 363 ? 21.950 0.258 -48.031 1.00 30.98 363 LYS A CA 1
ATOM 2826 C C . LYS A 1 363 ? 22.422 -1.125 -48.479 1.00 30.98 363 LYS A C 1
ATOM 2828 O O . LYS A 1 363 ? 23.525 -1.516 -48.102 1.00 30.98 363 LYS A O 1
ATOM 2833 N N . PRO A 1 364 ? 21.645 -1.874 -49.280 1.00 34.22 364 PRO A N 1
ATOM 2834 C CA . PRO A 1 364 ? 22.141 -3.116 -49.837 1.00 34.22 364 PRO A CA 1
ATOM 2835 C C . PRO A 1 364 ? 23.328 -2.758 -50.727 1.00 34.22 364 PRO A C 1
ATOM 2837 O O . PRO A 1 364 ? 23.173 -2.045 -51.724 1.00 34.22 364 PRO A O 1
ATOM 2840 N N . VAL A 1 365 ? 24.520 -3.225 -50.355 1.00 33.12 365 VAL A N 1
ATOM 2841 C CA . VAL A 1 365 ? 25.661 -3.258 -51.263 1.00 33.12 365 VAL A CA 1
ATOM 2842 C C . VAL A 1 365 ? 25.204 -4.095 -52.451 1.00 33.12 365 VAL A C 1
ATOM 2844 O O . VAL A 1 365 ? 25.095 -5.317 -52.374 1.00 33.12 365 VAL A O 1
ATOM 2847 N N . ARG A 1 366 ? 24.854 -3.417 -53.550 1.00 33.69 366 ARG A N 1
ATOM 2848 C CA . ARG A 1 366 ? 24.764 -4.039 -54.866 1.00 33.69 366 ARG A CA 1
ATOM 2849 C C . ARG A 1 366 ? 26.117 -4.696 -55.095 1.00 33.69 366 ARG A C 1
ATOM 2851 O O . ARG A 1 366 ? 27.102 -3.994 -55.303 1.00 33.69 366 ARG A O 1
ATOM 2858 N N . GLN A 1 367 ? 26.157 -6.021 -55.032 1.00 32.91 367 GLN A N 1
ATOM 2859 C CA . GLN A 1 367 ? 27.269 -6.783 -55.574 1.00 32.91 367 GLN A CA 1
ATOM 2860 C C . GLN A 1 367 ? 27.372 -6.412 -57.056 1.00 32.91 367 GLN A C 1
ATOM 2862 O O . GLN A 1 367 ? 26.486 -6.729 -57.852 1.00 32.91 367 GLN A O 1
ATOM 2867 N N . ALA A 1 368 ? 28.406 -5.647 -57.399 1.00 33.50 368 ALA A N 1
ATOM 2868 C CA . ALA A 1 368 ? 28.845 -5.518 -58.776 1.00 33.50 368 ALA A CA 1
ATOM 2869 C C . ALA A 1 368 ? 29.391 -6.888 -59.219 1.00 33.50 368 ALA A C 1
ATOM 2871 O O . ALA A 1 368 ? 30.011 -7.569 -58.397 1.00 33.50 368 ALA A O 1
ATOM 2872 N N . PRO A 1 369 ? 29.149 -7.328 -60.465 1.00 35.78 369 PRO A N 1
ATOM 2873 C CA . PRO A 1 369 ? 29.679 -8.593 -60.946 1.00 35.78 369 PRO A CA 1
ATOM 2874 C C . PRO A 1 369 ? 31.206 -8.543 -60.989 1.00 35.78 369 PRO A C 1
ATOM 2876 O O . PRO A 1 369 ? 31.794 -7.564 -61.443 1.00 35.78 369 PRO A O 1
ATOM 2879 N N . ASP A 1 370 ? 31.803 -9.622 -60.507 1.00 30.50 370 ASP A N 1
ATOM 2880 C CA . ASP A 1 370 ? 33.229 -9.915 -60.488 1.00 30.50 370 ASP A CA 1
ATOM 2881 C C . ASP A 1 370 ? 33.776 -9.989 -61.931 1.00 30.50 370 ASP A C 1
ATOM 2883 O O . ASP A 1 370 ? 33.524 -10.953 -62.657 1.00 30.50 370 ASP A O 1
ATOM 2887 N N . GLU A 1 371 ? 34.479 -8.946 -62.383 1.00 32.12 371 GLU A N 1
ATOM 2888 C CA . GLU A 1 371 ? 35.336 -9.002 -63.571 1.00 32.12 371 GLU A CA 1
ATOM 2889 C C . GLU A 1 371 ? 36.736 -9.446 -63.140 1.00 32.12 371 GLU A C 1
ATOM 2891 O O . GLU A 1 371 ? 37.583 -8.641 -62.754 1.00 32.12 371 GLU A O 1
ATOM 2896 N N . SER A 1 372 ? 36.997 -10.747 -63.248 1.00 33.91 372 SER A N 1
ATOM 2897 C CA . SER A 1 372 ? 38.348 -11.300 -63.235 1.00 33.91 372 SER A CA 1
ATOM 2898 C C . SER A 1 372 ? 38.607 -12.053 -64.539 1.00 33.91 372 SER A C 1
ATOM 2900 O O . SER A 1 372 ? 38.199 -13.196 -64.720 1.00 33.91 372 SER A O 1
ATOM 2902 N N . VAL A 1 373 ? 39.318 -11.410 -65.472 1.00 33.47 373 VAL A N 1
ATOM 2903 C CA . VAL A 1 373 ? 40.007 -12.113 -66.563 1.00 33.47 373 VAL A CA 1
ATOM 2904 C C . VAL A 1 373 ? 41.390 -11.498 -66.757 1.00 33.47 373 VAL A C 1
ATOM 2906 O O . VAL A 1 373 ? 41.550 -10.422 -67.330 1.00 33.47 373 VAL A O 1
ATOM 2909 N N . THR A 1 374 ? 42.400 -12.211 -66.267 1.00 32.50 374 THR A N 1
ATOM 2910 C CA . THR A 1 374 ? 43.805 -12.065 -66.643 1.00 32.50 374 THR A CA 1
ATOM 2911 C C . THR A 1 374 ? 44.053 -12.710 -68.009 1.00 32.50 374 THR A C 1
ATOM 2913 O O . THR A 1 374 ? 43.565 -13.800 -68.304 1.00 32.50 374 THR A O 1
ATOM 2916 N N . ALA A 1 375 ? 44.824 -12.018 -68.844 1.00 32.50 375 ALA A N 1
ATOM 2917 C CA . ALA A 1 375 ? 45.343 -12.503 -70.116 1.00 32.50 375 ALA A CA 1
ATOM 2918 C C . ALA A 1 375 ? 46.535 -13.458 -69.903 1.00 32.50 375 ALA A C 1
ATOM 2920 O O . ALA A 1 375 ? 47.373 -13.185 -69.049 1.00 32.50 375 ALA A O 1
ATOM 2921 N N . ASP A 1 376 ? 46.633 -14.540 -70.685 1.00 31.92 376 ASP A N 1
ATOM 2922 C CA . ASP A 1 376 ? 47.619 -14.597 -71.778 1.00 31.92 376 ASP A CA 1
ATOM 2923 C C . ASP A 1 376 ? 47.502 -15.848 -72.687 1.00 31.92 376 ASP A C 1
ATOM 2925 O O . ASP A 1 376 ? 47.433 -16.987 -72.236 1.00 31.92 376 ASP A O 1
ATOM 2929 N N . GLN A 1 377 ? 47.527 -15.537 -73.990 1.00 31.98 377 GLN A N 1
ATOM 2930 C CA . GLN A 1 377 ? 48.188 -16.185 -75.141 1.00 31.98 377 GLN A CA 1
ATOM 2931 C C . GLN A 1 377 ? 47.767 -17.559 -75.730 1.00 31.98 377 GLN A C 1
ATOM 2933 O O . GLN A 1 377 ? 48.145 -18.632 -75.281 1.00 31.98 377 GLN A O 1
ATOM 2938 N N . GLU A 1 378 ? 47.088 -17.440 -76.885 1.00 30.17 378 GLU A N 1
ATOM 2939 C CA . GLU A 1 378 ? 47.554 -17.819 -78.243 1.00 30.17 378 GLU A CA 1
ATOM 2940 C C . GLU A 1 378 ? 47.864 -19.297 -78.584 1.00 30.17 378 GLU A C 1
ATOM 2942 O O . GLU A 1 378 ? 48.936 -19.809 -78.289 1.00 30.17 378 GLU A O 1
ATOM 2947 N N . THR A 1 379 ? 47.008 -19.951 -79.392 1.00 29.36 379 THR A N 1
ATOM 2948 C CA . THR A 1 379 ? 47.249 -20.179 -80.844 1.00 29.36 379 THR A CA 1
ATOM 2949 C C . THR A 1 379 ? 46.136 -20.981 -81.559 1.00 29.36 379 THR A C 1
ATOM 2951 O O . THR A 1 379 ? 45.580 -21.935 -81.030 1.00 29.36 379 THR A O 1
ATOM 2954 N N . ALA A 1 380 ? 45.919 -20.601 -82.829 1.00 31.19 380 ALA A N 1
ATOM 2955 C CA . ALA A 1 380 ? 45.474 -21.406 -83.984 1.00 31.19 380 ALA A CA 1
ATOM 2956 C C . ALA A 1 380 ? 43.967 -21.718 -84.248 1.00 31.19 380 ALA A C 1
ATOM 2958 O O . ALA A 1 380 ? 43.467 -22.807 -84.007 1.00 31.19 380 ALA A O 1
ATOM 2959 N N . GLN A 1 381 ? 43.306 -20.759 -84.915 1.00 31.94 381 GLN A N 1
ATOM 2960 C CA . GLN A 1 381 ? 42.873 -20.816 -86.334 1.00 31.94 381 GLN A CA 1
ATOM 2961 C C . GLN A 1 381 ? 41.771 -21.796 -86.874 1.00 31.94 381 GLN A C 1
ATOM 2963 O O . GLN A 1 381 ? 42.031 -22.952 -87.182 1.00 31.94 381 GLN A O 1
ATOM 2968 N N . ILE A 1 382 ? 40.638 -21.151 -87.249 1.00 40.12 382 ILE A N 1
ATOM 2969 C CA . ILE A 1 382 ? 39.761 -21.223 -88.471 1.00 40.12 382 ILE A CA 1
ATOM 2970 C C . ILE A 1 382 ? 38.671 -22.331 -88.671 1.00 40.12 382 ILE A C 1
ATOM 2972 O O . ILE A 1 382 ? 38.688 -23.337 -87.976 1.00 40.12 382 ILE A O 1
ATOM 2976 N N . PRO A 1 383 ? 37.619 -22.118 -89.521 1.00 46.62 383 PRO A N 1
ATOM 2977 C CA . PRO A 1 383 ? 36.238 -21.909 -89.042 1.00 46.62 383 PRO A CA 1
ATOM 2978 C C . PRO A 1 383 ? 35.159 -22.733 -89.805 1.00 46.62 383 PRO A C 1
ATOM 2980 O O . PRO A 1 383 ? 35.438 -23.383 -90.807 1.00 46.62 383 PRO A O 1
ATOM 2983 N N . SER A 1 384 ? 33.876 -22.617 -89.436 1.00 30.62 384 SER A N 1
ATOM 2984 C CA . SER A 1 384 ? 32.767 -22.645 -90.421 1.00 30.62 384 SER A CA 1
ATOM 2985 C C . SER A 1 384 ? 31.425 -22.174 -89.833 1.00 30.62 384 SER A C 1
ATOM 2987 O O . SER A 1 384 ? 30.913 -22.699 -88.852 1.00 30.62 384 SER A O 1
ATOM 2989 N N . ARG A 1 385 ? 30.858 -21.145 -90.474 1.00 30.97 385 ARG A N 1
ATOM 2990 C CA . ARG A 1 385 ? 29.428 -20.753 -90.495 1.00 30.97 385 ARG A CA 1
ATOM 2991 C C . ARG A 1 385 ? 28.713 -21.600 -91.579 1.00 30.97 385 ARG A C 1
ATOM 2993 O O . ARG A 1 385 ? 29.419 -22.202 -92.386 1.00 30.97 385 ARG A O 1
ATOM 3000 N N . PRO A 1 386 ? 27.402 -21.424 -91.842 1.00 53.12 386 PRO A N 1
ATOM 3001 C CA . PRO A 1 386 ? 26.241 -21.184 -90.969 1.00 53.12 386 PRO A CA 1
ATOM 3002 C C . PRO A 1 386 ? 25.030 -22.079 -91.379 1.00 53.12 386 PRO A C 1
ATOM 3004 O O . PRO A 1 386 ? 25.134 -22.866 -92.312 1.00 53.12 386 PRO A O 1
ATOM 3007 N N . ALA A 1 387 ? 23.855 -21.851 -90.771 1.00 33.06 387 ALA A N 1
ATOM 3008 C CA . ALA A 1 387 ? 22.573 -21.583 -91.466 1.00 33.06 387 ALA A CA 1
ATOM 3009 C C . ALA A 1 387 ? 21.335 -22.414 -91.062 1.00 33.06 387 ALA A C 1
ATOM 3011 O O . ALA A 1 387 ? 21.400 -23.610 -90.813 1.00 33.06 387 ALA A O 1
ATOM 3012 N N . SER A 1 388 ? 20.209 -21.691 -91.164 1.00 34.78 388 SER A N 1
ATOM 3013 C CA . SER A 1 388 ? 18.789 -22.074 -91.246 1.00 34.78 388 SER A CA 1
ATOM 3014 C C . SER A 1 388 ? 18.117 -22.608 -89.980 1.00 34.78 388 SER A C 1
ATOM 3016 O O . SER A 1 388 ? 18.521 -23.625 -89.443 1.00 34.78 388 SER A O 1
ATOM 3018 N N . ALA A 1 389 ? 17.138 -21.924 -89.373 1.00 37.34 389 ALA A N 1
ATOM 3019 C CA . ALA A 1 389 ? 15.871 -21.364 -89.886 1.00 37.34 389 ALA A CA 1
ATOM 3020 C C . ALA A 1 389 ? 14.878 -22.436 -90.357 1.00 37.34 389 ALA A C 1
ATOM 3022 O O . ALA A 1 389 ? 15.172 -23.137 -91.319 1.00 37.34 389 ALA A O 1
ATOM 3023 N N . LEU A 1 390 ? 13.734 -22.495 -89.656 1.00 38.06 390 LEU A N 1
ATOM 3024 C CA . LEU A 1 390 ? 12.376 -22.977 -89.998 1.00 38.06 390 LEU A CA 1
ATOM 3025 C C . LEU A 1 390 ? 11.681 -23.197 -88.630 1.00 38.06 390 LEU A C 1
ATOM 3027 O O . LEU A 1 390 ? 12.089 -24.074 -87.880 1.00 38.06 390 LEU A O 1
ATOM 3031 N N . ALA A 1 391 ? 10.831 -22.314 -88.090 1.00 36.25 391 ALA A N 1
ATOM 3032 C CA . ALA A 1 391 ? 9.490 -21.943 -88.555 1.00 36.25 391 ALA A CA 1
ATOM 3033 C C . ALA A 1 391 ? 8.713 -23.160 -89.079 1.00 36.25 391 ALA A C 1
ATOM 3035 O O . ALA A 1 391 ? 8.989 -23.609 -90.185 1.00 36.25 391 ALA A O 1
ATOM 3036 N N . GLU A 1 392 ? 7.792 -23.727 -88.290 1.00 42.69 392 GLU A N 1
ATOM 3037 C CA . GLU A 1 392 ? 6.331 -23.488 -88.331 1.00 42.69 392 GLU A CA 1
ATOM 3038 C C . GLU A 1 392 ? 5.568 -24.597 -87.528 1.00 42.69 392 GLU A C 1
ATOM 3040 O O . GLU A 1 392 ? 6.244 -25.371 -86.849 1.00 42.69 392 GLU A O 1
ATOM 3045 N N . PRO A 1 393 ? 4.217 -24.631 -87.411 1.00 50.03 393 PRO A N 1
ATOM 3046 C CA . PRO A 1 393 ? 3.548 -24.544 -86.110 1.00 50.03 393 PRO A CA 1
ATOM 3047 C C . PRO A 1 393 ? 2.620 -25.735 -85.753 1.00 50.03 393 PRO A C 1
ATOM 3049 O O . PRO A 1 393 ? 2.480 -26.693 -86.501 1.00 50.03 393 PRO A O 1
ATOM 3052 N N . GLN A 1 394 ? 1.999 -25.618 -84.569 1.00 39.78 394 GLN A N 1
ATOM 3053 C CA . GLN A 1 394 ? 0.686 -26.127 -84.114 1.00 39.78 394 GLN A CA 1
ATOM 3054 C C . GLN A 1 394 ? 0.001 -27.276 -84.882 1.00 39.78 394 GLN A C 1
ATOM 3056 O O . GLN A 1 394 ? -0.344 -27.117 -86.047 1.00 39.78 394 GLN A O 1
ATOM 3061 N N . ALA A 1 395 ? -0.451 -28.300 -84.146 1.00 38.00 395 ALA A N 1
ATOM 3062 C CA . ALA A 1 395 ? -1.887 -28.550 -83.929 1.00 38.00 395 ALA A CA 1
ATOM 3063 C C . ALA A 1 395 ? -2.152 -29.798 -83.060 1.00 38.00 395 ALA A C 1
ATOM 3065 O O . ALA A 1 395 ? -1.418 -30.780 -83.148 1.00 38.00 395 ALA A O 1
ATOM 3066 N N . ALA A 1 396 ? -3.293 -29.715 -82.362 1.00 38.31 396 ALA A N 1
ATOM 3067 C CA . ALA A 1 396 ? -4.065 -30.731 -81.631 1.00 38.31 396 ALA A CA 1
ATOM 3068 C C . ALA A 1 396 ? -3.640 -31.047 -80.191 1.00 38.31 396 ALA A C 1
ATOM 3070 O O . ALA A 1 396 ? -2.665 -31.799 -79.981 1.00 38.31 396 ALA A O 1
#

Organism: NCBI:txid329885